Protein AF-J3MDI2-F1 (afdb_monomer)

Sequence (473 aa):
MEVLPLLLACSLLFTIATPIRDIADACTSQINGFAHLNSSGVHLTLHHPQSPCSPAPLPFNLPFSAVVTHDEARVAHLASRLASNDDASSRRPTSSLPLLHGGHRKNKASVAASLASSVPLTPGASVGVGNYVTRLGLGTPATSYVMVVDTGSSLTWLQCSPCSVSCHRQAGPVFDPRASGTYAAVQCGSSECGELQTATLNPSACSRSNVCIYQASYGDSSYSVGYLSKDTVSFGSGYFPDFYYGCGQDNEGLFGRSAGLIGLAKNKLSLFYQLAPSLGYAFSYCLPTSSAAAGYLSIGSYNPGQYSYTPMASSDLDASLYFISLSGMSVAGSPLAVSPSEYGSLPTIIDSGTVITRLPPSAYRRGHGRRAPRADVLDPGHVLPGHRRGAARPGRRHDVRRRRDAEAGAPERARRRGRLHDVPGLRADRRHGDHREHAAADVQRGLRRRAVQDRLRRRRLQLRARPALVDSS

Secondary structure (DSSP, 8-state):
-------------------TTSTTGGG-------TT--S-PPP-----TTSTT--PPPPTTS-HHHHHHHHHHHHHHHHHHHHTTTT-TT----------------S-TTSSSS---EEEEEEGGGGT-SSEEEEEEETTTTEEEEEEEETT----EEEBSS--S-B---SSPPB-GGG-TT-EEPBTTSHHHHTHHHHHSS--EE-TTSBEEEEEE-TTS-EEEEEEEEEEEEETTEEEEEEEEEEEEEEESS-TT-SEEEE-SSSTTSHHHHHHHHH-S-EEEE--SSTTS-EEEEES---GGG----PPBP-TT-TTS-EE-----EETTEEPS--THHHHSSPEE--TT-SS----HHHHHHHHS---PPP--------------------------------------------------------SSHHHHHHHHHHHHHHHHHHHHHHHHHHHHHHHTPPPP----

Radius of gyration: 32.33 Å; Cα contacts (8 Å, |Δi|>4): 686; chains: 1; bounding box: 92×105×100 Å

Organism: Oryza brachyantha (NCBI:txid4533)

Nearest PDB structures (foldseek):
  8tyg-assembly1_A  TM=7.439E-01  e=3.154E-12  Plasmodium vivax Sal-1
  8tyf-assembly1_A  TM=7.351E-01  e=3.752E-12  Plasmodium vivax Sal-1
  1mpp-assembly1_A  TM=7.359E-01  e=1.159E-09  Rhizomucor pusillus
  2rmp-assembly1_A  TM=7.118E-01  e=2.323E-09  Rhizomucor miehei
  2asi-assembly1_A  TM=6.623E-01  e=2.192E-09  Rhizomucor miehei

InterPro domains:
  IPR001461 Aspartic peptidase A1 [PR00792] (138-158)
  IPR001461 Aspartic peptidase A1 [PR00792] (295-308)
  IPR001461 Aspartic peptidase A1 [PR00792] (348-359)
  IPR001461 Aspartic peptidase A1 [PTHR13683] (12-365)
  IPR001969 Aspartic peptidase, active site [PS00141] (147-158)
  IPR021109 Aspartic peptidase domain superfamily [G3DSA:2.40.70.10] (106-301)
  IPR021109 Aspartic peptidase domain superfamily [G3DSA:2.40.70.10] (303-368)
  IPR021109 Aspartic peptidase domain superfamily [SSF50630] (127-365)
  IPR032799 Xylanase inhibitor, C-terminal [PF14541] (322-365)
  IPR032861 Xylanase inhibitor, N-terminal [PF14543] (132-301)
  IPR033121 Peptidase family A1 domain [PS51767] (132-473)

Foldseek 3Di:
DDDDDDDDDDDDPPPPPPPPPPLVCLLVPDPPDDPPPPDLDDDDDDDDCPDSNHLFDDQPQAPVVVLVLQLVLQVVVVVCLLVVCVVVVPDDDPPPPPPPDPDDDPPDPPQQPDFQQKWWWAQCSVLRDRFIWTWKWWAVVTDIFIAGEKAPAAFAAFEEPPLQADDDAADDDHHYLVVHPQKDFAFCPDPVLCQLCLRAVDHWDADPVRGIKHKHAGSQRWIFIATWMFGWMDGRNDIDGGQTHGHGNHTDDRPRRGRYHAYNWPGCNGPQNRCCVPANNDKDWDYDSDRVDTIMIGHHDDDPVVDRDFDFDADPSRRRFTWGADPFDDDPSHTQPDDSCQRRVDTDTDISSNSDDDGRPSSVCSNVVDDDPDDDDDDDDDDDDDDDDDDDDDDDDDDDDDDDDDDDDDDDDDDDDDDDDDDDDDDDDPDDPPVSVVVSVVVVVVVVVVVVVVVVVVVVVVVVPDDDDDDDD

Mean predicted aligned error: 17.53 Å

Structure (mmCIF, N/CA/C/O backbone):
data_AF-J3MDI2-F1
#
_entry.id   AF-J3MDI2-F1
#
loop_
_atom_site.group_PDB
_atom_site.id
_atom_site.type_symbol
_atom_site.label_atom_id
_atom_site.label_alt_id
_atom_site.label_comp_id
_atom_site.label_asym_id
_atom_site.label_entity_id
_atom_site.label_seq_id
_atom_site.pdbx_PDB_ins_code
_atom_site.Cartn_x
_atom_site.Cartn_y
_atom_site.Cartn_z
_atom_site.occupancy
_atom_site.B_iso_or_equiv
_atom_site.auth_seq_id
_atom_site.auth_comp_id
_atom_site.auth_asym_id
_atom_site.auth_atom_id
_atom_site.pdbx_PDB_model_num
ATOM 1 N N . MET A 1 1 ? 22.475 -62.928 -74.180 1.00 35.91 1 MET A N 1
ATOM 2 C CA . MET A 1 1 ? 23.839 -62.373 -74.118 1.00 35.91 1 MET A CA 1
ATOM 3 C C . MET A 1 1 ? 23.742 -61.143 -73.224 1.00 35.91 1 MET A C 1
ATOM 5 O O . MET A 1 1 ? 23.061 -60.211 -73.619 1.00 35.91 1 MET A O 1
ATOM 9 N N . GLU A 1 2 ? 23.978 -61.277 -71.913 1.00 39.09 2 GLU A N 1
ATOM 10 C CA . GLU A 1 2 ? 25.317 -61.142 -71.278 1.00 39.09 2 GLU A CA 1
ATOM 11 C C . GLU A 1 2 ? 25.832 -59.685 -71.402 1.00 39.09 2 GLU A C 1
ATOM 13 O O . GLU A 1 2 ? 25.851 -59.181 -72.514 1.00 39.09 2 GLU A O 1
ATOM 18 N N . VAL A 1 3 ? 26.231 -58.906 -70.380 1.00 37.69 3 VAL A N 1
ATOM 19 C CA . VAL A 1 3 ? 26.602 -59.117 -68.961 1.00 37.69 3 VAL A CA 1
ATOM 20 C C . VAL A 1 3 ? 26.419 -57.783 -68.178 1.00 37.69 3 VAL A C 1
ATOM 22 O O . VAL A 1 3 ? 26.538 -56.703 -68.751 1.00 37.69 3 VAL A O 1
ATOM 25 N N . LEU A 1 4 ? 26.148 -57.891 -66.868 1.00 38.59 4 LEU A N 1
ATOM 26 C CA . LEU A 1 4 ? 26.254 -56.907 -65.753 1.00 38.59 4 LEU A CA 1
ATOM 27 C C . LEU A 1 4 ? 27.739 -56.426 -65.533 1.00 38.59 4 LEU A C 1
ATOM 29 O O . LEU A 1 4 ? 28.579 -56.955 -66.258 1.00 38.59 4 LEU A O 1
ATOM 33 N N . PRO A 1 5 ? 28.162 -55.549 -64.562 1.00 52.47 5 PRO A N 1
ATOM 34 C CA . PRO A 1 5 ? 27.752 -55.526 -63.141 1.00 52.47 5 PRO A CA 1
ATOM 35 C C . PRO A 1 5 ? 27.685 -54.169 -62.373 1.00 52.47 5 PRO A C 1
ATOM 37 O O . PRO A 1 5 ? 28.307 -53.177 -62.726 1.00 52.47 5 PRO A O 1
ATOM 40 N N . LEU A 1 6 ? 26.939 -54.232 -61.255 1.00 35.34 6 LEU A N 1
ATOM 41 C CA . LEU A 1 6 ? 27.084 -53.569 -59.938 1.00 35.34 6 LEU A CA 1
ATOM 42 C C . LEU A 1 6 ? 27.370 -52.056 -59.821 1.00 35.34 6 LEU A C 1
ATOM 44 O O . LEU A 1 6 ? 28.435 -51.589 -60.196 1.00 35.34 6 LEU A O 1
ATOM 48 N N . LEU A 1 7 ? 26.548 -51.373 -59.007 1.00 35.22 7 LEU A N 1
ATOM 49 C CA . LEU A 1 7 ? 27.015 -50.762 -57.748 1.00 35.22 7 LEU A CA 1
ATOM 50 C C . LEU A 1 7 ? 25.845 -50.519 -56.773 1.00 35.22 7 LEU A C 1
ATOM 52 O O . LEU A 1 7 ? 24.805 -49.969 -57.127 1.00 35.22 7 LEU A O 1
ATOM 56 N N . LEU A 1 8 ? 26.047 -50.985 -55.538 1.00 40.84 8 LEU A N 1
ATOM 57 C CA . LEU A 1 8 ? 25.214 -50.800 -54.349 1.00 40.84 8 LEU A CA 1
ATOM 58 C C . LEU A 1 8 ? 24.994 -49.314 -54.020 1.00 40.84 8 LEU A C 1
ATOM 60 O O . LEU A 1 8 ? 25.962 -48.564 -53.933 1.00 40.84 8 LEU A O 1
ATOM 64 N N . ALA A 1 9 ? 23.771 -48.952 -53.628 1.00 37.19 9 ALA A N 1
ATOM 65 C CA . ALA A 1 9 ? 23.548 -47.943 -52.591 1.00 37.19 9 ALA A CA 1
ATOM 66 C C . ALA A 1 9 ? 22.201 -48.191 -51.897 1.00 37.19 9 ALA A C 1
ATOM 68 O O . ALA A 1 9 ? 21.139 -47.760 -52.337 1.00 37.19 9 ALA A O 1
ATOM 69 N N . CYS A 1 10 ? 22.276 -48.935 -50.797 1.00 40.22 10 CYS A N 1
ATOM 70 C CA . CYS A 1 10 ? 21.253 -48.986 -49.768 1.00 40.22 10 CYS A CA 1
ATOM 71 C C . CYS A 1 10 ? 21.378 -47.687 -48.957 1.00 40.22 10 CYS A C 1
ATOM 73 O O . CYS A 1 10 ? 22.384 -47.511 -48.274 1.00 40.22 10 CYS A O 1
ATOM 75 N N . SER A 1 11 ? 20.400 -46.784 -49.036 1.00 37.41 11 SER A N 1
ATOM 76 C CA . SER A 1 11 ? 20.364 -45.588 -48.187 1.00 37.41 11 SER A CA 1
ATOM 77 C C . SER A 1 11 ? 18.947 -45.350 -47.692 1.00 37.41 11 SER A C 1
ATOM 79 O O . SER A 1 11 ? 18.065 -44.905 -48.423 1.00 37.41 11 SER A O 1
ATOM 81 N N . LEU A 1 12 ? 18.764 -45.693 -46.420 1.00 35.66 12 LEU A N 1
ATOM 82 C CA . LEU A 1 12 ? 17.614 -45.404 -45.583 1.00 35.66 12 LEU A CA 1
ATOM 83 C C . LEU A 1 12 ? 17.162 -43.942 -45.716 1.00 35.66 12 LEU A C 1
ATOM 85 O O . LEU A 1 12 ? 17.938 -43.020 -45.467 1.00 35.66 12 LEU A O 1
ATOM 89 N N . LEU A 1 13 ? 15.874 -43.736 -45.993 1.00 35.94 13 LEU A N 1
ATOM 90 C CA . LEU A 1 13 ? 15.180 -42.503 -45.631 1.00 35.94 13 LEU A CA 1
ATOM 91 C C . LEU A 1 13 ? 15.046 -42.474 -44.103 1.00 35.94 13 LEU A C 1
ATOM 93 O O . LEU A 1 13 ? 14.029 -42.878 -43.542 1.00 35.94 13 LEU A O 1
ATOM 97 N N . PHE A 1 14 ? 16.094 -42.018 -43.417 1.00 35.47 14 PHE A N 1
ATOM 98 C CA . PHE A 1 14 ? 15.948 -41.523 -42.057 1.00 35.47 14 PHE A CA 1
ATOM 99 C C . PHE A 1 14 ? 15.099 -40.255 -42.120 1.00 35.47 14 PHE A C 1
ATOM 101 O O . PHE A 1 14 ? 15.544 -39.205 -42.582 1.00 35.47 14 PHE A O 1
ATOM 108 N N . THR A 1 15 ? 13.867 -40.347 -41.629 1.00 37.50 15 THR A N 1
ATOM 109 C CA . THR A 1 15 ? 13.162 -39.190 -41.088 1.00 37.50 15 THR A CA 1
ATOM 110 C C . THR A 1 15 ? 14.064 -38.583 -40.021 1.00 37.50 15 THR A C 1
ATOM 112 O O . THR A 1 15 ? 14.205 -39.146 -38.933 1.00 37.50 15 THR A O 1
ATOM 115 N N . ILE A 1 16 ? 14.707 -37.459 -40.329 1.00 38.25 16 ILE A N 1
ATOM 116 C CA . ILE A 1 16 ? 15.391 -36.648 -39.326 1.00 38.25 16 ILE A CA 1
ATOM 117 C C . ILE A 1 16 ? 14.284 -35.990 -38.498 1.00 38.25 16 ILE A C 1
ATOM 119 O O . ILE A 1 16 ? 13.893 -34.850 -38.726 1.00 38.25 16 ILE A O 1
ATOM 123 N N . ALA A 1 17 ? 13.729 -36.745 -37.552 1.00 37.88 17 ALA A N 1
ATOM 124 C CA . ALA A 1 17 ? 13.140 -36.156 -36.369 1.00 37.88 17 ALA A CA 1
ATOM 125 C C . ALA A 1 17 ? 14.317 -35.553 -35.605 1.00 37.88 17 ALA A C 1
ATOM 127 O O . ALA A 1 17 ? 15.046 -36.257 -34.904 1.00 37.88 17 ALA A O 1
ATOM 128 N N . THR A 1 18 ? 14.568 -34.261 -35.814 1.00 35.25 18 THR A N 1
ATOM 129 C CA . THR A 1 18 ? 15.462 -33.525 -34.929 1.00 35.25 18 THR A CA 1
ATOM 130 C C . THR A 1 18 ? 14.891 -33.667 -33.519 1.00 35.25 18 THR A C 1
ATOM 132 O O . THR A 1 18 ? 13.701 -33.406 -33.305 1.00 35.25 18 THR A O 1
ATOM 135 N N . PRO A 1 19 ? 15.672 -34.158 -32.545 1.00 36.06 19 PRO A N 1
ATOM 136 C CA . PRO A 1 19 ? 15.178 -34.237 -31.189 1.00 36.06 19 PRO A CA 1
ATOM 137 C C . PRO A 1 19 ? 14.878 -32.808 -30.738 1.00 36.06 19 PRO A C 1
ATOM 139 O O . PRO A 1 19 ? 15.728 -31.925 -30.823 1.00 36.06 19 PRO A O 1
ATOM 142 N N . ILE A 1 20 ? 13.658 -32.588 -30.253 1.00 44.09 20 ILE A N 1
ATOM 143 C CA . ILE A 1 20 ? 13.275 -31.412 -29.471 1.00 44.09 20 ILE A CA 1
ATOM 144 C C . ILE A 1 20 ? 14.091 -31.481 -28.170 1.00 44.09 20 ILE A C 1
ATOM 146 O O . ILE A 1 20 ? 13.609 -31.939 -27.139 1.00 44.09 20 ILE A O 1
ATOM 150 N N . ARG A 1 21 ? 15.380 -31.150 -28.239 1.00 36.56 21 ARG A N 1
ATOM 151 C CA . ARG A 1 21 ? 16.290 -31.078 -27.091 1.00 36.56 21 ARG A CA 1
ATOM 152 C C . ARG A 1 21 ? 16.948 -29.706 -26.937 1.00 36.56 21 ARG A C 1
ATOM 154 O O . ARG A 1 21 ? 17.357 -29.397 -25.830 1.00 36.56 21 ARG A O 1
ATOM 161 N N . ASP A 1 22 ? 16.882 -28.832 -27.942 1.00 34.84 22 ASP A N 1
ATOM 162 C CA . ASP A 1 22 ? 17.577 -27.532 -27.892 1.00 34.84 22 ASP A CA 1
ATOM 163 C C . ASP A 1 22 ? 16.739 -26.347 -27.370 1.00 34.84 22 ASP A C 1
ATOM 165 O O . ASP A 1 22 ? 17.227 -25.222 -27.306 1.00 34.84 22 ASP A O 1
ATOM 169 N N . ILE A 1 23 ? 15.476 -26.545 -26.968 1.00 44.00 23 ILE A N 1
ATOM 170 C CA . ILE A 1 23 ? 14.660 -25.435 -26.420 1.00 44.00 23 ILE A CA 1
ATOM 171 C C . ILE A 1 23 ? 14.902 -25.239 -24.912 1.00 44.00 23 ILE A C 1
ATOM 173 O O . ILE A 1 23 ? 14.713 -24.136 -24.402 1.00 44.00 23 ILE A O 1
ATOM 177 N N . ALA A 1 24 ? 15.365 -26.269 -24.196 1.00 36.81 24 ALA A N 1
ATOM 178 C CA . ALA A 1 24 ? 15.634 -26.165 -22.760 1.00 36.81 24 ALA A CA 1
ATOM 179 C C . ALA A 1 24 ? 16.849 -25.263 -22.453 1.00 36.81 24 ALA A C 1
ATOM 181 O O . ALA A 1 24 ? 16.799 -24.487 -21.497 1.00 36.81 24 ALA A O 1
ATOM 182 N N . ASP A 1 25 ? 17.877 -25.285 -23.310 1.00 43.28 25 ASP A N 1
ATOM 183 C CA . ASP A 1 25 ? 19.113 -24.508 -23.128 1.00 43.28 25 ASP A CA 1
ATOM 184 C C . ASP A 1 25 ? 18.957 -23.015 -23.466 1.00 43.28 25 ASP A C 1
ATOM 186 O O . ASP A 1 25 ? 19.694 -22.171 -22.954 1.00 43.28 25 ASP A O 1
ATOM 190 N N . ALA A 1 26 ? 17.951 -22.640 -24.266 1.00 49.00 26 ALA A N 1
ATOM 191 C CA . ALA A 1 26 ? 17.708 -21.240 -24.632 1.00 49.00 26 ALA A CA 1
ATOM 192 C C . ALA A 1 26 ? 17.327 -20.359 -23.427 1.00 49.00 26 ALA A C 1
ATOM 194 O O . ALA A 1 26 ? 17.534 -19.145 -23.447 1.00 49.00 26 ALA A O 1
ATOM 195 N N . CYS A 1 27 ? 16.777 -20.963 -22.371 1.00 51.94 27 CYS A N 1
ATOM 196 C CA . CYS A 1 27 ? 16.381 -20.253 -21.157 1.00 51.94 27 CYS A CA 1
ATOM 197 C C . CYS A 1 27 ? 17.468 -20.274 -20.070 1.00 51.94 27 CYS A C 1
ATOM 199 O O . CYS A 1 27 ? 17.313 -19.616 -19.042 1.00 51.94 27 CYS A O 1
ATOM 201 N N . THR A 1 28 ? 18.565 -21.007 -20.292 1.00 45.12 28 THR A N 1
ATOM 202 C CA . THR A 1 28 ? 19.685 -21.187 -19.355 1.00 45.12 28 THR A CA 1
ATOM 203 C C . THR A 1 28 ? 20.957 -20.487 -19.830 1.00 45.12 28 THR A C 1
ATOM 205 O O . THR A 1 28 ? 22.064 -20.932 -19.535 1.00 45.12 28 THR A O 1
ATOM 208 N N . SER A 1 29 ? 20.846 -19.343 -20.515 1.00 47.72 29 SER A N 1
ATOM 209 C CA . SER A 1 29 ? 22.025 -18.497 -20.698 1.00 47.72 29 SER A CA 1
ATOM 210 C C . SER A 1 29 ? 22.455 -17.972 -19.326 1.00 47.72 29 SER A C 1
ATOM 212 O O . SER A 1 29 ? 21.897 -16.994 -18.818 1.00 47.72 29 SER A O 1
ATOM 214 N N . GLN A 1 30 ? 23.436 -18.631 -18.706 1.00 45.78 30 GLN A N 1
ATOM 215 C CA . GLN A 1 30 ? 24.208 -18.020 -17.639 1.00 45.78 30 GLN A CA 1
ATOM 216 C C . GLN A 1 30 ? 24.667 -16.652 -18.142 1.00 45.78 30 GLN A C 1
ATOM 218 O O . GLN A 1 30 ? 25.261 -16.537 -19.214 1.00 45.78 30 GLN A O 1
ATOM 223 N N . ILE A 1 31 ? 24.353 -15.615 -17.369 1.00 49.66 31 ILE A N 1
ATOM 224 C CA . ILE A 1 31 ? 24.778 -14.227 -17.569 1.00 49.66 31 ILE A CA 1
ATOM 225 C C . ILE A 1 31 ? 26.286 -14.161 -17.257 1.00 49.66 31 ILE A C 1
ATOM 227 O O . ILE A 1 31 ? 26.716 -13.515 -16.314 1.00 49.66 31 ILE A O 1
ATOM 231 N N . ASN A 1 32 ? 27.102 -14.894 -18.011 1.00 41.81 32 ASN A N 1
ATOM 232 C CA . ASN A 1 32 ? 28.552 -14.927 -17.891 1.00 41.81 32 ASN A CA 1
ATOM 233 C C . ASN A 1 32 ? 29.128 -14.369 -19.190 1.00 41.81 32 ASN A C 1
ATOM 235 O O . ASN A 1 32 ? 29.479 -15.110 -20.102 1.00 41.81 32 ASN A O 1
ATOM 239 N N . GLY A 1 33 ? 29.181 -13.040 -19.286 1.00 42.91 33 GLY A N 1
ATOM 240 C CA . GLY A 1 33 ? 29.888 -12.364 -20.373 1.00 42.91 33 GLY A CA 1
ATOM 241 C C . GLY A 1 33 ? 29.260 -11.047 -20.797 1.00 42.91 33 GLY A C 1
ATOM 242 O O . GLY A 1 33 ? 28.631 -10.983 -21.846 1.00 42.91 33 GLY A O 1
ATOM 243 N N . PHE A 1 34 ? 29.473 -9.971 -20.033 1.00 52.69 34 PHE A N 1
ATOM 244 C CA . PHE A 1 34 ? 29.126 -8.625 -20.499 1.00 52.69 34 PHE A CA 1
ATOM 245 C C . PHE A 1 34 ? 30.203 -7.601 -20.120 1.00 52.69 34 PHE A C 1
ATOM 247 O O . PHE A 1 34 ? 30.181 -7.025 -19.037 1.00 52.69 34 PHE A O 1
ATOM 254 N N . ALA A 1 35 ? 31.117 -7.318 -21.051 1.00 44.06 35 ALA A N 1
ATOM 255 C CA . ALA A 1 35 ? 32.158 -6.293 -20.896 1.00 44.06 35 ALA A CA 1
ATOM 256 C C . ALA A 1 35 ? 31.606 -4.848 -20.828 1.00 44.06 35 ALA A C 1
ATOM 258 O O . ALA A 1 35 ? 32.290 -3.945 -20.356 1.00 44.06 35 ALA A O 1
ATOM 259 N N . HIS A 1 36 ? 30.355 -4.622 -21.256 1.00 46.22 36 HIS A N 1
ATOM 260 C CA . HIS A 1 36 ? 29.683 -3.314 -21.208 1.00 46.22 36 HIS A CA 1
ATOM 261 C C . HIS A 1 36 ? 28.816 -3.090 -19.956 1.00 46.22 36 HIS A C 1
ATOM 263 O O . HIS A 1 36 ? 28.257 -2.009 -19.792 1.00 46.22 36 HIS A O 1
ATOM 269 N N . LEU A 1 37 ? 28.716 -4.078 -19.059 1.00 45.53 37 LEU A N 1
ATOM 270 C CA . LEU A 1 37 ? 27.980 -3.977 -17.793 1.00 45.53 37 LEU A CA 1
ATOM 271 C C . LEU A 1 37 ? 28.917 -3.741 -16.604 1.00 45.53 37 LEU A C 1
ATOM 273 O O . LEU A 1 37 ? 28.659 -4.210 -15.503 1.00 45.53 37 LEU A O 1
ATOM 277 N N . ASN A 1 38 ? 29.983 -2.959 -16.788 1.00 43.09 38 ASN A N 1
ATOM 278 C CA . ASN A 1 38 ? 30.846 -2.518 -15.685 1.00 43.09 38 ASN A CA 1
ATOM 279 C C . ASN A 1 38 ? 30.171 -1.440 -14.801 1.00 43.09 38 ASN A C 1
ATOM 281 O O . ASN A 1 38 ? 30.828 -0.548 -14.270 1.00 43.09 38 ASN A O 1
ATOM 285 N N . SER A 1 39 ? 28.839 -1.469 -14.703 1.00 52.38 39 SER A N 1
ATOM 286 C CA . SER A 1 39 ? 28.053 -0.549 -13.888 1.00 52.38 39 SER A CA 1
ATOM 287 C C . SER A 1 39 ? 27.570 -1.280 -12.645 1.00 52.38 39 SER A C 1
ATOM 289 O O . SER A 1 39 ? 27.081 -2.401 -12.736 1.00 52.38 39 SER A O 1
ATOM 291 N N . SER A 1 40 ? 27.661 -0.623 -11.495 1.00 52.19 40 SER A N 1
ATOM 292 C CA . SER A 1 40 ? 27.227 -1.095 -10.175 1.00 52.19 40 SER A CA 1
ATOM 293 C C . SER A 1 40 ? 25.698 -1.224 -10.017 1.00 52.19 40 SER A C 1
ATOM 295 O O . SER A 1 40 ? 25.180 -1.140 -8.907 1.00 52.19 40 SER A O 1
ATOM 297 N N . GLY A 1 41 ? 24.957 -1.364 -11.120 1.00 54.31 41 GLY A N 1
ATOM 298 C CA . GLY A 1 41 ? 23.498 -1.339 -11.148 1.00 54.31 41 GLY A CA 1
ATOM 299 C C . GLY A 1 41 ? 22.845 -2.685 -10.826 1.00 54.31 41 GLY A C 1
ATOM 300 O O . GLY A 1 41 ? 23.431 -3.749 -11.000 1.00 54.31 41 GLY A O 1
ATOM 301 N N . VAL A 1 42 ? 21.583 -2.633 -10.390 1.00 58.94 42 VAL A N 1
ATOM 302 C CA . VAL A 1 42 ? 20.728 -3.819 -10.230 1.00 58.94 42 VAL A CA 1
ATOM 303 C C . VAL A 1 42 ? 20.173 -4.228 -11.591 1.00 58.94 42 VAL A C 1
ATOM 305 O O . VAL A 1 42 ? 19.621 -3.399 -12.315 1.00 58.94 42 VAL A O 1
ATOM 308 N N . HIS A 1 43 ? 20.276 -5.515 -11.919 1.00 64.88 43 HIS A N 1
ATOM 309 C CA . HIS A 1 43 ? 19.723 -6.088 -13.144 1.00 64.88 43 HIS A CA 1
ATOM 310 C C . HIS A 1 43 ? 18.371 -6.755 -12.869 1.00 64.88 43 HIS A C 1
ATOM 312 O O . HIS A 1 43 ? 18.272 -7.627 -12.009 1.00 64.88 43 HIS A O 1
ATOM 318 N N . LEU A 1 44 ? 17.335 -6.366 -13.617 1.00 65.88 44 LEU A N 1
ATOM 319 C CA . LEU A 1 44 ? 16.010 -6.989 -13.576 1.00 65.88 44 LEU A CA 1
ATOM 320 C C . LEU A 1 44 ? 15.725 -7.665 -14.920 1.00 65.88 44 LEU A C 1
ATOM 322 O O . LEU A 1 44 ? 15.623 -6.991 -15.946 1.00 65.88 44 LEU A O 1
ATOM 326 N N . THR A 1 45 ? 15.585 -8.990 -14.922 1.00 67.38 45 THR A N 1
ATOM 327 C CA . THR A 1 45 ? 15.209 -9.746 -16.124 1.00 67.38 45 THR A CA 1
ATOM 328 C C . THR A 1 45 ? 13.696 -9.699 -16.315 1.00 67.38 45 THR A C 1
ATOM 330 O O . THR A 1 45 ? 12.938 -10.107 -15.437 1.00 67.38 45 THR A O 1
ATOM 333 N N . LEU A 1 46 ? 13.248 -9.221 -17.477 1.00 64.25 46 LEU A N 1
ATOM 334 C CA . LEU A 1 46 ? 11.837 -9.214 -17.862 1.00 64.25 46 LEU A CA 1
ATOM 335 C C . LEU A 1 46 ? 11.552 -10.375 -18.817 1.00 64.25 46 LEU A C 1
ATOM 337 O O . LEU A 1 46 ? 12.236 -10.539 -19.827 1.00 64.25 46 LEU A O 1
ATOM 341 N N . HIS A 1 47 ? 10.506 -11.147 -18.527 1.00 66.25 47 HIS A N 1
ATOM 342 C CA . HIS A 1 47 ? 10.035 -12.226 -19.392 1.00 66.25 47 HIS A CA 1
ATOM 343 C C . HIS A 1 47 ? 8.716 -11.821 -20.049 1.00 66.25 47 HIS A C 1
ATOM 345 O O . HIS A 1 47 ? 7.807 -11.315 -19.392 1.00 66.25 47 HIS A O 1
ATOM 351 N N . HIS A 1 48 ? 8.589 -12.060 -21.355 1.00 66.12 48 HIS A N 1
ATOM 352 C CA . HIS A 1 48 ? 7.299 -11.912 -22.025 1.00 66.12 48 HIS A CA 1
ATOM 353 C C . HIS A 1 48 ? 6.346 -13.033 -21.564 1.00 66.12 48 HIS A C 1
ATOM 355 O O . HIS A 1 48 ? 6.788 -14.180 -21.564 1.00 66.12 48 HIS A O 1
ATOM 361 N N . PRO A 1 49 ? 5.057 -12.773 -21.254 1.00 58.44 49 PRO A N 1
ATOM 362 C CA . PRO A 1 49 ? 4.145 -13.788 -20.706 1.00 58.44 49 PRO A CA 1
ATOM 363 C C . PRO A 1 49 ? 3.985 -15.043 -21.572 1.00 58.44 49 PRO A C 1
ATOM 365 O O . PRO A 1 49 ? 3.773 -16.130 -21.050 1.00 58.44 49 PRO A O 1
ATOM 368 N N . GLN A 1 50 ? 4.106 -14.893 -22.893 1.00 57.69 50 GLN A N 1
ATOM 369 C CA . GLN A 1 50 ? 4.031 -15.993 -23.867 1.00 57.69 50 GLN A CA 1
ATOM 370 C C . GLN A 1 50 ? 5.414 -16.476 -24.339 1.00 57.69 50 GLN A C 1
ATOM 372 O O . GLN A 1 50 ? 5.506 -17.218 -25.313 1.00 57.69 50 GLN A O 1
ATOM 377 N N . SER A 1 51 ? 6.503 -15.996 -23.730 1.00 61.91 51 SER A N 1
ATOM 378 C CA . SER A 1 51 ? 7.845 -16.490 -24.051 1.00 61.91 51 SER A CA 1
ATOM 379 C C . SER A 1 51 ? 7.962 -17.964 -23.649 1.00 61.91 51 SER A C 1
ATOM 381 O O . SER A 1 51 ? 7.506 -18.306 -22.557 1.00 61.91 51 SER A O 1
ATOM 383 N N . PRO A 1 52 ? 8.644 -18.814 -24.440 1.00 56.59 52 PRO A N 1
ATOM 384 C CA . PRO A 1 52 ? 9.031 -20.162 -24.013 1.00 56.59 52 PRO A CA 1
ATOM 385 C C . PRO A 1 52 ? 9.823 -20.170 -22.696 1.00 56.59 52 PRO A C 1
ATOM 387 O O . PRO A 1 52 ? 9.803 -21.156 -21.972 1.00 56.59 52 PRO A O 1
ATOM 390 N N . CYS A 1 53 ? 10.479 -19.051 -22.368 1.00 60.50 53 CYS A N 1
ATOM 391 C CA . CYS A 1 53 ? 11.225 -18.852 -21.128 1.00 60.50 53 CYS A CA 1
ATOM 392 C C . CYS A 1 53 ? 10.426 -18.121 -20.038 1.00 60.50 53 CYS A C 1
ATOM 394 O O . CYS A 1 53 ? 11.026 -17.610 -19.096 1.00 60.50 53 CYS A O 1
ATOM 396 N N . SER A 1 54 ? 9.105 -17.976 -20.177 1.00 60.50 54 SER A N 1
ATOM 397 C CA . SER A 1 54 ? 8.255 -17.396 -19.133 1.00 60.50 54 SER A CA 1
ATOM 398 C C . SER A 1 54 ? 7.986 -18.438 -18.044 1.00 60.50 54 SER A C 1
ATOM 400 O O . SER A 1 54 ? 7.362 -19.456 -18.336 1.00 60.50 54 SER A O 1
ATOM 402 N N . PRO A 1 55 ? 8.390 -18.207 -16.783 1.00 57.97 55 PRO A N 1
ATOM 403 C CA . PRO A 1 55 ? 8.099 -19.133 -15.689 1.00 57.97 55 PRO A CA 1
ATOM 404 C C . PRO A 1 55 ? 6.661 -19.005 -15.151 1.00 57.97 55 PRO A C 1
ATOM 406 O O . PRO A 1 55 ? 6.296 -19.722 -14.222 1.00 57.97 55 PRO A O 1
ATOM 409 N N . ALA A 1 56 ? 5.858 -18.068 -15.670 1.00 56.12 56 ALA A N 1
ATOM 410 C CA . ALA A 1 56 ? 4.559 -17.708 -15.108 1.00 56.12 56 ALA A CA 1
ATOM 411 C C . ALA A 1 56 ? 3.398 -18.445 -15.812 1.00 56.12 56 ALA A C 1
ATOM 413 O O . ALA A 1 56 ? 3.157 -18.199 -16.997 1.00 56.12 56 ALA A O 1
ATOM 414 N N . PRO A 1 57 ? 2.626 -19.297 -15.110 1.00 54.72 57 PRO A N 1
ATOM 415 C CA . PRO A 1 57 ? 1.364 -19.806 -15.630 1.00 54.72 57 PRO A CA 1
ATOM 416 C C . PRO A 1 57 ? 0.322 -18.676 -15.670 1.00 54.72 57 PRO A C 1
ATOM 418 O O . PRO A 1 57 ? 0.170 -17.921 -14.709 1.00 54.72 57 PRO A O 1
ATOM 421 N N . LEU A 1 58 ? -0.424 -18.561 -16.773 1.00 55.00 58 LEU A N 1
ATOM 422 C CA . LEU A 1 58 ? -1.556 -17.635 -16.852 1.00 55.00 58 LEU A CA 1
ATOM 423 C C . LEU A 1 58 ? -2.666 -18.110 -15.889 1.00 55.00 58 LEU A C 1
ATOM 425 O O . LEU A 1 58 ? -3.054 -19.279 -15.949 1.00 55.00 58 LEU A O 1
ATOM 429 N N . PRO A 1 59 ? -3.189 -17.254 -14.992 1.00 54.38 59 PRO A N 1
ATOM 430 C CA . PRO A 1 59 ? -4.207 -17.668 -14.032 1.00 54.38 59 PRO A CA 1
ATOM 431 C C . PRO A 1 59 ? -5.521 -18.035 -14.741 1.00 54.38 59 PRO A C 1
ATOM 433 O O . PRO A 1 59 ? -6.182 -17.183 -15.324 1.00 54.38 59 PRO A O 1
ATOM 436 N N . PHE A 1 60 ? -5.940 -19.301 -14.645 1.00 53.72 60 PHE A N 1
ATOM 437 C CA . PHE A 1 60 ? -7.145 -19.830 -15.311 1.00 53.72 60 PHE A CA 1
ATOM 438 C C . PHE A 1 60 ? -8.471 -19.175 -14.867 1.00 53.72 60 PHE A C 1
ATOM 440 O O . PHE A 1 60 ? -9.451 -19.234 -15.604 1.00 53.72 60 PHE A O 1
ATOM 447 N N . ASN A 1 61 ? -8.512 -18.536 -13.690 1.00 63.69 61 ASN A N 1
ATOM 448 C CA . ASN A 1 61 ? -9.740 -17.981 -13.095 1.00 63.69 61 ASN A CA 1
ATOM 449 C C . ASN A 1 61 ? -9.885 -16.454 -13.233 1.00 63.69 61 ASN A C 1
ATOM 451 O O . ASN A 1 61 ? -10.915 -15.908 -12.842 1.00 63.69 61 ASN A O 1
ATOM 455 N N . LEU A 1 62 ? -8.873 -15.758 -13.759 1.00 72.75 62 LEU A N 1
ATOM 456 C CA . LEU A 1 62 ? -8.899 -14.312 -13.980 1.00 72.75 62 LEU A CA 1
ATOM 457 C C . LEU A 1 62 ? -8.449 -14.046 -15.420 1.00 72.75 62 LEU A C 1
ATOM 459 O O . LEU A 1 62 ? -7.284 -14.299 -15.733 1.00 72.75 62 LEU A O 1
ATOM 463 N N . PRO A 1 63 ? -9.330 -13.563 -16.316 1.00 80.00 63 PRO A N 1
ATOM 464 C CA . PRO A 1 63 ? -8.951 -13.366 -17.705 1.00 80.00 63 PRO A CA 1
ATOM 465 C C . PRO A 1 63 ? -7.802 -12.360 -17.788 1.00 80.00 63 PRO A C 1
ATOM 467 O O . PRO A 1 63 ? -7.859 -11.286 -17.191 1.00 80.00 63 PRO A O 1
ATOM 470 N N . PHE A 1 64 ? -6.765 -12.696 -18.557 1.00 80.56 64 PHE A N 1
ATOM 471 C CA . PHE A 1 64 ? -5.585 -11.842 -18.725 1.00 80.56 64 PHE A CA 1
ATOM 472 C C . PHE A 1 64 ? -5.951 -10.420 -19.181 1.00 80.56 64 PHE A C 1
ATOM 474 O O . PHE A 1 64 ? -5.337 -9.453 -18.743 1.00 80.56 64 PHE A O 1
ATOM 481 N N . SER A 1 65 ? -7.004 -10.272 -19.991 1.00 81.88 65 SER A N 1
ATOM 482 C CA . SER A 1 65 ? -7.537 -8.965 -20.391 1.00 81.88 65 SER A CA 1
ATOM 483 C C . SER A 1 65 ? -7.971 -8.101 -19.204 1.00 81.88 65 SER A C 1
ATOM 485 O O . SER A 1 65 ? -7.706 -6.905 -19.214 1.00 81.88 65 SER A O 1
ATOM 487 N N . ALA A 1 66 ? -8.572 -8.682 -18.161 1.00 82.25 66 ALA A N 1
ATOM 488 C CA . ALA A 1 66 ? -8.952 -7.936 -16.963 1.00 82.25 66 ALA A CA 1
ATOM 489 C C . ALA A 1 66 ? -7.723 -7.433 -16.196 1.00 82.25 66 ALA A C 1
ATOM 491 O O . ALA A 1 66 ? -7.722 -6.292 -15.740 1.00 82.25 66 ALA A O 1
ATOM 492 N N . VAL A 1 67 ? -6.661 -8.245 -16.113 1.00 84.94 67 VAL A N 1
ATOM 493 C CA . VAL A 1 67 ? -5.375 -7.824 -15.529 1.00 84.94 67 VAL A CA 1
ATOM 494 C C . VAL A 1 67 ? -4.792 -6.653 -16.320 1.00 84.94 67 VAL A C 1
ATOM 496 O O . VAL A 1 67 ? -4.415 -5.639 -15.741 1.00 84.94 67 VAL A O 1
ATOM 499 N N . VAL A 1 68 ? -4.781 -6.755 -17.653 1.00 86.88 68 VAL A N 1
ATOM 500 C CA . VAL A 1 68 ? -4.267 -5.693 -18.528 1.00 86.88 68 VAL A CA 1
ATOM 501 C C . VAL A 1 68 ? -5.050 -4.394 -18.352 1.00 86.88 68 VAL A C 1
ATOM 503 O O . VAL A 1 68 ? -4.422 -3.346 -18.210 1.00 86.88 68 VAL A O 1
ATOM 506 N N . THR A 1 69 ? -6.384 -4.448 -18.333 1.00 86.06 69 THR A N 1
ATOM 507 C CA . THR A 1 69 ? -7.236 -3.265 -18.142 1.00 86.06 69 THR A CA 1
ATOM 508 C C . THR A 1 69 ? -7.038 -2.636 -16.763 1.00 86.06 69 THR A C 1
ATOM 510 O O . THR A 1 69 ? -6.949 -1.413 -16.663 1.00 86.06 69 THR A O 1
ATOM 513 N N . HIS A 1 70 ? -6.929 -3.449 -15.708 1.00 86.50 70 HIS A N 1
ATOM 514 C CA . HIS A 1 70 ? -6.663 -2.960 -14.354 1.00 86.50 70 HIS A CA 1
ATOM 515 C C . HIS A 1 70 ? -5.335 -2.194 -14.301 1.00 86.50 70 HIS A C 1
ATOM 517 O O . HIS A 1 70 ? -5.281 -1.047 -13.858 1.00 86.50 70 HIS A O 1
ATOM 523 N N . ASP A 1 71 ? -4.269 -2.800 -14.816 1.00 91.19 71 ASP A N 1
ATOM 524 C CA . ASP A 1 71 ? -2.942 -2.192 -14.843 1.00 91.19 71 ASP A CA 1
ATOM 525 C C . ASP A 1 71 ? -2.885 -0.931 -15.717 1.00 91.19 71 ASP A C 1
ATOM 527 O O . ASP A 1 71 ? -2.202 0.027 -15.367 1.00 91.19 71 ASP A O 1
ATOM 531 N N . GLU A 1 72 ? -3.592 -0.892 -16.851 1.00 91.00 72 GLU A N 1
ATOM 532 C CA . GLU A 1 72 ? -3.680 0.318 -17.682 1.00 91.00 72 GLU A CA 1
ATOM 533 C C . GLU A 1 72 ? -4.284 1.484 -16.902 1.00 91.00 72 GLU A C 1
ATOM 535 O O . GLU A 1 72 ? -3.755 2.598 -16.929 1.00 91.00 72 GLU A O 1
ATOM 540 N N . ALA A 1 73 ? -5.352 1.218 -16.154 1.00 91.00 73 ALA A N 1
ATOM 541 C CA . ALA A 1 73 ? -5.993 2.215 -15.316 1.00 91.00 73 ALA A CA 1
ATOM 542 C C . ALA A 1 73 ? -5.084 2.646 -14.146 1.00 91.00 73 ALA A C 1
ATOM 544 O O . ALA A 1 73 ? -4.959 3.840 -13.852 1.00 91.00 73 ALA A O 1
ATOM 545 N N . ARG A 1 74 ? -4.372 1.694 -13.527 1.00 92.25 74 ARG A N 1
ATOM 546 C CA . ARG A 1 74 ? -3.363 1.949 -12.487 1.00 92.25 74 ARG A CA 1
ATOM 547 C C . ARG A 1 74 ? -2.232 2.846 -12.994 1.00 92.25 74 ARG A C 1
ATOM 549 O O . ARG A 1 74 ? -1.911 3.844 -12.347 1.00 92.25 74 ARG A O 1
ATOM 556 N N . VAL A 1 75 ? -1.673 2.547 -14.164 1.00 92.06 75 VAL A N 1
ATOM 557 C CA . VAL A 1 75 ? -0.581 3.321 -14.774 1.00 92.06 75 VAL A CA 1
ATOM 558 C C . VAL A 1 75 ? -1.046 4.710 -15.196 1.00 92.06 75 VAL A C 1
ATOM 560 O O . VAL A 1 75 ? -0.342 5.683 -14.933 1.00 92.06 75 VAL A O 1
ATOM 563 N N . ALA A 1 76 ? -2.244 4.841 -15.773 1.00 91.00 76 ALA A N 1
ATOM 564 C CA . ALA A 1 76 ? -2.821 6.146 -16.092 1.00 91.00 76 ALA A CA 1
ATOM 565 C C . ALA A 1 76 ? -2.991 7.016 -14.834 1.00 91.00 76 ALA A C 1
ATOM 567 O O . ALA A 1 76 ? -2.697 8.213 -14.852 1.00 91.00 76 ALA A O 1
ATOM 568 N N . HIS A 1 77 ? -3.408 6.415 -13.718 1.00 90.56 77 HIS A N 1
ATOM 569 C CA . HIS A 1 77 ? -3.526 7.115 -12.444 1.00 90.56 77 HIS A CA 1
ATOM 570 C C . HIS A 1 77 ? -2.173 7.549 -11.878 1.00 90.56 77 HIS A C 1
ATOM 572 O O . HIS A 1 77 ? -2.029 8.714 -11.507 1.00 90.56 77 HIS A O 1
ATOM 578 N N . LEU A 1 78 ? -1.171 6.665 -11.857 1.00 91.06 78 LEU A N 1
ATOM 579 C CA . LEU A 1 78 ? 0.189 7.025 -11.444 1.00 91.06 78 LEU A CA 1
ATOM 580 C C . LEU A 1 78 ? 0.747 8.155 -12.319 1.00 91.06 78 LEU A C 1
ATOM 582 O O . LEU A 1 78 ? 1.219 9.154 -11.787 1.00 91.06 78 LEU A O 1
ATOM 586 N N . ALA A 1 79 ? 0.594 8.073 -13.642 1.00 89.62 79 ALA A N 1
ATOM 587 C CA . ALA A 1 79 ? 0.994 9.148 -14.550 1.00 89.62 79 ALA A CA 1
ATOM 588 C C . ALA A 1 79 ? 0.273 10.473 -14.236 1.00 89.62 79 ALA A C 1
ATOM 590 O O . ALA A 1 79 ? 0.899 11.530 -14.228 1.00 89.62 79 ALA A O 1
ATOM 591 N N . SER A 1 80 ? -1.024 10.429 -13.908 1.00 88.00 80 SER A N 1
ATOM 592 C CA . SER A 1 80 ? -1.783 11.629 -13.531 1.00 88.00 80 SER A CA 1
ATOM 593 C C . SER A 1 80 ? -1.307 12.259 -12.217 1.00 88.00 80 SER A C 1
ATOM 595 O O . SER A 1 80 ? -1.289 13.487 -12.118 1.00 88.00 80 SER A O 1
ATOM 597 N N . ARG A 1 81 ? -0.879 11.449 -11.231 1.00 86.44 81 ARG A N 1
ATOM 598 C CA . ARG A 1 81 ? -0.284 11.936 -9.971 1.00 86.44 81 ARG A CA 1
ATOM 599 C C . ARG A 1 81 ? 0.987 12.726 -10.246 1.00 86.44 81 ARG A C 1
ATOM 601 O O . ARG A 1 81 ? 1.173 13.795 -9.680 1.00 86.44 81 ARG A O 1
ATOM 608 N N . LEU A 1 82 ? 1.812 12.221 -11.159 1.00 87.25 82 LEU A N 1
ATOM 609 C CA . LEU A 1 82 ? 3.084 12.838 -11.520 1.00 87.25 82 LEU A CA 1
ATOM 610 C C . LEU A 1 82 ? 2.901 14.093 -12.386 1.00 87.25 82 LEU A C 1
ATOM 612 O O . LEU A 1 82 ? 3.633 15.054 -12.207 1.00 87.25 82 LEU A O 1
ATOM 616 N N . ALA A 1 83 ? 1.899 14.127 -13.271 1.00 81.38 83 ALA A N 1
ATOM 617 C CA . ALA A 1 83 ? 1.623 15.287 -14.126 1.00 81.38 83 ALA A CA 1
ATOM 618 C C . ALA A 1 83 ? 0.896 16.439 -13.403 1.00 81.38 83 ALA A C 1
ATOM 620 O O . ALA A 1 83 ? 1.033 17.600 -13.777 1.00 81.38 83 ALA A O 1
ATOM 621 N N . SER A 1 84 ? 0.094 16.145 -12.372 1.00 58.97 84 SER A N 1
ATOM 622 C CA . SER A 1 84 ? -0.756 17.153 -11.710 1.00 58.97 84 SER A CA 1
ATOM 623 C C . SER A 1 84 ? 0.011 18.151 -10.831 1.00 58.97 84 SER A C 1
ATOM 625 O O . SER A 1 84 ? -0.601 19.091 -10.327 1.00 58.97 84 SER A O 1
ATOM 627 N N . ASN A 1 85 ? 1.326 17.978 -10.662 1.00 52.19 85 ASN A N 1
ATOM 628 C CA . ASN A 1 85 ? 2.165 18.856 -9.843 1.00 52.19 85 ASN A CA 1
ATOM 629 C C . ASN A 1 85 ? 2.956 19.909 -10.640 1.00 52.19 85 ASN A C 1
ATOM 631 O O . ASN A 1 85 ? 3.530 20.801 -10.019 1.00 52.19 85 ASN A O 1
ATOM 635 N N . ASP A 1 86 ? 2.895 19.904 -11.978 1.00 42.44 86 ASP A N 1
ATOM 636 C CA . ASP A 1 86 ? 3.504 20.963 -12.805 1.00 42.44 86 ASP A CA 1
ATOM 637 C C . ASP A 1 86 ? 2.751 22.311 -12.717 1.00 42.44 86 ASP A C 1
ATOM 639 O O . ASP A 1 86 ? 3.326 23.363 -12.989 1.00 42.44 86 ASP A O 1
ATOM 643 N N . ASP A 1 87 ? 1.490 22.318 -12.260 1.00 37.22 87 ASP A N 1
ATOM 644 C CA . ASP A 1 87 ? 0.669 23.538 -12.089 1.00 37.22 87 ASP A CA 1
ATOM 645 C C . ASP A 1 87 ? 0.650 24.048 -10.624 1.00 37.22 87 ASP A C 1
ATOM 647 O O . ASP A 1 87 ? -0.017 25.028 -10.289 1.00 37.22 87 ASP A O 1
ATOM 651 N N . ALA A 1 88 ? 1.388 23.387 -9.717 1.00 42.25 88 ALA A N 1
ATOM 652 C CA . ALA A 1 88 ? 1.452 23.702 -8.283 1.00 42.25 88 ALA A CA 1
ATOM 653 C C . ALA A 1 88 ? 2.734 24.453 -7.867 1.00 42.25 88 ALA A C 1
ATOM 655 O O . ALA A 1 88 ? 3.072 24.504 -6.678 1.00 42.25 88 ALA A O 1
ATOM 656 N N . SER A 1 89 ? 3.416 25.108 -8.814 1.00 37.69 89 SER A N 1
ATOM 657 C CA . SER A 1 89 ? 4.493 26.072 -8.543 1.00 37.69 89 SER A CA 1
ATOM 658 C C . SER A 1 89 ? 3.938 27.359 -7.903 1.00 37.69 89 SER A C 1
ATOM 660 O O . SER A 1 89 ? 3.891 28.421 -8.513 1.00 37.69 89 SER A O 1
ATOM 662 N N . SER A 1 90 ? 3.427 27.263 -6.669 1.00 37.75 90 SER A N 1
ATOM 663 C CA . SER A 1 90 ? 3.174 28.420 -5.787 1.00 37.75 90 SER A CA 1
ATOM 664 C C . SER A 1 90 ? 2.859 28.060 -4.325 1.00 37.75 90 SER A C 1
ATOM 666 O O . SER A 1 90 ? 2.800 28.947 -3.476 1.00 37.75 90 SER A O 1
ATOM 668 N N . ARG A 1 91 ? 2.673 26.788 -3.947 1.00 36.72 91 ARG A N 1
ATOM 669 C CA . ARG A 1 91 ? 2.437 26.445 -2.531 1.00 36.72 91 ARG A CA 1
ATOM 670 C C . ARG A 1 91 ? 3.398 25.379 -2.072 1.00 36.72 91 ARG A C 1
ATOM 672 O O . ARG A 1 91 ? 3.143 24.202 -2.248 1.00 36.72 91 ARG A O 1
ATOM 679 N N . ARG A 1 92 ? 4.484 25.843 -1.459 1.00 35.91 92 ARG A N 1
ATOM 680 C CA . ARG A 1 92 ? 5.474 25.069 -0.714 1.00 35.91 92 ARG A CA 1
ATOM 681 C C . ARG A 1 92 ? 4.821 24.542 0.576 1.00 35.91 92 ARG A C 1
ATOM 683 O O . ARG A 1 92 ? 4.630 25.344 1.490 1.00 35.91 92 ARG A O 1
ATOM 690 N N . PRO A 1 93 ? 4.490 23.246 0.722 1.00 33.62 93 PRO A N 1
ATOM 691 C CA . PRO A 1 93 ? 4.349 22.661 2.040 1.00 33.62 93 PRO A CA 1
ATOM 692 C C . PRO A 1 93 ? 5.769 22.308 2.480 1.00 33.62 93 PRO A C 1
ATOM 694 O O . PRO A 1 93 ? 6.419 21.427 1.922 1.00 33.62 93 PRO A O 1
ATOM 697 N N . THR A 1 94 ? 6.299 23.024 3.463 1.00 33.53 94 THR A N 1
ATOM 698 C CA . THR A 1 94 ? 7.517 22.607 4.156 1.00 33.53 94 THR A CA 1
ATOM 699 C C . THR A 1 94 ? 7.205 21.367 4.993 1.00 33.53 94 THR A C 1
ATOM 701 O O . THR A 1 94 ? 7.018 21.460 6.201 1.00 33.53 94 THR A O 1
ATOM 704 N N . SER A 1 95 ? 7.127 20.196 4.364 1.00 35.94 95 SER A N 1
ATOM 705 C CA . SER A 1 95 ? 7.366 18.926 5.045 1.00 35.94 95 SER A CA 1
ATOM 706 C C . SER A 1 95 ? 8.709 18.397 4.566 1.00 35.94 95 SER A C 1
ATOM 708 O O . SER A 1 95 ? 8.799 17.467 3.768 1.00 35.94 95 SER A O 1
ATOM 710 N N . SER A 1 96 ? 9.777 19.039 5.032 1.00 31.83 96 SER A N 1
ATOM 711 C CA . SER A 1 96 ? 11.091 18.417 5.039 1.00 31.83 96 SER A CA 1
ATOM 712 C C . SER A 1 96 ? 10.974 17.117 5.835 1.00 31.83 96 SER A C 1
ATOM 714 O O . SER A 1 96 ? 10.841 17.150 7.059 1.00 31.83 96 SER A O 1
ATOM 716 N N . LEU A 1 97 ? 10.981 15.978 5.140 1.00 40.78 97 LEU A N 1
ATOM 717 C CA . LEU A 1 97 ? 11.323 14.697 5.749 1.00 40.78 97 LEU A CA 1
ATOM 718 C C . LEU A 1 97 ? 12.696 14.900 6.401 1.00 40.78 97 LEU A C 1
ATOM 720 O O . LEU A 1 97 ? 13.635 15.269 5.688 1.00 40.78 97 LEU A O 1
ATOM 724 N N . PRO A 1 98 ? 12.858 14.727 7.722 1.00 31.19 98 PRO A N 1
ATOM 725 C CA . PRO A 1 98 ? 14.196 14.693 8.267 1.00 31.19 98 PRO A CA 1
ATOM 726 C C . PRO A 1 98 ? 14.910 13.503 7.625 1.00 31.19 98 PRO A C 1
ATOM 728 O O . PRO A 1 98 ? 14.437 12.368 7.710 1.00 31.19 98 PRO A O 1
ATOM 731 N N . LEU A 1 99 ? 16.045 13.771 6.971 1.00 33.56 99 LEU A N 1
ATOM 732 C CA . LEU A 1 99 ? 17.052 12.752 6.705 1.00 33.56 99 LEU A CA 1
ATOM 733 C C . LEU A 1 99 ? 17.317 12.068 8.052 1.00 33.56 99 LEU A C 1
ATOM 735 O O . LEU A 1 99 ? 17.865 12.701 8.959 1.00 33.56 99 LEU A O 1
ATOM 739 N N . LEU A 1 100 ? 16.883 10.817 8.205 1.00 38.84 100 LEU A N 1
ATOM 740 C CA . LEU A 1 100 ? 17.154 9.991 9.380 1.00 38.84 100 LEU A CA 1
ATOM 741 C C . LEU A 1 100 ? 18.663 9.717 9.431 1.00 38.84 100 LEU A C 1
ATOM 743 O O . LEU A 1 100 ? 19.148 8.684 8.980 1.00 38.84 100 LEU A O 1
ATOM 747 N N . HIS A 1 101 ? 19.417 10.681 9.958 1.00 33.47 101 HIS A N 1
ATOM 748 C CA . HIS A 1 101 ? 20.790 10.475 10.379 1.00 33.47 101 HIS A CA 1
ATOM 749 C C . HIS A 1 101 ? 20.762 9.501 11.553 1.00 33.47 101 HIS A C 1
ATOM 751 O O . HIS A 1 101 ? 20.140 9.766 12.585 1.00 33.47 101 HIS A O 1
ATOM 757 N N . GLY A 1 102 ? 21.428 8.361 11.373 1.00 39.25 102 GLY A N 1
ATOM 758 C CA . GLY A 1 102 ? 21.656 7.362 12.407 1.00 39.25 102 GLY A CA 1
ATOM 759 C C . GLY A 1 102 ? 22.480 7.946 13.552 1.00 39.25 102 GLY A C 1
ATOM 760 O O . GLY A 1 102 ? 23.698 7.824 13.582 1.00 39.25 102 GLY A O 1
ATOM 761 N N . GLY A 1 103 ? 21.805 8.591 14.499 1.00 31.36 103 GLY A N 1
ATOM 762 C CA . GLY A 1 103 ? 22.367 8.973 15.785 1.00 31.36 103 GLY A CA 1
ATOM 763 C C . GLY A 1 103 ? 22.279 7.798 16.751 1.00 31.36 103 GLY A C 1
ATOM 764 O O . GLY A 1 103 ? 21.188 7.325 17.070 1.00 31.36 103 GLY A O 1
ATOM 765 N N . HIS A 1 104 ? 23.433 7.331 17.225 1.00 46.22 104 HIS A N 1
ATOM 766 C CA . HIS A 1 104 ? 23.568 6.336 18.283 1.00 46.22 104 HIS A CA 1
ATOM 767 C C . HIS A 1 104 ? 22.640 6.618 19.480 1.00 46.22 104 HIS A C 1
ATOM 769 O O . HIS A 1 104 ? 22.931 7.459 20.327 1.00 46.22 104 HIS A O 1
ATOM 775 N N . ARG A 1 105 ? 21.571 5.827 19.619 1.00 37.28 105 ARG A N 1
ATOM 776 C CA . ARG A 1 105 ? 20.943 5.546 20.914 1.00 37.28 105 ARG A CA 1
ATOM 777 C C . ARG A 1 105 ? 21.206 4.092 21.271 1.00 37.28 105 ARG A C 1
ATOM 779 O O . ARG A 1 105 ? 20.562 3.177 20.766 1.00 37.28 105 ARG A O 1
ATOM 786 N N . LYS A 1 106 ? 22.197 3.895 22.141 1.00 43.72 106 LYS A N 1
ATOM 787 C CA . LYS A 1 106 ? 22.406 2.635 22.854 1.00 43.72 106 LYS A CA 1
ATOM 788 C C . LYS A 1 106 ? 21.170 2.365 23.734 1.00 43.72 106 LYS A C 1
ATOM 790 O O . LYS A 1 106 ? 20.647 3.291 24.347 1.00 43.72 106 LYS A O 1
ATOM 795 N N . ASN A 1 107 ? 20.753 1.096 23.786 1.00 40.22 107 ASN A N 1
ATOM 796 C CA . ASN A 1 107 ? 19.805 0.487 24.741 1.00 40.22 107 ASN A CA 1
ATOM 797 C C . ASN A 1 107 ? 18.300 0.439 24.389 1.00 40.22 107 ASN A C 1
ATOM 799 O O . ASN A 1 107 ? 17.468 0.797 25.216 1.00 40.22 107 ASN A O 1
ATOM 803 N N . LYS A 1 108 ? 17.936 -0.122 23.221 1.00 38.56 108 LYS A N 1
ATOM 804 C CA . LYS A 1 108 ? 16.664 -0.876 23.020 1.00 38.56 108 LYS A CA 1
ATOM 805 C C . LYS A 1 108 ? 16.797 -2.097 22.081 1.00 38.56 108 LYS A C 1
ATOM 807 O O . LYS A 1 108 ? 15.811 -2.595 21.552 1.00 38.56 108 LYS A O 1
ATOM 812 N N . ALA A 1 109 ? 18.011 -2.611 21.880 1.00 40.97 109 ALA A N 1
ATOM 813 C CA . ALA A 1 109 ? 18.281 -3.718 20.953 1.00 40.97 109 ALA A CA 1
ATOM 814 C C . ALA A 1 109 ? 17.914 -5.122 21.491 1.00 40.97 109 ALA A C 1
ATOM 816 O O . ALA A 1 109 ? 18.151 -6.108 20.805 1.00 40.97 109 ALA A O 1
ATOM 817 N N . SER A 1 110 ? 17.335 -5.244 22.692 1.00 38.22 110 SER A N 1
ATOM 818 C CA . SER A 1 110 ? 17.064 -6.548 23.322 1.00 38.22 110 SER A CA 1
ATOM 819 C C . SER A 1 110 ? 15.658 -7.117 23.086 1.00 38.22 110 SER A C 1
ATOM 821 O O . SER A 1 110 ? 15.378 -8.206 23.572 1.00 38.22 110 SER A O 1
ATOM 823 N N . VAL A 1 111 ? 14.777 -6.431 22.344 1.00 42.09 111 VAL A N 1
ATOM 824 C CA . VAL A 1 111 ? 13.397 -6.913 22.082 1.00 42.09 111 VAL A CA 1
ATOM 825 C C . VAL A 1 111 ? 13.157 -7.269 20.603 1.00 42.09 111 VAL A C 1
ATOM 827 O O . VAL A 1 111 ? 12.215 -7.984 20.284 1.00 42.09 111 VAL A O 1
ATOM 830 N N . ALA A 1 112 ? 14.038 -6.854 19.687 1.00 44.84 112 ALA A N 1
ATOM 831 C CA . ALA A 1 112 ? 13.916 -7.143 18.251 1.00 44.84 112 ALA A CA 1
ATOM 832 C C . ALA A 1 112 ? 14.455 -8.532 17.836 1.00 44.84 112 ALA A C 1
ATOM 834 O O . ALA A 1 112 ? 14.348 -8.913 16.675 1.00 44.84 112 ALA A O 1
ATOM 835 N N . ALA A 1 113 ? 15.047 -9.294 18.762 1.00 39.84 113 ALA A N 1
ATOM 836 C CA . ALA A 1 113 ? 15.827 -10.495 18.449 1.00 39.84 113 ALA A CA 1
ATOM 837 C C . ALA A 1 113 ? 15.022 -11.812 18.354 1.00 39.84 113 ALA A C 1
ATOM 839 O O . ALA A 1 113 ? 15.630 -12.876 18.279 1.00 39.84 113 ALA A O 1
ATOM 840 N N . SER A 1 114 ? 13.684 -11.791 18.350 1.00 48.47 114 SER A N 1
ATOM 841 C CA . SER A 1 114 ? 12.894 -13.041 18.327 1.00 48.47 114 SER A CA 1
ATOM 842 C C . SER A 1 114 ? 11.555 -12.995 17.583 1.00 48.47 114 SER A C 1
ATOM 844 O O . SER A 1 114 ? 10.860 -14.010 17.543 1.00 48.47 114 SER A O 1
ATOM 846 N N . LEU A 1 115 ? 11.176 -11.872 16.964 1.00 57.91 115 LEU A N 1
ATOM 847 C CA . LEU A 1 115 ? 9.950 -11.817 16.165 1.00 57.91 115 LEU A CA 1
ATOM 848 C C . LEU A 1 115 ? 10.256 -12.194 14.715 1.00 57.91 115 LEU A C 1
ATOM 850 O O . LEU A 1 115 ? 10.979 -11.481 14.022 1.00 57.91 115 LEU A O 1
ATOM 854 N N . ALA A 1 116 ? 9.671 -13.294 14.241 1.00 65.75 116 ALA A N 1
ATOM 855 C CA . ALA A 1 116 ? 9.581 -13.561 12.816 1.00 65.75 116 ALA A CA 1
ATOM 856 C C . ALA A 1 116 ? 8.661 -12.496 12.208 1.00 65.75 116 ALA A C 1
ATOM 858 O O . ALA A 1 116 ? 7.440 -12.583 12.295 1.00 65.75 116 ALA A O 1
ATOM 859 N N . SER A 1 117 ? 9.247 -11.468 11.607 1.00 85.44 117 SER A N 1
ATOM 860 C CA . SER A 1 117 ? 8.546 -10.361 10.953 1.00 85.44 117 SER A CA 1
ATOM 861 C C . SER A 1 117 ? 8.278 -10.641 9.474 1.00 85.44 117 SER A C 1
ATOM 863 O O . SER A 1 117 ? 8.309 -9.738 8.642 1.00 85.44 117 SER A O 1
ATOM 865 N N . SER A 1 118 ? 8.040 -11.912 9.151 1.00 92.19 118 SER A N 1
ATOM 866 C CA . SER A 1 118 ? 7.815 -12.405 7.799 1.00 92.19 118 SER A CA 1
ATOM 867 C C . SER A 1 118 ? 6.465 -13.103 7.716 1.00 92.19 118 SER A C 1
ATOM 869 O O . SER A 1 118 ? 6.087 -13.863 8.611 1.00 92.19 118 SER A O 1
ATOM 871 N N . VAL A 1 119 ? 5.740 -12.842 6.635 1.00 94.69 119 VAL A N 1
ATOM 872 C CA . VAL A 1 119 ? 4.465 -13.480 6.309 1.00 94.69 119 VAL A CA 1
ATOM 873 C C . VAL A 1 119 ? 4.544 -14.145 4.934 1.00 94.69 119 VAL A C 1
ATOM 875 O O . VAL A 1 119 ? 5.211 -13.615 4.039 1.00 94.69 119 VAL A O 1
ATOM 878 N N . PRO A 1 120 ? 3.854 -15.280 4.718 1.00 94.44 120 PRO A N 1
ATOM 879 C CA . PRO A 1 120 ? 3.780 -15.902 3.403 1.00 94.44 120 PRO A CA 1
ATOM 880 C C . PRO A 1 120 ? 3.158 -14.959 2.378 1.00 94.44 120 PRO A C 1
ATOM 882 O O . PRO A 1 120 ? 2.168 -14.279 2.661 1.00 94.44 120 PRO A O 1
ATOM 885 N N . LEU A 1 121 ? 3.707 -14.958 1.172 1.00 94.38 121 LEU A N 1
ATOM 886 C CA . LEU A 1 121 ? 3.180 -14.193 0.050 1.00 94.38 121 LEU A CA 1
ATOM 887 C C . LEU A 1 121 ? 2.807 -15.151 -1.077 1.00 94.38 121 LEU A C 1
ATOM 889 O O . LEU A 1 121 ? 3.577 -16.047 -1.413 1.00 94.38 121 LEU A O 1
ATOM 893 N N . THR A 1 122 ? 1.612 -14.987 -1.638 1.00 92.94 122 THR A N 1
ATOM 894 C CA . THR A 1 122 ? 1.044 -15.933 -2.612 1.00 92.94 122 THR A CA 1
ATOM 895 C C . THR A 1 122 ? 0.343 -15.203 -3.756 1.00 92.94 122 THR A C 1
ATOM 897 O O . THR A 1 122 ? -0.132 -14.085 -3.546 1.00 92.94 122 THR A O 1
ATOM 900 N N . PRO A 1 123 ? 0.242 -15.793 -4.961 1.00 91.94 123 PRO A N 1
ATOM 901 C CA . PRO A 1 123 ? -0.545 -15.206 -6.042 1.00 91.94 123 PRO A CA 1
ATOM 902 C C . PRO A 1 123 ? -2.027 -15.064 -5.656 1.00 91.94 123 PRO A C 1
ATOM 904 O O . PRO A 1 123 ? -2.632 -15.990 -5.112 1.00 91.94 123 PRO A O 1
ATOM 907 N N . GLY A 1 124 ? -2.641 -13.925 -5.975 1.00 91.31 124 GLY A N 1
ATOM 908 C CA . GLY A 1 124 ? -4.014 -13.581 -5.589 1.00 91.31 124 GLY A CA 1
ATOM 909 C C . GLY A 1 124 ? -5.123 -14.187 -6.450 1.00 91.31 124 GLY A C 1
ATOM 910 O O . GLY A 1 124 ? -6.302 -13.927 -6.198 1.00 91.31 124 GLY A O 1
ATOM 911 N N . ALA A 1 125 ? -4.794 -15.030 -7.433 1.00 87.69 125 ALA A N 1
ATOM 912 C CA . ALA A 1 125 ? -5.778 -15.617 -8.347 1.00 87.69 125 ALA A CA 1
ATOM 913 C C . ALA A 1 125 ? -6.891 -16.393 -7.614 1.00 87.69 125 ALA A C 1
ATOM 915 O O . ALA A 1 125 ? -8.039 -16.406 -8.057 1.00 87.69 125 ALA A O 1
ATOM 916 N N . SER A 1 126 ? -6.584 -16.989 -6.456 1.00 86.31 126 SER A N 1
ATOM 917 C CA . SER A 1 126 ? -7.558 -17.686 -5.601 1.00 86.31 126 SER A CA 1
ATOM 918 C C . SER A 1 126 ? -8.632 -16.758 -5.023 1.00 86.31 126 SER A C 1
ATOM 920 O O . SER A 1 126 ? -9.744 -17.203 -4.735 1.00 86.31 126 SER A O 1
ATOM 922 N N . VAL A 1 127 ? -8.344 -15.463 -4.886 1.00 91.06 127 VAL A N 1
ATOM 923 C CA . VAL A 1 127 ? -9.300 -14.426 -4.481 1.00 91.06 127 VAL A CA 1
ATOM 924 C C . VAL A 1 127 ? -9.677 -13.502 -5.639 1.00 91.06 127 VAL A C 1
ATOM 926 O O . VAL A 1 127 ? -10.290 -12.471 -5.408 1.00 91.06 127 VAL A O 1
ATOM 929 N N . GLY A 1 128 ? -9.397 -13.884 -6.888 1.00 89.31 128 GLY A N 1
ATOM 930 C CA . GLY A 1 128 ? -9.858 -13.152 -8.070 1.00 89.31 128 GLY A CA 1
ATOM 931 C C . GLY A 1 128 ? -9.139 -11.825 -8.321 1.00 89.31 128 GLY A C 1
ATOM 932 O O . GLY A 1 128 ? -9.730 -10.936 -8.925 1.00 89.31 128 GLY A O 1
ATOM 933 N N . VAL A 1 129 ? -7.890 -11.686 -7.867 1.00 89.81 129 VAL A N 1
ATOM 934 C CA . VAL A 1 129 ? -7.031 -10.525 -8.164 1.00 89.81 129 VAL A CA 1
ATOM 935 C C . VAL A 1 129 ? -5.739 -10.976 -8.842 1.00 89.81 129 VAL A C 1
ATOM 937 O O . VAL A 1 129 ? -5.287 -12.104 -8.638 1.00 89.81 129 VAL A O 1
ATOM 940 N N . GLY A 1 130 ? -5.147 -10.108 -9.667 1.00 89.12 130 GLY A N 1
ATOM 941 C CA . GLY A 1 130 ? -3.865 -10.385 -10.328 1.00 89.12 130 GLY A CA 1
ATOM 942 C C . GLY A 1 130 ? -2.651 -10.145 -9.423 1.00 89.12 130 GLY A C 1
ATOM 943 O O . GLY A 1 130 ? -1.574 -10.673 -9.682 1.00 89.12 130 GLY A O 1
ATOM 944 N N . ASN A 1 131 ? -2.830 -9.364 -8.356 1.00 92.38 131 ASN A N 1
ATOM 945 C CA . ASN A 1 131 ? -1.786 -9.004 -7.402 1.00 92.38 131 ASN A CA 1
ATOM 946 C C . ASN A 1 131 ? -1.401 -10.171 -6.486 1.00 92.38 131 ASN A C 1
ATOM 948 O O . ASN A 1 131 ? -2.091 -11.188 -6.399 1.00 92.38 131 ASN A O 1
ATOM 952 N N . TYR A 1 132 ? -0.318 -9.989 -5.736 1.00 94.62 132 TYR A N 1
ATOM 953 C CA . TYR A 1 132 ? 0.042 -10.891 -4.648 1.00 94.62 132 TYR A CA 1
ATOM 954 C C . TYR A 1 132 ? -0.727 -10.544 -3.377 1.00 94.62 132 TYR A C 1
ATOM 956 O O . TYR A 1 132 ? -1.003 -9.377 -3.085 1.00 94.62 132 TYR A O 1
ATOM 964 N N . VAL A 1 133 ? -1.058 -11.581 -2.615 1.00 96.19 133 VAL A N 1
ATOM 965 C CA . VAL A 1 133 ? -1.803 -11.476 -1.367 1.00 96.19 133 VAL A CA 1
ATOM 966 C C . VAL A 1 133 ? -1.055 -12.132 -0.219 1.00 96.19 133 VAL A C 1
ATOM 968 O O . VAL A 1 133 ? -0.353 -13.136 -0.387 1.00 96.19 133 VAL A O 1
ATOM 971 N N . THR A 1 134 ? -1.246 -11.571 0.967 1.00 96.38 134 THR A N 1
ATOM 972 C CA . THR A 1 134 ? -0.787 -12.137 2.236 1.00 96.38 134 THR A CA 1
ATOM 973 C C . THR A 1 134 ? -1.911 -12.114 3.270 1.00 96.38 134 THR A C 1
ATOM 975 O O . THR A 1 134 ? -3.044 -11.731 2.968 1.00 96.38 134 THR A O 1
ATOM 978 N N . ARG A 1 135 ? -1.617 -12.561 4.491 1.00 96.19 135 ARG A N 1
ATOM 979 C CA . ARG A 1 135 ? -2.538 -12.536 5.622 1.00 96.19 135 ARG A CA 1
ATOM 980 C C . ARG A 1 135 ? -2.111 -11.496 6.647 1.00 96.19 135 ARG A C 1
ATOM 982 O O . ARG A 1 135 ? -0.966 -11.502 7.084 1.00 96.19 135 ARG A O 1
ATOM 989 N N . LEU A 1 136 ? -3.059 -10.661 7.061 1.00 97.38 136 LEU A N 1
ATOM 990 C CA . LEU A 1 136 ? -2.902 -9.699 8.151 1.00 97.38 136 LEU A CA 1
ATOM 991 C C . LEU A 1 136 ? -3.854 -10.073 9.286 1.00 97.38 136 LEU A C 1
ATOM 993 O O . LEU A 1 136 ? -5.038 -10.302 9.033 1.00 97.38 136 LEU A O 1
ATOM 997 N N . GLY A 1 137 ? -3.355 -10.170 10.515 1.00 98.12 137 GLY A N 1
ATOM 998 C CA . GLY A 1 137 ? -4.210 -10.310 11.690 1.00 98.12 137 GLY A CA 1
ATOM 999 C C . GLY A 1 137 ? -4.679 -8.946 12.183 1.00 98.12 137 GLY A C 1
ATOM 1000 O O . GLY A 1 137 ? -3.906 -7.993 12.156 1.00 98.12 137 GLY A O 1
ATOM 1001 N N . LEU A 1 138 ? -5.920 -8.835 12.649 1.00 98.62 138 LEU A N 1
ATOM 1002 C CA . LEU A 1 138 ? -6.447 -7.595 13.222 1.00 98.62 138 LEU A CA 1
ATOM 1003 C C . LEU A 1 138 ? -7.433 -7.872 14.358 1.00 98.62 138 LEU A C 1
ATOM 1005 O O . LEU A 1 138 ? -8.263 -8.781 14.254 1.00 98.62 138 LEU A O 1
ATOM 1009 N N . GLY A 1 139 ? -7.358 -7.044 15.397 1.00 98.38 139 GLY A N 1
ATOM 1010 C CA . GLY A 1 139 ? -8.244 -7.052 16.553 1.00 98.38 139 GLY A CA 1
ATOM 1011 C C . GLY A 1 139 ? -7.733 -7.895 17.719 1.00 98.38 139 GLY A C 1
ATOM 1012 O O . GLY A 1 139 ? -6.723 -8.593 17.618 1.00 98.38 139 GLY A O 1
ATOM 1013 N N . THR A 1 140 ? -8.466 -7.839 18.831 1.00 98.31 140 THR A N 1
ATOM 1014 C CA . THR A 1 140 ? -8.238 -8.669 20.022 1.00 98.31 140 THR A CA 1
ATOM 1015 C C . THR A 1 140 ? -9.544 -9.369 20.424 1.00 98.31 140 THR A C 1
ATOM 1017 O O . THR A 1 140 ? -10.417 -8.700 20.984 1.00 98.31 140 THR A O 1
ATOM 1020 N N . PRO A 1 141 ? -9.703 -10.687 20.173 1.00 97.38 141 PRO A N 1
ATOM 1021 C CA . PRO A 1 141 ? -8.721 -11.605 19.587 1.00 97.38 141 PRO A CA 1
ATOM 1022 C C . PRO A 1 141 ? -8.457 -11.342 18.096 1.00 97.38 141 PRO A C 1
ATOM 1024 O O . PRO A 1 141 ? -9.326 -10.866 17.365 1.00 97.38 141 PRO A O 1
ATOM 1027 N N . ALA A 1 142 ? -7.250 -11.687 17.643 1.00 97.19 142 ALA A N 1
ATOM 1028 C CA . ALA A 1 142 ? -6.825 -11.444 16.270 1.00 97.19 142 ALA A CA 1
ATOM 1029 C C . ALA A 1 142 ? -7.581 -12.333 15.273 1.00 97.19 142 ALA A C 1
ATOM 1031 O O . ALA A 1 142 ? -7.588 -13.558 15.387 1.00 97.19 142 ALA A O 1
ATOM 1032 N N . THR A 1 143 ? -8.165 -11.709 14.250 1.00 97.75 143 THR A N 1
ATOM 1033 C CA . THR A 1 143 ? -8.771 -12.392 13.098 1.00 97.75 143 THR A CA 1
ATOM 1034 C C . THR A 1 143 ? -7.910 -12.182 11.856 1.00 97.75 143 THR A C 1
ATOM 1036 O O . THR A 1 143 ? -7.414 -11.082 11.634 1.00 97.75 143 THR A O 1
ATOM 1039 N N . SER A 1 144 ? -7.715 -13.225 11.044 1.00 97.50 144 SER A N 1
ATOM 1040 C CA . SER A 1 144 ? -6.846 -13.182 9.859 1.00 97.50 144 SER A CA 1
ATOM 1041 C C . SER A 1 144 ? -7.608 -12.829 8.578 1.00 97.50 144 SER A C 1
ATOM 1043 O O . SER A 1 144 ? -8.581 -13.497 8.225 1.00 97.50 144 SER A O 1
ATOM 1045 N N . TYR A 1 145 ? -7.098 -11.847 7.834 1.00 98.31 145 TYR A N 1
ATOM 1046 C CA . TYR A 1 145 ? -7.683 -11.319 6.601 1.00 98.31 145 TYR A CA 1
ATOM 1047 C C . TYR A 1 145 ? -6.739 -11.494 5.414 1.00 98.31 145 TYR A C 1
ATOM 1049 O O . TYR A 1 145 ? -5.537 -11.280 5.547 1.00 98.31 145 TYR A O 1
ATOM 1057 N N . VAL A 1 146 ? -7.274 -11.873 4.248 1.00 97.94 146 VAL A N 1
ATOM 1058 C CA . VAL A 1 146 ? -6.498 -11.954 2.999 1.00 97.94 146 VAL A CA 1
ATOM 1059 C C . VAL A 1 146 ? -6.430 -10.569 2.366 1.00 97.94 146 VAL A C 1
ATOM 1061 O O . VAL A 1 146 ? -7.461 -10.012 1.993 1.00 97.94 146 VAL A O 1
ATOM 1064 N N . MET A 1 147 ? -5.223 -10.031 2.230 1.00 98.06 147 MET A N 1
ATOM 1065 C CA . MET A 1 147 ? -4.974 -8.644 1.843 1.00 98.06 147 MET A CA 1
ATOM 1066 C C . MET A 1 147 ? -4.088 -8.578 0.604 1.00 98.06 147 MET A C 1
ATOM 1068 O O . MET A 1 147 ? -3.092 -9.297 0.525 1.00 98.06 147 MET A O 1
ATOM 1072 N N . VAL A 1 148 ? -4.420 -7.691 -0.334 1.00 97.69 148 VAL A N 1
ATOM 1073 C CA . VAL A 1 148 ? -3.535 -7.341 -1.458 1.00 97.69 148 VAL A CA 1
ATOM 1074 C C . VAL A 1 148 ? -2.322 -6.569 -0.941 1.00 97.69 148 VAL A C 1
ATOM 1076 O O . VAL A 1 148 ? -2.468 -5.738 -0.052 1.00 97.69 148 VAL A O 1
ATOM 1079 N N . VAL A 1 149 ? -1.132 -6.829 -1.481 1.00 97.62 149 VAL A N 1
ATOM 1080 C CA . VAL A 1 149 ? 0.100 -6.108 -1.122 1.00 97.62 149 VAL A CA 1
ATOM 1081 C C . VAL A 1 149 ? 0.417 -5.047 -2.176 1.00 97.62 149 VAL A C 1
ATOM 1083 O O . VAL A 1 149 ? 0.642 -5.384 -3.339 1.00 97.62 149 VAL A O 1
ATOM 1086 N N . ASP A 1 150 ? 0.469 -3.775 -1.775 1.00 97.12 150 ASP A N 1
ATOM 1087 C CA . ASP A 1 150 ? 0.584 -2.638 -2.699 1.00 97.12 150 ASP A CA 1
ATOM 1088 C C . ASP A 1 150 ? 1.652 -1.618 -2.252 1.00 97.12 150 ASP A C 1
ATOM 1090 O O . ASP A 1 150 ? 1.463 -0.865 -1.293 1.00 97.12 150 ASP A O 1
ATOM 1094 N N . THR A 1 151 ? 2.784 -1.566 -2.965 1.00 96.94 151 THR A N 1
ATOM 1095 C CA . THR A 1 151 ? 3.868 -0.591 -2.728 1.00 96.94 151 THR A CA 1
ATOM 1096 C C . THR A 1 151 ? 3.592 0.804 -3.281 1.00 96.94 151 THR A C 1
ATOM 1098 O O . THR A 1 151 ? 4.299 1.742 -2.914 1.00 96.94 151 THR A O 1
ATOM 1101 N N . GLY A 1 152 ? 2.569 0.980 -4.119 1.00 94.31 152 GLY A N 1
ATOM 1102 C CA . GLY A 1 152 ? 2.171 2.281 -4.648 1.00 94.31 152 GLY A CA 1
ATOM 1103 C C . GLY A 1 152 ? 0.973 2.917 -3.928 1.00 94.31 152 GLY A C 1
ATOM 1104 O O . GLY A 1 152 ? 0.472 3.954 -4.380 1.00 94.31 152 GLY A O 1
ATOM 1105 N N . SER A 1 153 ? 0.492 2.315 -2.836 1.00 95.38 153 SER A N 1
ATOM 1106 C CA . SER A 1 153 ? -0.562 2.868 -1.974 1.00 95.38 153 SER A CA 1
ATOM 1107 C C . SER A 1 153 ? -0.089 3.029 -0.532 1.00 95.38 153 SER A C 1
ATOM 1109 O O . SER A 1 153 ? 0.649 2.200 -0.001 1.00 95.38 153 SER A O 1
ATOM 1111 N N . SER A 1 154 ? -0.526 4.114 0.112 1.00 96.94 154 SER A N 1
ATOM 1112 C CA . SER A 1 154 ? -0.131 4.427 1.489 1.00 96.94 154 SER A CA 1
ATOM 1113 C C . SER A 1 154 ? -1.057 3.796 2.517 1.00 96.94 154 SER A C 1
ATOM 1115 O O . SER A 1 154 ? -0.599 3.002 3.321 1.00 96.94 154 SER A O 1
ATOM 1117 N N . LEU A 1 155 ? -2.347 4.139 2.517 1.00 98.44 155 LEU A N 1
ATOM 1118 C CA . LEU A 1 155 ? -3.271 3.706 3.567 1.00 98.44 155 LEU A CA 1
ATOM 1119 C C . LEU A 1 155 ? -3.532 2.195 3.486 1.00 98.44 155 LEU A C 1
ATOM 1121 O O . LEU A 1 155 ? -4.038 1.710 2.475 1.00 98.44 155 LEU A O 1
ATOM 1125 N N . THR A 1 156 ? -3.259 1.478 4.577 1.00 98.69 156 THR A N 1
ATOM 1126 C CA . THR A 1 156 ? -3.792 0.121 4.780 1.00 98.69 156 THR A CA 1
ATOM 1127 C C . THR A 1 156 ? -5.256 0.217 5.188 1.00 98.69 156 THR A C 1
ATOM 1129 O O . THR A 1 156 ? -5.595 0.955 6.113 1.00 98.69 156 THR A O 1
ATOM 1132 N N . TRP A 1 157 ? -6.133 -0.522 4.517 1.00 98.69 157 TRP A N 1
ATOM 1133 C CA . TRP A 1 157 ? -7.558 -0.548 4.836 1.00 98.69 157 TRP A CA 1
ATOM 1134 C C . TRP A 1 157 ? -8.153 -1.921 4.553 1.00 98.69 157 TRP A C 1
ATOM 1136 O O . TRP A 1 157 ? -7.664 -2.654 3.694 1.00 98.69 157 TRP A O 1
ATOM 1146 N N . LEU A 1 158 ? -9.233 -2.242 5.259 1.00 98.75 158 LEU A N 1
ATOM 1147 C CA . LEU A 1 158 ? -10.046 -3.428 5.022 1.00 98.75 158 LEU A CA 1
ATOM 1148 C C . LEU A 1 158 ? -11.528 -3.117 5.198 1.00 98.75 158 LEU A C 1
ATOM 1150 O O . LEU A 1 158 ? -11.916 -2.120 5.806 1.00 98.75 158 LEU A O 1
ATOM 1154 N N . GLN A 1 159 ? -12.356 -4.005 4.677 1.00 98.44 159 GLN A N 1
ATOM 1155 C CA . GLN A 1 159 ? -13.794 -3.944 4.809 1.00 98.44 159 GLN A CA 1
ATOM 1156 C C . GLN A 1 159 ? -14.245 -4.285 6.233 1.00 98.44 159 GLN A C 1
ATOM 1158 O O . GLN A 1 159 ? -13.836 -5.286 6.829 1.00 98.44 159 GLN A O 1
ATOM 1163 N N . CYS A 1 160 ? -15.140 -3.446 6.743 1.00 98.50 160 CYS A N 1
ATOM 1164 C CA . CYS A 1 160 ? -15.670 -3.497 8.090 1.00 98.50 160 CYS A CA 1
ATOM 1165 C C . CYS A 1 160 ? -17.192 -3.629 8.117 1.00 98.50 160 CYS A C 1
ATOM 1167 O O . CYS A 1 160 ? -17.907 -3.172 7.226 1.00 98.50 160 CYS A O 1
ATOM 1169 N N . SER A 1 161 ? -17.689 -4.200 9.209 1.00 97.00 161 SER A N 1
ATOM 1170 C CA . SER A 1 161 ? -19.096 -4.219 9.576 1.00 97.00 161 SER A CA 1
ATOM 1171 C C . SER A 1 161 ? -19.454 -2.967 10.401 1.00 97.00 161 SER A C 1
ATOM 1173 O O . SER A 1 161 ? -18.654 -2.530 11.232 1.00 97.00 161 SER A O 1
ATOM 1175 N N . PRO A 1 162 ? -20.652 -2.384 10.225 1.00 96.44 162 PRO A N 1
ATOM 1176 C CA . PRO A 1 162 ? -21.591 -2.678 9.148 1.00 96.44 162 PRO A CA 1
ATOM 1177 C C . PRO A 1 162 ? -21.067 -2.178 7.798 1.00 96.44 162 PRO A C 1
ATOM 1179 O O . PRO A 1 162 ? -20.430 -1.130 7.721 1.00 96.44 162 PRO A O 1
ATOM 1182 N N . CYS A 1 163 ? -21.426 -2.883 6.726 1.00 94.19 163 CYS A N 1
ATOM 1183 C CA . CYS A 1 163 ? -21.375 -2.288 5.399 1.00 94.19 163 CYS A CA 1
ATOM 1184 C C . CYS A 1 163 ? -22.537 -1.298 5.261 1.00 94.19 163 CYS A C 1
ATOM 1186 O O . CYS A 1 163 ? -23.699 -1.708 5.266 1.00 94.19 163 CYS A O 1
ATOM 1188 N N . SER A 1 164 ? -22.230 -0.005 5.196 1.00 91.75 164 SER A N 1
ATOM 1189 C CA . SER A 1 164 ? -23.233 1.062 5.285 1.00 91.75 164 SER A CA 1
ATOM 1190 C C . SER A 1 164 ? -23.825 1.447 3.929 1.00 91.75 164 SER A C 1
ATOM 1192 O O . SER A 1 164 ? -24.963 1.913 3.885 1.00 91.75 164 SER A O 1
ATOM 1194 N N . VAL A 1 165 ? -23.073 1.271 2.837 1.00 92.94 165 VAL A N 1
ATOM 1195 C CA . VAL A 1 165 ? -23.521 1.617 1.477 1.00 92.94 165 VAL A CA 1
ATOM 1196 C C . VAL A 1 165 ? -23.461 0.398 0.567 1.00 92.94 165 VAL A C 1
ATOM 1198 O O . VAL A 1 165 ? -24.502 -0.109 0.153 1.00 92.94 165 VAL A O 1
ATOM 1201 N N . SER A 1 166 ? -22.257 -0.078 0.264 1.00 93.88 166 SER A N 1
ATOM 1202 C CA . SER A 1 166 ? -22.027 -1.140 -0.710 1.00 93.88 166 SER A CA 1
ATOM 1203 C C . SER A 1 166 ? -20.657 -1.757 -0.483 1.00 93.88 166 SER A C 1
ATOM 1205 O O . SER A 1 166 ? -19.703 -1.065 -0.153 1.00 93.88 166 SER A O 1
ATOM 1207 N N . CYS A 1 167 ? -20.565 -3.074 -0.589 1.00 95.69 167 CYS A N 1
ATOM 1208 C CA . CYS A 1 167 ? -19.371 -3.822 -0.226 1.00 95.69 167 CYS A CA 1
ATOM 1209 C C . CYS A 1 167 ? -19.221 -5.009 -1.155 1.00 95.69 167 CYS A C 1
ATOM 1211 O O . CYS A 1 167 ? -20.176 -5.766 -1.367 1.00 95.69 167 CYS A O 1
ATOM 1213 N N . HIS A 1 168 ? -18.016 -5.214 -1.678 1.00 93.12 168 HIS A N 1
ATOM 1214 C CA . HIS A 1 168 ? -17.718 -6.413 -2.442 1.00 93.12 168 HIS A CA 1
ATOM 1215 C C . HIS A 1 168 ? -17.730 -7.653 -1.538 1.00 93.12 168 HIS A C 1
ATOM 1217 O O . HIS A 1 168 ? -17.532 -7.605 -0.319 1.00 93.12 168 HIS A O 1
ATOM 1223 N N . ARG A 1 169 ? -17.968 -8.814 -2.152 1.00 93.06 169 ARG A N 1
ATOM 1224 C CA . ARG A 1 169 ? -17.870 -10.094 -1.445 1.00 93.06 169 ARG A CA 1
ATOM 1225 C C . ARG A 1 169 ? -16.404 -10.385 -1.152 1.00 93.06 169 ARG A C 1
ATOM 1227 O O . ARG A 1 169 ? -15.619 -10.467 -2.087 1.00 93.06 169 ARG A O 1
ATOM 1234 N N . GLN A 1 170 ? -16.060 -10.639 0.105 1.00 94.75 170 GLN A N 1
ATOM 1235 C CA . GLN A 1 170 ? -14.708 -11.043 0.497 1.00 94.75 170 GLN A CA 1
ATOM 1236 C C . GLN A 1 170 ? -14.619 -12.523 0.884 1.00 94.75 170 GLN A C 1
ATOM 1238 O O . GLN A 1 170 ? -15.624 -13.178 1.158 1.00 94.75 170 GLN A O 1
ATOM 1243 N N . ALA A 1 171 ? -13.400 -13.053 0.910 1.00 93.62 171 ALA A N 1
ATOM 1244 C CA . ALA A 1 171 ? -13.084 -14.358 1.461 1.00 93.62 171 ALA A CA 1
ATOM 1245 C C . ALA A 1 171 ? -12.887 -14.248 2.980 1.00 93.62 171 ALA A C 1
ATOM 1247 O O . ALA A 1 171 ? -12.110 -13.419 3.455 1.00 93.62 171 ALA A O 1
ATOM 1248 N N . GLY A 1 172 ? -13.550 -15.124 3.735 1.00 94.25 172 GLY A N 1
ATOM 1249 C CA . GLY A 1 172 ? -13.519 -15.088 5.198 1.00 94.25 172 GLY A CA 1
ATOM 1250 C C . GLY A 1 172 ? -14.467 -14.039 5.801 1.00 94.25 172 GLY A C 1
ATOM 1251 O O . GLY A 1 172 ? -15.298 -13.473 5.086 1.00 94.25 172 GLY A O 1
ATOM 1252 N N . PRO A 1 173 ? -14.391 -13.815 7.124 1.00 94.94 173 PRO A N 1
ATOM 1253 C CA . PRO A 1 173 ? -15.274 -12.884 7.823 1.00 94.94 173 PRO A CA 1
ATOM 1254 C C . PRO A 1 173 ? -14.956 -11.436 7.452 1.00 94.94 173 PRO A C 1
ATOM 1256 O O . PRO A 1 173 ? -13.822 -11.132 7.096 1.00 94.94 173 PRO A O 1
ATOM 1259 N N . VAL A 1 174 ? -15.946 -10.551 7.577 1.00 97.56 174 VAL A N 1
ATOM 1260 C CA . VAL A 1 174 ? -15.771 -9.088 7.582 1.00 97.56 174 VAL A CA 1
ATOM 1261 C C . VAL A 1 174 ? -15.387 -8.658 8.999 1.00 97.56 174 VAL A C 1
ATOM 1263 O O . VAL A 1 174 ? -15.953 -9.187 9.956 1.00 97.56 174 VAL A O 1
ATOM 1266 N N . PHE A 1 175 ? -14.461 -7.708 9.152 1.00 98.38 175 PHE A N 1
ATOM 1267 C CA . PHE A 1 175 ? -14.052 -7.250 10.481 1.00 98.38 175 PHE A CA 1
ATOM 1268 C C . PHE A 1 175 ? -15.195 -6.507 11.178 1.00 98.38 175 PHE A C 1
ATOM 1270 O O . PHE A 1 175 ? -15.733 -5.549 10.628 1.00 98.38 175 PHE A O 1
ATOM 1277 N N . ASP A 1 176 ? -15.571 -6.931 12.385 1.00 98.06 176 ASP A N 1
ATOM 1278 C CA . ASP A 1 176 ? -16.495 -6.187 13.244 1.00 98.06 176 ASP A CA 1
ATOM 1279 C C . ASP A 1 176 ? -15.698 -5.448 14.328 1.00 98.06 176 ASP A C 1
ATOM 1281 O O . ASP A 1 176 ? -15.219 -6.090 15.267 1.00 98.06 176 ASP A O 1
ATOM 1285 N N . PRO A 1 177 ? -15.589 -4.109 14.251 1.00 98.00 177 PRO A N 1
ATOM 1286 C CA . PRO A 1 177 ? -14.953 -3.296 15.284 1.00 98.00 177 PRO A CA 1
ATOM 1287 C C . PRO A 1 177 ? -15.439 -3.576 16.707 1.00 98.00 177 PRO A C 1
ATOM 1289 O O . PRO A 1 177 ? -14.677 -3.449 17.658 1.00 98.00 177 PRO A O 1
ATOM 1292 N N . ARG A 1 178 ? -16.708 -3.967 16.873 1.00 98.00 178 ARG A N 1
ATOM 1293 C CA . ARG A 1 178 ? -17.316 -4.218 18.189 1.00 98.00 178 ARG A CA 1
ATOM 1294 C C . ARG A 1 178 ? -16.855 -5.527 18.816 1.00 98.00 178 ARG A C 1
ATOM 1296 O O . ARG A 1 178 ? -17.014 -5.703 20.019 1.00 98.00 178 ARG A O 1
ATOM 1303 N N . ALA A 1 179 ? -16.324 -6.441 18.008 1.00 97.62 179 ALA A N 1
ATOM 1304 C CA . ALA A 1 179 ? -15.817 -7.727 18.464 1.00 97.62 179 ALA A CA 1
ATOM 1305 C C . ALA A 1 179 ? -14.357 -7.654 18.946 1.00 97.62 179 ALA A C 1
ATOM 1307 O O . ALA A 1 179 ? -13.850 -8.635 19.484 1.00 97.62 179 ALA A O 1
ATOM 1308 N N . SER A 1 180 ? -13.683 -6.513 18.763 1.00 98.44 180 SER A N 1
ATOM 1309 C CA . SER A 1 180 ? -12.297 -6.310 19.180 1.00 98.44 180 SER A CA 1
ATOM 1310 C C . SER A 1 180 ? -12.218 -5.507 20.477 1.00 98.44 180 SER A C 1
ATOM 1312 O O . SER A 1 180 ? -12.688 -4.373 20.551 1.00 98.44 180 SER A O 1
ATOM 1314 N N . GLY A 1 181 ? -11.554 -6.065 21.492 1.00 98.56 181 GLY A N 1
ATOM 1315 C CA . GLY A 1 181 ? -11.308 -5.382 22.767 1.00 98.56 181 GLY A CA 1
ATOM 1316 C C . GLY A 1 181 ? -10.300 -4.229 22.690 1.00 98.56 181 GLY A C 1
ATOM 1317 O O . GLY A 1 181 ? -10.197 -3.456 23.638 1.00 98.56 181 GLY A O 1
ATOM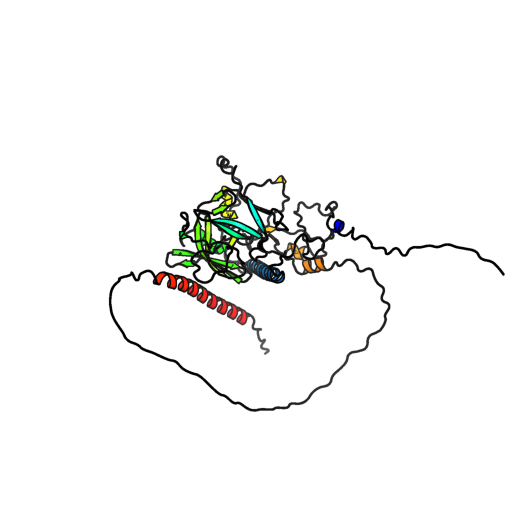 1318 N N . THR A 1 182 ? -9.558 -4.099 21.584 1.00 98.62 182 THR A N 1
ATOM 1319 C CA . THR A 1 182 ? -8.536 -3.052 21.390 1.00 98.62 182 THR A CA 1
ATOM 1320 C C . THR A 1 182 ? -8.907 -2.030 20.316 1.00 98.62 182 THR A C 1
ATOM 1322 O O . THR A 1 182 ? -8.102 -1.155 19.999 1.00 98.62 182 THR A O 1
ATOM 1325 N N . TYR A 1 183 ? -10.125 -2.106 19.773 1.00 98.69 183 TYR A N 1
ATOM 1326 C CA . TYR A 1 183 ? -10.614 -1.153 18.783 1.00 98.69 183 TYR A CA 1
ATOM 1327 C C . TYR A 1 183 ? -10.811 0.249 19.374 1.00 98.69 183 TYR A C 1
ATOM 1329 O O . TYR A 1 183 ? -11.430 0.429 20.424 1.00 98.69 183 TYR A O 1
ATOM 1337 N N . ALA A 1 184 ? -10.377 1.264 18.630 1.00 98.56 184 ALA A N 1
ATOM 1338 C CA . ALA A 1 184 ? -10.675 2.662 18.890 1.00 98.56 184 ALA A CA 1
ATOM 1339 C C . ALA A 1 184 ? -10.967 3.423 17.587 1.00 98.56 184 ALA A C 1
ATOM 1341 O O . ALA A 1 184 ? -10.284 3.276 16.572 1.00 98.56 184 ALA A O 1
ATOM 1342 N N . ALA A 1 185 ? -11.973 4.296 17.627 1.00 98.06 185 ALA A N 1
ATOM 1343 C CA . ALA A 1 185 ? -12.246 5.235 16.544 1.00 98.06 185 ALA A CA 1
ATOM 1344 C C . ALA A 1 185 ? -11.257 6.412 16.591 1.00 98.06 185 ALA A C 1
ATOM 1346 O O . ALA A 1 185 ? -10.951 6.922 17.671 1.00 98.06 185 ALA A O 1
ATOM 1347 N N . VAL A 1 186 ? -10.791 6.882 15.431 1.00 98.62 186 VAL A N 1
ATOM 1348 C CA . VAL A 1 186 ? -9.886 8.037 15.358 1.00 98.62 186 VAL A CA 1
ATOM 1349 C C . VAL A 1 186 ? -10.692 9.323 15.244 1.00 98.62 186 VAL A C 1
ATOM 1351 O O . VAL A 1 186 ? -11.559 9.465 14.380 1.00 98.62 186 VAL A O 1
ATOM 1354 N N . GLN A 1 187 ? -10.412 10.276 16.128 1.00 98.19 187 GLN A N 1
ATOM 1355 C CA . GLN A 1 187 ? -11.085 11.571 16.126 1.00 98.19 187 GLN A CA 1
ATOM 1356 C C . GLN A 1 187 ? -10.561 12.474 15.009 1.00 98.19 187 GLN A C 1
ATOM 1358 O O . GLN A 1 187 ? -9.387 12.425 14.651 1.00 98.19 187 GLN A O 1
ATOM 1363 N N . CYS A 1 188 ? -11.406 13.367 14.502 1.00 97.56 188 CYS A N 1
ATOM 1364 C CA . CYS A 1 188 ? -11.019 14.286 13.431 1.00 97.56 188 CYS A CA 1
ATOM 1365 C C . CYS A 1 188 ? -9.871 15.238 13.765 1.00 97.56 188 CYS A C 1
ATOM 1367 O O . CYS A 1 188 ? -9.134 15.641 12.873 1.00 97.56 188 CYS A O 1
ATOM 1369 N N . GLY A 1 189 ? -9.732 15.616 15.036 1.00 96.94 189 GLY A N 1
ATOM 1370 C CA . GLY A 1 189 ? -8.650 16.491 15.487 1.00 96.94 189 GLY A CA 1
ATOM 1371 C C . GLY A 1 189 ? -7.292 15.793 15.599 1.00 96.94 189 GLY A C 1
ATOM 1372 O O . GLY A 1 189 ? -6.319 16.448 15.960 1.00 96.94 189 GLY A O 1
ATOM 1373 N N . SER A 1 190 ? -7.213 14.482 15.346 1.00 97.81 190 SER A N 1
ATOM 1374 C CA . SER A 1 190 ? -5.952 13.749 15.448 1.00 97.81 190 SER A CA 1
ATOM 1375 C C . SER A 1 190 ? -5.014 14.092 14.289 1.00 97.81 190 SER A C 1
ATOM 1377 O O . SER A 1 190 ? -5.444 14.381 13.168 1.00 97.81 190 SER A O 1
ATOM 1379 N N . SER A 1 191 ? -3.709 14.016 14.553 1.00 97.12 191 SER A N 1
ATOM 1380 C CA . SER A 1 191 ? -2.690 14.262 13.529 1.00 97.12 191 SER A CA 1
ATOM 1381 C C . SER A 1 191 ? -2.795 13.277 12.359 1.00 97.12 191 SER A C 1
ATOM 1383 O O . SER A 1 191 ? -2.662 13.662 11.203 1.00 97.12 191 SER A O 1
ATOM 1385 N N . GLU A 1 192 ? -3.145 12.028 12.652 1.00 97.81 192 GLU A N 1
ATOM 1386 C CA . GLU A 1 192 ? -3.311 10.925 11.710 1.00 97.81 192 GLU A CA 1
ATOM 1387 C C . GLU A 1 192 ? -4.492 11.152 10.765 1.00 97.81 192 GLU A C 1
ATOM 1389 O O . GLU A 1 192 ? -4.413 10.804 9.589 1.00 97.81 192 GLU A O 1
ATOM 1394 N N . CYS A 1 193 ? -5.559 11.810 11.232 1.00 98.25 193 CYS A N 1
ATOM 1395 C CA . CYS A 1 193 ? -6.644 12.239 10.353 1.00 98.25 193 CYS A CA 1
ATOM 1396 C C . CYS A 1 193 ? -6.174 13.287 9.326 1.00 98.25 193 CYS A C 1
ATOM 1398 O O . CYS A 1 193 ? -6.637 13.297 8.183 1.00 98.25 193 CYS A O 1
ATOM 1400 N N . GLY A 1 194 ? -5.227 14.151 9.710 1.00 96.75 194 GLY A N 1
ATOM 1401 C CA . GLY A 1 194 ? -4.589 15.120 8.814 1.00 96.75 194 GLY A CA 1
ATOM 1402 C C . GLY A 1 194 ? -3.682 14.480 7.756 1.00 96.75 194 GLY A C 1
ATOM 1403 O O . GLY A 1 194 ? -3.537 15.023 6.662 1.00 96.75 194 GLY A O 1
ATOM 1404 N N . GLU A 1 195 ? -3.130 13.296 8.033 1.00 96.56 195 GLU A N 1
ATOM 1405 C CA . GLU A 1 195 ? -2.263 12.557 7.103 1.00 96.56 195 GLU A CA 1
ATOM 1406 C C . GLU A 1 195 ? -3.034 11.907 5.940 1.00 96.56 195 GLU A C 1
ATOM 1408 O O . GLU A 1 195 ? -2.441 11.524 4.933 1.00 96.56 195 GLU A O 1
ATOM 1413 N N . LEU A 1 196 ? -4.367 11.814 6.008 1.00 97.75 196 LEU A N 1
ATOM 1414 C CA . LEU A 1 196 ? -5.166 11.177 4.954 1.00 97.75 196 LEU A CA 1
ATOM 1415 C C . LEU A 1 196 ? -5.016 11.847 3.585 1.00 97.75 196 LEU A C 1
ATOM 1417 O O . LEU A 1 196 ? -5.015 11.145 2.573 1.00 97.75 196 LEU A O 1
ATOM 1421 N N . GLN A 1 197 ? -4.822 13.168 3.537 1.00 95.06 197 GLN A N 1
ATOM 1422 C CA . GLN A 1 197 ? -4.614 13.885 2.275 1.00 95.06 197 GLN A CA 1
ATOM 1423 C C . GLN A 1 197 ? -3.341 13.429 1.557 1.00 95.06 197 GLN A C 1
ATOM 1425 O O . GLN A 1 197 ? -3.354 13.274 0.336 1.00 95.06 197 GLN A O 1
ATOM 1430 N N . THR A 1 198 ? -2.256 13.196 2.296 1.00 93.56 198 THR A N 1
ATOM 1431 C CA . THR A 1 198 ? -0.991 12.720 1.722 1.00 93.56 198 THR A CA 1
ATOM 1432 C C . THR A 1 198 ? -1.033 11.212 1.474 1.00 93.56 198 THR A C 1
ATOM 1434 O O . THR A 1 198 ? -0.451 10.733 0.505 1.00 93.56 198 THR A O 1
ATOM 1437 N N . ALA A 1 199 ? -1.763 10.457 2.300 1.00 95.38 199 ALA A N 1
ATOM 1438 C CA . ALA A 1 199 ? -1.869 9.007 2.178 1.00 95.38 199 ALA A CA 1
ATOM 1439 C C . ALA A 1 199 ? -2.781 8.554 1.024 1.00 95.38 199 ALA A C 1
ATOM 1441 O O . ALA A 1 199 ? -2.502 7.558 0.358 1.00 95.38 199 ALA A O 1
ATOM 1442 N N . THR A 1 200 ? -3.888 9.259 0.791 1.00 95.12 200 THR A N 1
ATOM 1443 C CA . THR A 1 200 ? -4.963 8.810 -0.113 1.00 95.12 200 THR A CA 1
ATOM 1444 C C . THR A 1 200 ? -5.208 9.741 -1.294 1.00 95.12 200 THR A C 1
ATOM 1446 O O . THR A 1 200 ? -6.061 9.445 -2.130 1.00 95.12 200 THR A O 1
ATOM 1449 N N . LEU A 1 201 ? -4.508 10.883 -1.347 1.00 92.25 201 LEU A N 1
ATOM 1450 C CA . LEU A 1 201 ? -4.762 11.993 -2.276 1.00 92.25 201 LEU A CA 1
ATOM 1451 C C . LEU A 1 201 ? -6.168 12.597 -2.167 1.00 92.25 201 LEU A C 1
ATOM 1453 O O . LEU A 1 201 ? -6.574 13.405 -3.002 1.00 92.25 201 LEU A O 1
ATOM 1457 N N . ASN A 1 202 ? -6.906 12.241 -1.120 1.00 94.75 202 ASN A N 1
ATOM 1458 C CA . ASN A 1 202 ? -8.235 12.741 -0.834 1.00 94.75 202 ASN A CA 1
ATOM 1459 C C . ASN A 1 202 ? -8.236 13.425 0.535 1.00 94.75 202 ASN A C 1
ATOM 1461 O O . ASN A 1 202 ? -7.634 12.906 1.477 1.00 94.75 202 ASN A O 1
ATOM 1465 N N . PRO A 1 203 ? -8.942 14.556 0.681 1.00 95.25 203 PRO A N 1
ATOM 1466 C CA . PRO A 1 203 ? -9.058 15.204 1.976 1.00 95.25 203 PRO A CA 1
ATOM 1467 C C . PRO A 1 203 ? -9.830 14.303 2.939 1.00 95.25 203 PRO A C 1
ATOM 1469 O O . PRO A 1 203 ? -10.774 13.613 2.536 1.00 95.25 203 PRO A O 1
ATOM 1472 N N . SER A 1 204 ? -9.456 14.350 4.216 1.00 96.06 204 SER A N 1
ATOM 1473 C CA . SER A 1 204 ? -10.266 13.764 5.276 1.00 96.06 204 SER A CA 1
ATOM 1474 C C . SER A 1 204 ? -11.596 14.501 5.420 1.00 96.06 204 SER A C 1
ATOM 1476 O O . SER A 1 204 ? -11.753 15.665 5.038 1.00 96.06 204 SER A O 1
ATOM 1478 N N . ALA A 1 205 ? -12.579 13.801 5.971 1.00 97.31 205 ALA A N 1
ATOM 1479 C CA . ALA A 1 205 ? -13.857 14.374 6.358 1.00 97.31 205 ALA A CA 1
ATOM 1480 C C . ALA A 1 205 ? -14.195 13.995 7.801 1.00 97.31 205 ALA A C 1
ATOM 1482 O O . ALA A 1 205 ? -13.545 13.146 8.408 1.00 97.31 205 ALA A O 1
ATOM 1483 N N . CYS A 1 206 ? -15.235 14.625 8.343 1.00 97.44 206 CYS A N 1
ATOM 1484 C CA . CYS A 1 206 ? -15.687 14.389 9.705 1.00 97.44 206 CYS A CA 1
ATOM 1485 C C . CYS A 1 206 ? -17.135 13.952 9.736 1.00 97.44 206 CYS A C 1
ATOM 1487 O O . CYS A 1 206 ? -18.008 14.606 9.164 1.00 97.44 206 CYS A O 1
ATOM 1489 N N . SER A 1 207 ? -17.385 12.860 10.450 1.00 96.75 207 SER A N 1
ATOM 1490 C CA . SER A 1 207 ? -18.742 12.501 10.842 1.00 96.75 207 SER A CA 1
ATOM 1491 C C . SER A 1 207 ? -19.288 13.484 11.877 1.00 96.75 207 SER A C 1
ATOM 1493 O O . SER A 1 207 ? -18.542 14.201 12.549 1.00 96.75 207 SER A O 1
ATOM 1495 N N . ARG A 1 208 ? -20.610 13.462 12.073 1.00 94.94 208 ARG A N 1
ATOM 1496 C CA . ARG A 1 208 ? -21.280 14.254 13.120 1.00 94.94 208 ARG A CA 1
ATOM 1497 C C . ARG A 1 208 ? -20.791 13.921 14.530 1.00 94.94 208 ARG A C 1
ATOM 1499 O O . ARG A 1 208 ? -20.854 14.770 15.408 1.00 94.94 208 ARG A O 1
ATOM 1506 N N . SER A 1 209 ? -20.288 12.706 14.735 1.00 96.44 209 SER A N 1
ATOM 1507 C CA . SER A 1 209 ? -19.731 12.235 16.008 1.00 96.44 209 SER A CA 1
ATOM 1508 C C . SER A 1 209 ? -18.227 12.501 16.140 1.00 96.44 209 SER A C 1
ATOM 1510 O O . SER A 1 209 ? -17.573 11.872 16.965 1.00 96.44 209 SER A O 1
ATOM 1512 N N . ASN A 1 210 ? -17.666 13.411 15.332 1.00 97.62 210 ASN A N 1
ATOM 1513 C CA . ASN A 1 210 ? -16.251 13.795 15.356 1.00 97.62 210 ASN A CA 1
ATOM 1514 C C . ASN A 1 210 ? -15.269 12.642 15.056 1.00 97.62 210 ASN A C 1
ATOM 1516 O O . ASN A 1 210 ? -14.105 12.690 15.452 1.00 97.62 210 ASN A O 1
ATOM 1520 N N . VAL A 1 211 ? -15.723 11.606 14.345 1.00 98.25 211 VAL A N 1
ATOM 1521 C CA . VAL A 1 211 ? -14.873 10.505 13.859 1.00 98.25 211 VAL A CA 1
ATOM 1522 C C . VAL A 1 211 ? -14.370 10.827 12.457 1.00 98.25 211 VAL A C 1
ATOM 1524 O O . VAL A 1 211 ? -15.161 11.244 11.603 1.00 98.25 211 VAL A O 1
ATOM 1527 N N . CYS A 1 212 ? -13.074 10.614 12.246 1.00 98.75 212 CYS A N 1
ATOM 1528 C CA . CYS A 1 212 ? -12.371 10.843 10.996 1.00 98.75 212 CYS A CA 1
ATOM 1529 C C . CYS A 1 212 ? -12.829 9.873 9.902 1.00 98.75 212 CYS A C 1
ATOM 1531 O O . CYS A 1 212 ? -12.890 8.662 10.115 1.00 98.75 212 CYS A O 1
ATOM 1533 N N . ILE A 1 213 ? -13.133 10.408 8.723 1.00 98.69 213 ILE A N 1
ATOM 1534 C CA . ILE A 1 213 ? -13.555 9.664 7.536 1.00 98.69 213 ILE A CA 1
ATOM 1535 C C . ILE A 1 213 ? -12.444 9.748 6.496 1.00 98.69 213 ILE A C 1
ATOM 1537 O O . ILE A 1 213 ? -11.980 10.844 6.164 1.00 98.69 213 ILE A O 1
ATOM 1541 N N . TYR A 1 214 ? -12.062 8.596 5.950 1.00 98.56 214 TYR A N 1
ATOM 1542 C CA . TYR A 1 214 ? -11.146 8.509 4.821 1.00 98.56 214 TYR A CA 1
ATOM 1543 C C . TYR A 1 214 ? -11.893 8.214 3.523 1.00 98.56 214 TYR A C 1
ATOM 1545 O O . TYR A 1 214 ? -12.982 7.638 3.517 1.00 98.56 214 TYR A O 1
ATOM 1553 N N . GLN A 1 215 ? -11.254 8.571 2.414 1.00 98.00 215 GLN A N 1
ATOM 1554 C CA . GLN A 1 215 ? -11.611 8.093 1.090 1.00 98.00 215 GLN A CA 1
ATOM 1555 C C . GLN A 1 215 ? -10.329 7.698 0.366 1.00 98.00 215 GLN A C 1
ATOM 1557 O O . GLN A 1 215 ? -9.465 8.535 0.150 1.00 98.00 215 GLN A O 1
ATOM 1562 N N . ALA A 1 216 ? -10.212 6.441 -0.037 1.00 96.75 216 A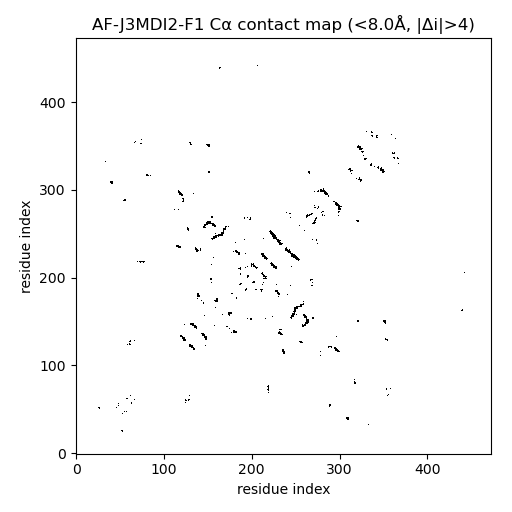LA A N 1
ATOM 1563 C CA . ALA A 1 216 ? -9.180 5.981 -0.952 1.00 96.75 216 ALA A CA 1
ATOM 1564 C C . ALA A 1 216 ? -9.790 5.789 -2.343 1.00 96.75 216 ALA A C 1
ATOM 1566 O O . ALA A 1 216 ? -10.919 5.318 -2.473 1.00 96.75 216 ALA A O 1
ATOM 1567 N N . SER A 1 217 ? -9.069 6.179 -3.391 1.00 93.88 217 SER A N 1
ATOM 1568 C CA . SER A 1 217 ? -9.517 6.030 -4.779 1.00 93.88 217 SER A CA 1
ATOM 1569 C C . SER A 1 217 ? -8.366 5.531 -5.638 1.00 93.88 217 SER A C 1
ATOM 1571 O O . SER A 1 217 ? -7.237 5.998 -5.494 1.00 93.88 217 SER A O 1
ATOM 1573 N N . TYR A 1 218 ? -8.669 4.586 -6.519 1.00 90.56 218 TYR A N 1
ATOM 1574 C CA . TYR A 1 218 ? -7.706 3.855 -7.330 1.00 90.56 218 TYR A CA 1
ATOM 1575 C C . TYR A 1 218 ? -7.900 4.162 -8.815 1.00 90.56 218 TYR A C 1
ATOM 1577 O O . TYR A 1 218 ? -8.918 4.716 -9.238 1.00 90.56 218 TYR A O 1
ATOM 1585 N N . GLY A 1 219 ? -6.879 3.855 -9.617 1.00 84.12 219 GLY A N 1
ATOM 1586 C CA . GLY A 1 219 ? -6.854 4.237 -11.029 1.00 84.12 219 GLY A CA 1
ATOM 1587 C C . GLY A 1 219 ? -7.905 3.552 -11.892 1.00 84.12 219 GLY A C 1
ATOM 1588 O O . GLY A 1 219 ? -8.388 4.137 -12.855 1.00 84.12 219 GLY A O 1
ATOM 1589 N N . ASP A 1 220 ? -8.317 2.358 -11.488 1.00 84.00 220 ASP A N 1
ATOM 1590 C CA . ASP A 1 220 ? -9.394 1.551 -12.060 1.00 84.00 220 ASP A CA 1
ATOM 1591 C C . ASP A 1 220 ? -10.801 2.005 -11.631 1.00 84.00 220 ASP A C 1
ATOM 1593 O O . ASP A 1 220 ? -11.784 1.327 -11.914 1.00 84.00 220 ASP A O 1
ATOM 1597 N N . SER A 1 221 ? -10.914 3.176 -10.992 1.00 88.75 221 SER A N 1
ATOM 1598 C CA . SER A 1 221 ? -12.141 3.708 -10.381 1.00 88.75 221 SER A CA 1
ATOM 1599 C C . SER A 1 221 ? -12.641 2.929 -9.163 1.00 88.75 221 SER A C 1
ATOM 1601 O O . SER A 1 221 ? -13.695 3.276 -8.629 1.00 88.75 221 SER A O 1
ATOM 1603 N N . SER A 1 222 ? -11.889 1.934 -8.686 1.00 92.56 222 SER A N 1
ATOM 1604 C CA . SER A 1 222 ? -12.168 1.301 -7.403 1.00 92.56 222 SER A CA 1
ATOM 1605 C C . SER A 1 222 ? -11.975 2.308 -6.273 1.00 92.56 222 SER A C 1
ATOM 1607 O O . SER A 1 222 ? -11.171 3.245 -6.370 1.00 92.56 222 SER A O 1
ATOM 1609 N N . TYR A 1 223 ? -12.690 2.125 -5.171 1.00 96.62 223 TYR A N 1
ATOM 1610 C CA . TYR A 1 223 ? -12.576 3.011 -4.023 1.00 96.62 223 TYR A CA 1
ATOM 1611 C C . TYR A 1 223 ? -12.931 2.306 -2.715 1.00 96.62 223 TYR A C 1
ATOM 1613 O O . TYR A 1 223 ? -13.582 1.264 -2.693 1.00 96.62 223 TYR A O 1
ATOM 1621 N N . SER A 1 224 ? -12.493 2.911 -1.615 1.00 98.31 224 SER A N 1
ATOM 1622 C CA . SER A 1 224 ? -12.890 2.528 -0.265 1.00 98.31 224 SER A CA 1
ATOM 1623 C C . SER A 1 224 ? -13.154 3.785 0.554 1.00 98.31 224 SER A C 1
ATOM 1625 O O . SER A 1 224 ? -12.327 4.700 0.580 1.00 98.31 224 SER A O 1
ATOM 1627 N N . VAL A 1 225 ? -14.311 3.848 1.204 1.00 98.56 225 VAL A N 1
ATOM 1628 C CA . VAL A 1 225 ? -14.708 4.937 2.099 1.00 98.56 225 VAL A CA 1
ATOM 1629 C C . VAL A 1 225 ? -15.141 4.348 3.432 1.00 98.56 225 VAL A C 1
ATOM 1631 O O . VAL A 1 225 ? -15.863 3.351 3.504 1.00 98.56 225 VAL A O 1
ATOM 1634 N N . GLY A 1 226 ? -14.708 4.979 4.515 1.00 98.50 226 GLY A N 1
ATOM 1635 C CA . GLY A 1 226 ? -15.025 4.519 5.856 1.00 98.50 226 GLY A CA 1
ATOM 1636 C C . GLY A 1 226 ? -14.383 5.383 6.923 1.00 98.50 226 GLY A C 1
ATOM 1637 O O . GLY A 1 226 ? -14.023 6.534 6.677 1.00 98.50 226 GLY A O 1
ATOM 1638 N N . TYR A 1 227 ? -14.232 4.822 8.115 1.00 98.62 227 TYR A N 1
ATOM 1639 C CA . TYR A 1 227 ? -13.640 5.532 9.243 1.00 98.62 227 TYR A CA 1
ATOM 1640 C C . TYR A 1 227 ? -12.153 5.231 9.350 1.00 98.62 227 TYR A C 1
ATOM 1642 O O . TYR A 1 227 ? -11.729 4.098 9.129 1.00 98.62 227 TYR A O 1
ATOM 1650 N N . LEU A 1 228 ? -11.357 6.241 9.694 1.00 98.81 228 LEU A N 1
ATOM 1651 C CA . LEU A 1 228 ? -10.010 5.984 10.179 1.00 98.81 228 LEU A CA 1
ATOM 1652 C C . LEU A 1 228 ? -10.136 5.404 11.593 1.00 98.81 228 LEU A C 1
ATOM 1654 O O . LEU A 1 228 ? -10.810 5.965 12.464 1.00 98.81 228 LEU A O 1
ATOM 1658 N N . SER A 1 229 ? -9.507 4.260 11.801 1.00 98.69 229 SER A N 1
ATOM 1659 C CA . SER A 1 229 ? -9.628 3.452 13.009 1.00 98.69 229 SER A CA 1
ATOM 1660 C C . SER A 1 229 ? -8.250 3.048 13.506 1.00 98.69 229 SER A C 1
ATOM 1662 O O . SER A 1 229 ? -7.270 3.103 12.764 1.00 98.69 229 SER A O 1
ATOM 1664 N N . LYS A 1 230 ? -8.183 2.658 14.777 1.00 98.50 230 LYS A N 1
ATOM 1665 C CA . LYS A 1 230 ? -6.978 2.171 15.435 1.00 98.50 230 LYS A CA 1
ATOM 1666 C C . LYS A 1 230 ? -7.277 0.859 16.156 1.00 98.50 230 LYS A C 1
ATOM 1668 O O . LYS A 1 230 ? -8.314 0.753 16.802 1.00 98.50 230 LYS A O 1
ATOM 1673 N N . ASP A 1 231 ? -6.413 -0.140 16.022 1.00 98.81 231 ASP A N 1
ATOM 1674 C CA . ASP A 1 231 ? -6.544 -1.434 16.710 1.00 98.81 231 ASP A CA 1
ATOM 1675 C C . ASP A 1 231 ? -5.175 -2.137 16.805 1.00 98.81 231 ASP A C 1
ATOM 1677 O O . ASP A 1 231 ? -4.155 -1.587 16.393 1.00 98.81 231 ASP A O 1
ATOM 1681 N N . THR A 1 232 ? -5.132 -3.351 17.346 1.00 98.75 232 THR A N 1
ATOM 1682 C CA . THR A 1 232 ? -3.947 -4.211 17.352 1.00 98.75 232 THR A CA 1
ATOM 1683 C C . THR A 1 232 ? -3.863 -4.986 16.044 1.00 98.75 232 THR A C 1
ATOM 1685 O O . THR A 1 232 ? -4.791 -5.714 15.686 1.00 98.75 232 THR A O 1
ATOM 1688 N N . VAL A 1 233 ? -2.735 -4.866 15.342 1.00 98.38 233 VAL A N 1
ATOM 1689 C CA . VAL A 1 233 ? -2.435 -5.649 14.138 1.00 98.38 233 VAL A CA 1
ATOM 1690 C C . VAL A 1 233 ? -1.476 -6.789 14.474 1.00 98.38 233 VAL A C 1
ATOM 1692 O O . VAL A 1 233 ? -0.534 -6.615 15.246 1.00 98.38 233 VAL A O 1
ATOM 1695 N N . SER A 1 234 ? -1.703 -7.966 13.897 1.00 96.81 234 SER A N 1
ATOM 1696 C CA . SER A 1 234 ? -0.776 -9.095 13.957 1.00 96.81 234 SER A CA 1
ATOM 1697 C C . SER A 1 234 ? -0.090 -9.269 12.603 1.00 96.81 234 SER A C 1
ATOM 1699 O O . SER A 1 234 ? -0.737 -9.321 11.552 1.00 96.81 234 SER A O 1
ATOM 1701 N N . PHE A 1 235 ? 1.236 -9.354 12.627 1.00 95.81 235 PHE A N 1
ATOM 1702 C CA . PHE A 1 235 ? 2.062 -9.507 11.435 1.00 95.81 235 PHE A CA 1
ATOM 1703 C C . PHE A 1 235 ? 3.251 -10.418 11.744 1.00 95.81 235 PHE A C 1
ATOM 1705 O O . PHE A 1 235 ? 4.021 -10.161 12.673 1.00 95.81 235 PHE A O 1
ATOM 1712 N N . GLY A 1 236 ? 3.377 -11.508 10.983 1.00 92.25 236 GLY A N 1
ATOM 1713 C CA . GLY A 1 236 ? 4.291 -12.600 11.314 1.00 92.25 236 GLY A CA 1
ATOM 1714 C C . GLY A 1 236 ? 3.965 -13.176 12.695 1.00 92.25 236 GLY A C 1
ATOM 1715 O O . GLY A 1 236 ? 2.812 -13.501 12.976 1.00 92.25 236 GLY A O 1
ATOM 1716 N N . SER A 1 237 ? 4.964 -13.262 13.572 1.00 90.19 237 SER A N 1
ATOM 1717 C CA . SER A 1 237 ? 4.785 -13.663 14.974 1.00 90.19 237 SER A CA 1
ATOM 1718 C C . SER A 1 237 ? 4.564 -12.485 15.936 1.00 90.19 237 SER A C 1
ATOM 1720 O O . SER A 1 237 ? 4.527 -12.695 17.147 1.00 90.19 237 SER A O 1
ATOM 1722 N N . GLY A 1 238 ? 4.492 -11.248 15.430 1.00 93.12 238 GLY A N 1
ATOM 1723 C CA . GLY A 1 238 ? 4.384 -10.030 16.234 1.00 93.12 238 GLY A CA 1
ATOM 1724 C C . GLY A 1 238 ? 2.959 -9.490 16.350 1.00 93.12 238 GLY A C 1
ATOM 1725 O O . GLY A 1 238 ? 2.139 -9.660 15.446 1.00 93.12 238 GLY A O 1
ATOM 1726 N N . TYR A 1 239 ? 2.705 -8.781 17.451 1.00 95.94 239 TYR A N 1
ATOM 1727 C CA . TYR A 1 239 ? 1.498 -7.990 17.691 1.00 95.94 239 TYR A CA 1
ATOM 1728 C C . TYR A 1 239 ? 1.898 -6.533 17.902 1.00 95.94 239 TYR A C 1
ATOM 1730 O O . TYR A 1 239 ? 2.782 -6.240 18.708 1.00 95.94 239 TYR A O 1
ATOM 1738 N N . PHE A 1 240 ? 1.242 -5.630 17.186 1.00 97.19 240 PHE A N 1
ATOM 1739 C CA . PHE A 1 240 ? 1.552 -4.208 17.180 1.00 97.19 240 PHE A CA 1
ATOM 1740 C C . PHE A 1 240 ? 0.274 -3.448 17.552 1.00 97.19 240 PHE A C 1
ATOM 1742 O O . PHE A 1 240 ? -0.646 -3.370 16.731 1.00 97.19 240 PHE A O 1
ATOM 1749 N N . PRO A 1 241 ? 0.159 -2.967 18.802 1.00 98.00 241 PRO A N 1
ATOM 1750 C CA . PRO A 1 241 ? -0.972 -2.149 19.215 1.00 98.00 241 PRO A CA 1
ATOM 1751 C C . PRO A 1 241 ? -0.923 -0.788 18.520 1.00 98.00 241 PRO A C 1
ATOM 1753 O O . PRO A 1 241 ? 0.094 -0.401 17.944 1.00 98.00 241 PRO A O 1
ATOM 1756 N N . ASP A 1 242 ? -2.022 -0.046 18.623 1.00 97.62 242 ASP A N 1
ATOM 1757 C CA . ASP A 1 242 ? -2.122 1.323 18.120 1.00 97.62 242 ASP A CA 1
ATOM 1758 C C . ASP A 1 242 ? -1.885 1.472 16.601 1.00 97.62 242 ASP A C 1
ATOM 1760 O O . ASP A 1 242 ? -1.459 2.526 16.131 1.00 97.62 242 ASP A O 1
ATOM 1764 N N . PHE A 1 243 ? -2.210 0.438 15.820 1.00 98.69 243 PHE A N 1
ATOM 1765 C CA . PHE A 1 243 ? -2.117 0.459 14.365 1.00 98.69 243 PHE A CA 1
ATOM 1766 C C . PHE A 1 243 ? -3.313 1.174 13.736 1.00 98.69 243 PHE A C 1
ATOM 1768 O O . PHE A 1 243 ? -4.461 0.765 13.921 1.00 98.69 243 PHE A O 1
ATOM 1775 N N . TYR A 1 244 ? -3.040 2.217 12.959 1.00 98.81 244 TYR A N 1
ATOM 1776 C CA . TYR A 1 244 ? -4.011 2.992 12.202 1.00 98.81 244 TYR A CA 1
ATOM 1777 C C . TYR A 1 244 ? -4.322 2.346 10.851 1.00 98.81 244 TYR A C 1
ATOM 1779 O O . TYR A 1 244 ? -3.423 2.046 10.062 1.00 98.81 244 TYR A O 1
ATOM 1787 N N . TYR A 1 245 ? -5.608 2.199 10.549 1.00 98.88 245 TYR A N 1
ATOM 1788 C CA . TYR A 1 245 ? -6.098 1.625 9.298 1.00 98.88 245 TYR A CA 1
ATOM 1789 C C . TYR A 1 245 ? -7.443 2.227 8.887 1.00 98.88 245 TYR A C 1
ATOM 1791 O O . TYR A 1 245 ? -8.181 2.788 9.700 1.00 98.88 245 TYR A O 1
ATOM 1799 N N . GLY A 1 246 ? -7.775 2.097 7.605 1.00 98.81 246 GLY A N 1
ATOM 1800 C CA . GLY A 1 246 ? -9.106 2.404 7.095 1.00 98.81 246 GLY A CA 1
ATOM 1801 C C . GLY A 1 246 ? -10.084 1.258 7.355 1.00 98.81 246 GLY A C 1
ATOM 1802 O O . GLY A 1 246 ? -9.868 0.136 6.901 1.00 98.81 246 GLY A O 1
ATOM 1803 N N . CYS A 1 247 ? -11.167 1.545 8.070 1.00 98.62 247 CYS A N 1
ATOM 1804 C CA . CYS A 1 247 ? -12.273 0.629 8.309 1.00 98.62 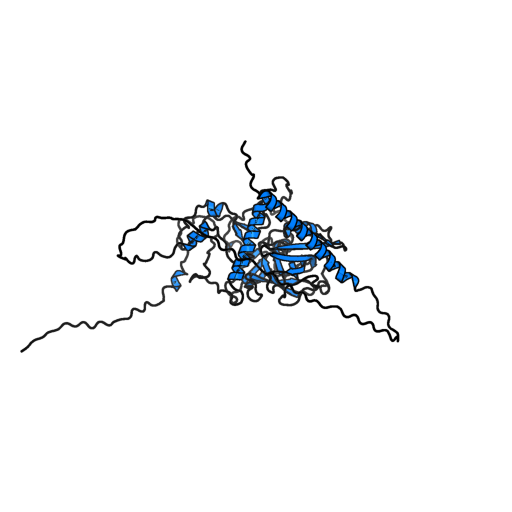247 CYS A CA 1
ATOM 1805 C C . CYS A 1 247 ? -13.412 0.927 7.320 1.00 98.62 247 CYS A C 1
ATOM 1807 O O . CYS A 1 247 ? -14.268 1.783 7.569 1.00 98.62 247 CYS A O 1
ATOM 1809 N N . GLY A 1 248 ? -13.367 0.272 6.159 1.00 98.44 248 GLY A N 1
ATOM 1810 C CA . GLY A 1 248 ? -14.174 0.583 4.978 1.00 98.44 248 GLY A CA 1
ATOM 1811 C C . GLY A 1 248 ? -15.600 0.053 5.056 1.00 98.44 248 GLY A C 1
ATOM 1812 O O . GLY A 1 248 ? -15.806 -1.143 5.247 1.00 98.44 248 GLY A O 1
ATOM 1813 N N . GLN A 1 249 ? -16.584 0.926 4.851 1.00 98.19 249 GLN A N 1
ATOM 1814 C CA . GLN A 1 249 ? -18.020 0.603 4.882 1.00 98.19 249 GLN A CA 1
ATOM 1815 C C . GLN A 1 249 ? -18.738 0.875 3.548 1.00 98.19 249 GLN A C 1
ATOM 1817 O O . GLN A 1 249 ? -19.954 0.688 3.449 1.00 98.19 249 GLN A O 1
ATOM 1822 N N . ASP A 1 250 ? -17.985 1.345 2.556 1.00 97.62 250 ASP A N 1
ATOM 1823 C CA . ASP A 1 250 ? -18.380 1.539 1.166 1.00 97.62 250 ASP A CA 1
ATOM 1824 C C . ASP A 1 250 ? -17.156 1.202 0.298 1.00 97.62 250 ASP A C 1
ATOM 1826 O O . ASP A 1 250 ? -16.219 1.999 0.201 1.00 97.62 250 ASP A O 1
ATOM 1830 N N . ASN A 1 251 ? -17.103 -0.032 -0.206 1.00 97.06 251 ASN A N 1
ATOM 1831 C CA . ASN A 1 251 ? -15.968 -0.591 -0.936 1.00 97.06 251 ASN A CA 1
ATOM 1832 C C . ASN A 1 251 ? -16.462 -1.201 -2.246 1.00 97.06 251 ASN A C 1
ATOM 1834 O O . ASN A 1 251 ? -17.142 -2.232 -2.254 1.00 97.06 251 ASN A O 1
ATOM 1838 N N . GLU A 1 252 ? -16.087 -0.581 -3.358 1.00 92.69 252 GLU A N 1
ATOM 1839 C CA . GLU A 1 252 ? -16.512 -1.001 -4.687 1.00 92.69 252 GLU A CA 1
ATOM 1840 C C . GLU A 1 252 ? -15.331 -1.018 -5.648 1.00 92.69 252 GLU A C 1
ATOM 1842 O O . GLU A 1 252 ? -14.427 -0.183 -5.573 1.00 92.69 252 GLU A O 1
ATOM 1847 N N . GLY A 1 253 ? -15.368 -1.970 -6.579 1.00 88.62 253 GLY A N 1
ATOM 1848 C CA . GLY A 1 253 ? -14.386 -2.091 -7.645 1.00 88.62 253 GLY A CA 1
ATOM 1849 C C . GLY A 1 253 ? -13.702 -3.454 -7.692 1.00 88.62 253 GLY A C 1
ATOM 1850 O O . GLY A 1 253 ? -14.267 -4.476 -7.298 1.00 88.62 253 GLY A O 1
ATOM 1851 N N . LEU A 1 254 ? -12.490 -3.481 -8.234 1.00 86.75 254 LEU A N 1
ATOM 1852 C CA . LEU A 1 254 ? -11.766 -4.685 -8.636 1.00 86.75 254 LEU A CA 1
ATOM 1853 C C . LEU A 1 254 ? -10.900 -5.265 -7.505 1.00 86.75 254 LEU A C 1
ATOM 1855 O O . LEU A 1 254 ? -9.733 -5.590 -7.704 1.00 86.75 254 LEU A O 1
ATOM 1859 N N . PHE A 1 255 ? -11.481 -5.446 -6.317 1.00 91.38 255 PHE A N 1
ATOM 1860 C CA . PHE A 1 255 ? -10.797 -6.064 -5.167 1.00 91.38 255 PHE A CA 1
ATOM 1861 C C . PHE A 1 255 ? -10.941 -7.594 -5.115 1.00 91.38 255 PHE A C 1
ATOM 1863 O O . PHE A 1 255 ? -10.427 -8.255 -4.209 1.00 91.38 255 PHE A O 1
ATOM 1870 N N . GLY A 1 256 ? -11.658 -8.180 -6.079 1.00 91.44 256 GLY A N 1
ATOM 1871 C CA . GLY A 1 256 ? -11.976 -9.603 -6.085 1.00 91.44 256 GLY A CA 1
ATOM 1872 C C . GLY A 1 256 ? -12.671 -10.004 -4.783 1.00 91.44 256 GLY A C 1
ATOM 1873 O O . GLY A 1 256 ? -13.744 -9.502 -4.463 1.00 91.44 256 GLY A O 1
ATOM 1874 N N . ARG A 1 257 ? -12.043 -10.914 -4.037 1.00 95.12 257 ARG A N 1
ATOM 1875 C CA . ARG A 1 257 ? -12.463 -11.378 -2.711 1.00 95.12 257 ARG A CA 1
ATOM 1876 C C . ARG A 1 257 ? -11.431 -11.084 -1.621 1.00 95.12 257 ARG A C 1
ATOM 1878 O O . ARG A 1 257 ? -11.464 -11.744 -0.583 1.00 95.12 257 ARG A O 1
ATOM 1885 N N . SER A 1 258 ? -10.493 -10.160 -1.829 1.00 97.00 258 SER A N 1
ATOM 1886 C CA . SER A 1 258 ? -9.644 -9.712 -0.721 1.00 97.00 258 SER A CA 1
ATOM 1887 C C . SER A 1 258 ? -10.489 -8.957 0.312 1.00 97.00 258 SER A C 1
ATOM 1889 O O . SER A 1 258 ? -11.539 -8.399 -0.007 1.00 97.00 258 SER A O 1
ATOM 1891 N N . ALA A 1 259 ? -10.051 -8.941 1.568 1.00 98.19 259 ALA A N 1
ATOM 1892 C CA . ALA A 1 259 ? -10.674 -8.110 2.596 1.00 98.19 259 ALA A CA 1
ATOM 1893 C C . ALA A 1 259 ? -10.323 -6.622 2.422 1.00 98.19 259 ALA A C 1
ATOM 1895 O O . ALA A 1 259 ? -11.025 -5.761 2.942 1.00 98.19 259 ALA A O 1
ATOM 1896 N N . GLY A 1 260 ? -9.246 -6.324 1.696 1.00 97.94 260 GLY A N 1
ATOM 1897 C CA . GLY A 1 260 ? -8.722 -4.985 1.463 1.00 97.94 260 GLY A CA 1
ATOM 1898 C C . GLY A 1 260 ? -7.288 -5.057 0.950 1.00 97.94 260 GLY A C 1
ATOM 1899 O O . GLY A 1 260 ? -6.904 -6.030 0.283 1.00 97.94 260 GLY A O 1
ATOM 1900 N N . LEU A 1 261 ? -6.484 -4.050 1.289 1.00 97.69 261 LEU A N 1
ATOM 1901 C CA . LEU A 1 261 ? -5.075 -3.991 0.908 1.00 97.69 261 LEU A CA 1
ATOM 1902 C C . LEU A 1 261 ? -4.167 -3.456 2.015 1.00 97.69 261 LEU A C 1
ATOM 1904 O O . LEU A 1 261 ? -4.567 -2.653 2.857 1.00 97.69 261 LEU A O 1
ATOM 1908 N N . ILE A 1 262 ? -2.925 -3.924 1.978 1.00 98.44 262 ILE A N 1
ATOM 1909 C CA . ILE A 1 262 ? -1.789 -3.451 2.757 1.00 98.44 262 ILE A CA 1
ATOM 1910 C C . ILE A 1 262 ? -1.064 -2.407 1.918 1.00 98.44 262 ILE A C 1
ATOM 1912 O O . ILE A 1 262 ? -0.505 -2.725 0.866 1.00 98.44 262 ILE A O 1
ATOM 1916 N N . GLY A 1 263 ? -1.050 -1.176 2.418 1.00 98.00 263 GLY A N 1
ATOM 1917 C CA . GLY A 1 263 ? -0.232 -0.117 1.855 1.00 98.00 263 GLY A CA 1
ATOM 1918 C C . GLY A 1 263 ? 1.203 -0.229 2.355 1.00 98.00 263 GLY A C 1
ATOM 1919 O O . GLY A 1 263 ? 1.441 -0.319 3.564 1.00 98.00 263 GLY A O 1
ATOM 1920 N N . LEU A 1 264 ? 2.156 -0.218 1.426 1.00 97.94 264 LEU A N 1
ATOM 1921 C CA . LEU A 1 264 ? 3.592 -0.245 1.705 1.00 97.94 264 LEU A CA 1
ATOM 1922 C C . LEU A 1 264 ? 4.314 1.025 1.245 1.00 97.94 264 LEU A C 1
ATOM 1924 O O . LEU A 1 264 ? 5.525 1.081 1.388 1.00 97.94 264 LEU A O 1
ATOM 1928 N N . ALA A 1 265 ? 3.624 2.045 0.724 1.00 96.25 265 ALA A N 1
ATOM 1929 C CA . ALA A 1 265 ? 4.266 3.297 0.312 1.00 96.25 265 ALA A CA 1
ATOM 1930 C C . ALA A 1 265 ? 4.954 4.040 1.482 1.00 96.25 265 ALA A C 1
ATOM 1932 O O . ALA A 1 265 ? 4.663 3.817 2.665 1.00 96.25 265 ALA A O 1
ATOM 1933 N N . LYS A 1 266 ? 5.847 4.984 1.153 1.00 94.75 266 LYS A N 1
ATOM 1934 C CA . LYS A 1 266 ? 6.592 5.824 2.111 1.00 94.75 266 LYS A CA 1
ATOM 1935 C C . LYS A 1 266 ? 5.704 6.918 2.720 1.00 94.75 266 LYS A C 1
ATOM 1937 O O . LYS A 1 266 ? 5.868 8.103 2.438 1.00 94.75 266 LYS A O 1
ATOM 1942 N N . ASN A 1 267 ? 4.740 6.526 3.546 1.00 95.31 267 ASN A N 1
ATOM 1943 C CA . ASN A 1 267 ? 3.790 7.431 4.189 1.00 95.31 267 ASN A CA 1
ATOM 1944 C C . ASN A 1 267 ? 3.379 6.915 5.575 1.00 95.31 267 ASN A C 1
ATOM 1946 O O . ASN A 1 267 ? 3.339 5.711 5.799 1.00 95.31 267 ASN A O 1
ATOM 1950 N N . LYS A 1 268 ? 3.029 7.827 6.490 1.00 96.56 268 LYS A N 1
ATOM 1951 C CA . LYS A 1 268 ? 2.761 7.522 7.902 1.00 96.56 268 LYS A CA 1
ATOM 1952 C C . LYS A 1 268 ? 1.606 6.552 8.159 1.00 96.56 268 LYS A C 1
ATOM 1954 O O . LYS A 1 268 ? 1.614 5.894 9.192 1.00 96.56 268 LYS A O 1
ATOM 1959 N N . LEU A 1 269 ? 0.639 6.453 7.245 1.00 97.81 269 LEU A N 1
ATOM 1960 C CA . LEU A 1 269 ? -0.509 5.546 7.371 1.00 97.81 269 LEU A CA 1
ATOM 1961 C C . LEU A 1 269 ? -0.298 4.185 6.680 1.00 97.81 269 LEU A C 1
ATOM 1963 O O . LEU A 1 269 ? -1.235 3.389 6.582 1.00 97.81 269 LEU A O 1
ATOM 1967 N N . SER A 1 270 ? 0.921 3.893 6.214 1.00 98.31 270 SER A N 1
ATOM 1968 C CA . SER A 1 270 ? 1.273 2.586 5.650 1.00 98.31 270 SER A CA 1
ATOM 1969 C C . SER A 1 270 ? 1.621 1.563 6.720 1.00 98.31 270 SER A C 1
ATOM 1971 O O . SER A 1 270 ? 2.055 1.917 7.818 1.00 98.31 270 SER A O 1
ATOM 1973 N N . LEU A 1 271 ? 1.427 0.275 6.410 1.00 98.31 271 LEU A N 1
ATOM 1974 C CA . LEU A 1 271 ? 1.822 -0.810 7.311 1.00 98.31 271 LEU A CA 1
ATOM 1975 C C . LEU A 1 271 ? 3.322 -0.729 7.589 1.00 98.31 271 LEU A C 1
ATOM 1977 O O . LEU A 1 271 ? 3.751 -0.795 8.738 1.00 98.31 271 LEU A O 1
ATOM 1981 N N . PHE A 1 272 ? 4.109 -0.528 6.531 1.00 96.31 272 PHE A N 1
ATOM 1982 C CA . PHE A 1 272 ? 5.556 -0.424 6.634 1.00 96.31 272 PHE A CA 1
ATOM 1983 C C . PHE A 1 272 ? 5.978 0.688 7.598 1.00 96.31 272 PHE A C 1
ATOM 1985 O O . PHE A 1 272 ? 6.742 0.426 8.524 1.00 96.31 272 PHE A O 1
ATOM 1992 N N . TYR A 1 273 ? 5.452 1.906 7.435 1.00 96.44 273 TYR A N 1
ATOM 1993 C CA . TYR A 1 273 ? 5.859 3.032 8.274 1.00 96.44 273 TYR A CA 1
ATOM 1994 C C . TYR A 1 273 ? 5.475 2.835 9.743 1.00 96.44 273 TYR A C 1
ATOM 1996 O O . TYR A 1 273 ? 6.253 3.179 10.628 1.00 96.44 273 TYR A O 1
ATOM 2004 N N . GLN A 1 274 ? 4.294 2.275 10.014 1.00 98.00 274 GLN A N 1
ATOM 2005 C CA . GLN A 1 274 ? 3.808 2.093 11.382 1.00 98.00 274 GLN A CA 1
ATOM 2006 C C . GLN A 1 274 ? 4.550 0.981 12.137 1.00 98.00 274 GLN A C 1
ATOM 2008 O O . GLN A 1 274 ? 4.749 1.095 13.343 1.00 98.00 274 GLN A O 1
ATOM 2013 N N . LEU A 1 275 ? 5.002 -0.069 11.442 1.00 96.88 275 LEU A N 1
ATOM 2014 C CA . LEU A 1 275 ? 5.727 -1.193 12.051 1.00 96.88 275 LEU A CA 1
ATOM 2015 C C . LEU A 1 275 ? 7.252 -0.979 12.090 1.00 96.88 275 LEU A C 1
ATOM 2017 O O . LEU A 1 275 ? 7.939 -1.555 12.939 1.00 96.88 275 LEU A O 1
ATOM 2021 N N . ALA A 1 276 ? 7.798 -0.143 11.202 1.00 94.56 276 ALA A N 1
ATOM 2022 C CA . ALA A 1 276 ? 9.235 0.107 11.093 1.00 94.56 276 ALA A CA 1
ATOM 2023 C C . ALA A 1 276 ? 9.927 0.570 12.395 1.00 94.56 276 ALA A C 1
ATOM 2025 O O . ALA A 1 276 ? 11.051 0.127 12.634 1.00 94.56 276 ALA A O 1
ATOM 2026 N N . PRO A 1 277 ? 9.316 1.380 13.286 1.00 93.94 277 PRO A N 1
ATOM 2027 C CA . PRO A 1 277 ? 9.933 1.740 14.565 1.00 93.94 277 PRO A CA 1
ATOM 2028 C C . PRO A 1 277 ? 10.238 0.543 15.475 1.00 93.94 277 PRO A C 1
ATOM 2030 O O . PRO A 1 277 ? 11.162 0.616 16.285 1.00 93.94 277 PRO A O 1
ATOM 2033 N N . SER A 1 278 ? 9.475 -0.546 15.345 1.00 92.56 278 SER A N 1
ATOM 2034 C CA . SER A 1 278 ? 9.639 -1.767 16.141 1.00 92.56 278 SER A CA 1
ATOM 2035 C C . SER A 1 278 ? 10.462 -2.836 15.428 1.00 92.56 278 SER A C 1
ATOM 2037 O O . SER A 1 278 ? 11.161 -3.599 16.090 1.00 92.56 278 SER A O 1
ATOM 2039 N N . LEU A 1 279 ? 10.372 -2.907 14.097 1.00 93.19 279 LEU A N 1
ATOM 2040 C CA . LEU A 1 279 ? 10.970 -3.986 13.304 1.00 93.19 279 LEU A CA 1
ATOM 2041 C C . LEU A 1 279 ? 12.228 -3.564 12.539 1.00 93.19 279 LEU A C 1
ATOM 2043 O O . LEU A 1 279 ? 13.116 -4.382 12.318 1.00 93.19 279 LEU A O 1
ATOM 2047 N N . GLY A 1 280 ? 12.326 -2.294 12.152 1.00 92.62 280 GLY A N 1
ATOM 2048 C CA . GLY A 1 280 ? 13.374 -1.740 11.299 1.00 92.62 280 GLY A CA 1
ATOM 2049 C C . GLY A 1 280 ? 12.816 -1.095 10.026 1.00 92.62 280 GLY A C 1
ATOM 2050 O O . GLY A 1 280 ? 11.733 -1.424 9.549 1.00 92.62 280 GLY A O 1
ATOM 2051 N N . TYR A 1 281 ? 13.584 -0.170 9.451 1.00 91.81 281 TYR A N 1
ATOM 2052 C CA . TYR A 1 281 ? 13.178 0.681 8.322 1.00 91.81 281 TYR A CA 1
ATOM 2053 C C . TYR A 1 281 ? 13.499 0.074 6.949 1.00 91.81 281 TYR A C 1
ATOM 2055 O O . TYR A 1 281 ? 13.877 0.782 6.017 1.00 91.81 281 TYR A O 1
ATOM 2063 N N . ALA A 1 282 ? 13.352 -1.240 6.817 1.00 92.94 282 ALA A N 1
ATOM 2064 C CA . ALA A 1 282 ? 13.479 -1.950 5.551 1.00 92.94 282 ALA A CA 1
ATOM 2065 C C . ALA A 1 282 ? 12.365 -2.989 5.439 1.00 92.94 282 ALA A C 1
ATOM 2067 O O . ALA A 1 282 ? 11.906 -3.518 6.447 1.00 92.94 282 ALA A O 1
ATOM 2068 N N . PHE A 1 283 ? 11.927 -3.288 4.224 1.00 94.81 283 PHE A N 1
ATOM 2069 C CA . PHE A 1 283 ? 11.092 -4.450 3.952 1.00 94.81 283 PHE A CA 1
ATOM 2070 C C . PHE A 1 283 ? 11.596 -5.125 2.680 1.00 94.81 283 PHE A C 1
ATOM 2072 O O . PHE A 1 283 ? 12.224 -4.488 1.834 1.00 94.81 283 PHE A O 1
ATOM 2079 N N . SER A 1 284 ? 11.343 -6.419 2.555 1.00 93.81 284 SER A N 1
ATOM 2080 C CA . SER A 1 284 ? 11.685 -7.202 1.373 1.00 93.81 284 SER A CA 1
ATOM 2081 C C . SER A 1 284 ? 10.548 -8.150 1.039 1.00 93.81 284 SER A C 1
ATOM 2083 O O . SER A 1 284 ? 9.795 -8.577 1.915 1.00 93.81 284 SER A O 1
ATOM 2085 N N . TYR A 1 285 ? 10.403 -8.480 -0.238 1.00 93.56 285 TYR A N 1
ATOM 2086 C CA . TYR A 1 285 ? 9.433 -9.469 -0.676 1.00 93.56 285 TYR A CA 1
ATOM 2087 C C . TYR A 1 285 ? 10.018 -10.361 -1.763 1.00 93.56 285 TYR A C 1
ATOM 2089 O O . TYR A 1 285 ? 10.815 -9.922 -2.590 1.00 93.56 285 TYR A O 1
ATOM 2097 N N . CYS A 1 286 ? 9.585 -11.616 -1.765 1.00 91.81 286 CYS A N 1
ATOM 2098 C CA . CYS A 1 286 ? 9.837 -12.576 -2.828 1.00 91.81 286 CYS A CA 1
ATOM 2099 C C . CYS A 1 286 ? 8.488 -12.993 -3.413 1.00 91.81 286 CYS A C 1
ATOM 2101 O O . CYS A 1 286 ? 7.644 -13.536 -2.694 1.00 91.81 286 CYS A O 1
ATOM 2103 N N . LEU A 1 287 ? 8.281 -12.691 -4.699 1.00 91.31 287 LEU A N 1
ATOM 2104 C CA . LEU A 1 287 ? 7.051 -12.975 -5.436 1.00 91.31 287 LEU A CA 1
ATOM 2105 C C . LEU A 1 287 ? 7.174 -14.352 -6.117 1.00 91.31 287 LEU A C 1
ATOM 2107 O O . LEU A 1 287 ? 7.944 -14.479 -7.071 1.00 91.31 287 LEU A O 1
ATOM 2111 N N . PRO A 1 288 ? 6.469 -15.394 -5.649 1.00 87.56 288 PRO A N 1
ATOM 2112 C CA . PRO A 1 288 ? 6.620 -16.738 -6.191 1.00 87.56 288 PRO A CA 1
ATOM 2113 C C . PRO A 1 288 ? 5.896 -16.872 -7.534 1.00 87.56 288 PRO A C 1
ATOM 2115 O O . PRO A 1 288 ? 4.738 -16.486 -7.674 1.00 87.56 288 PRO A O 1
ATOM 2118 N N . THR A 1 289 ? 6.552 -17.494 -8.512 1.00 76.88 289 THR A N 1
ATOM 2119 C CA . THR A 1 289 ? 6.005 -17.700 -9.866 1.00 76.88 289 THR A CA 1
ATOM 2120 C C . THR A 1 289 ? 4.909 -18.764 -9.934 1.00 76.88 289 THR A C 1
ATOM 2122 O O . THR A 1 289 ? 4.142 -18.798 -10.891 1.00 76.88 289 THR A O 1
ATOM 2125 N N . SER A 1 290 ? 4.804 -19.630 -8.923 1.00 70.25 290 SER A N 1
ATOM 2126 C CA . SER A 1 290 ? 3.750 -20.637 -8.809 1.00 70.25 290 SER A CA 1
ATOM 2127 C C . SER A 1 290 ? 3.228 -20.713 -7.379 1.00 70.25 290 SER A C 1
ATOM 2129 O O . SER A 1 290 ? 3.938 -20.391 -6.428 1.00 70.25 290 SER A O 1
ATOM 2131 N N . SER A 1 291 ? 2.001 -21.205 -7.208 1.00 67.38 291 SER A N 1
ATOM 2132 C CA . SER A 1 291 ? 1.418 -21.452 -5.883 1.00 67.38 291 SER A CA 1
ATOM 2133 C C . SER A 1 291 ? 2.136 -22.548 -5.085 1.00 67.38 291 SER A C 1
ATOM 2135 O O . SER A 1 291 ? 1.856 -22.703 -3.902 1.00 67.3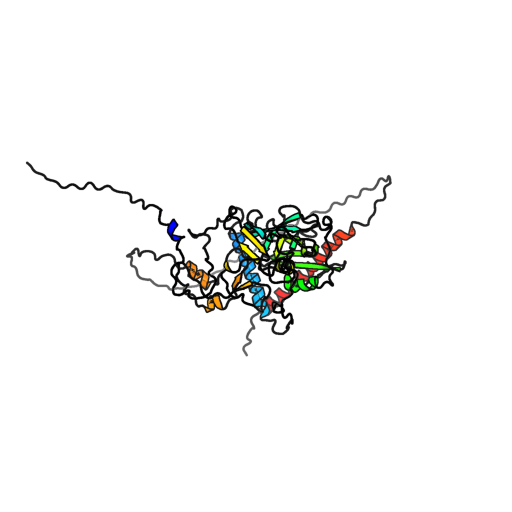8 291 SER A O 1
ATOM 2137 N N . ALA A 1 292 ? 3.021 -23.320 -5.724 1.00 69.00 292 ALA A N 1
ATOM 2138 C CA . ALA A 1 292 ? 3.828 -24.352 -5.078 1.00 69.00 292 ALA A CA 1
ATOM 2139 C C . ALA A 1 292 ? 5.140 -23.802 -4.485 1.00 69.00 292 ALA A C 1
ATOM 2141 O O . ALA A 1 292 ? 5.738 -24.452 -3.631 1.00 69.00 292 ALA A O 1
ATOM 2142 N N . ALA A 1 293 ? 5.592 -22.620 -4.921 1.00 74.69 293 ALA A N 1
ATOM 2143 C CA . ALA A 1 293 ? 6.797 -21.980 -4.404 1.00 74.69 293 ALA A CA 1
ATOM 2144 C C . ALA A 1 293 ? 6.475 -21.072 -3.206 1.00 74.69 293 ALA A C 1
ATOM 2146 O O . ALA A 1 293 ? 5.469 -20.360 -3.192 1.00 74.69 293 ALA A O 1
ATOM 2147 N N . ALA A 1 294 ? 7.355 -21.076 -2.203 1.00 79.69 294 ALA A N 1
ATOM 2148 C CA . ALA A 1 294 ? 7.205 -20.242 -1.017 1.00 79.69 294 ALA A CA 1
ATOM 2149 C C . ALA A 1 294 ? 7.649 -18.797 -1.305 1.00 79.69 294 ALA A C 1
ATOM 2151 O O . ALA A 1 294 ? 8.831 -18.526 -1.507 1.00 79.69 294 ALA A O 1
ATOM 2152 N N . GLY A 1 295 ? 6.688 -17.874 -1.312 1.00 92.38 295 GLY A N 1
ATOM 2153 C CA . GLY A 1 295 ? 6.926 -16.432 -1.295 1.00 92.38 295 GLY A CA 1
ATOM 2154 C C . GLY A 1 295 ? 6.921 -15.853 0.111 1.00 92.38 295 GLY A C 1
ATOM 2155 O O . GLY A 1 295 ? 6.410 -16.475 1.045 1.00 92.38 295 GLY A O 1
ATOM 2156 N N . TYR A 1 296 ? 7.408 -14.622 0.259 1.00 93.81 296 TYR A N 1
ATOM 2157 C CA . TYR A 1 296 ?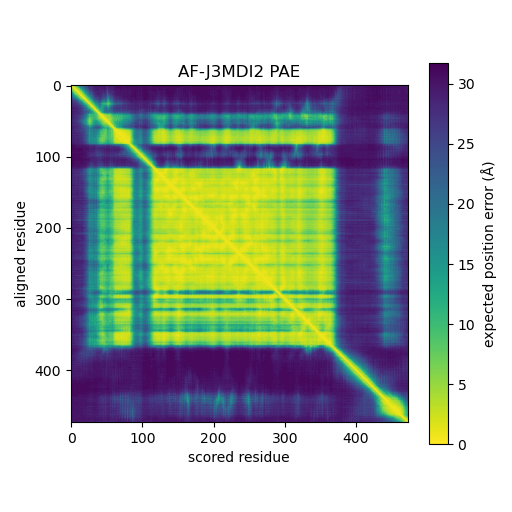 7.331 -13.909 1.534 1.00 93.81 296 TYR A CA 1
ATOM 2158 C C . TYR A 1 296 ? 7.224 -12.392 1.373 1.00 93.81 296 TYR A C 1
ATOM 2160 O O . TYR A 1 296 ? 7.623 -11.833 0.353 1.00 93.81 296 TYR A O 1
ATOM 2168 N N . LEU A 1 297 ? 6.725 -11.740 2.421 1.00 95.75 297 LEU A N 1
ATOM 2169 C CA . LEU A 1 297 ? 6.888 -10.318 2.712 1.00 95.75 297 LEU A CA 1
ATOM 2170 C C . LEU A 1 297 ? 7.471 -10.208 4.124 1.00 95.75 297 LEU A C 1
ATOM 2172 O O . LEU A 1 297 ? 6.891 -10.743 5.064 1.00 95.75 297 LEU A O 1
ATOM 2176 N N . SER A 1 298 ? 8.597 -9.517 4.271 1.00 94.62 298 SER A N 1
ATOM 2177 C CA . SER A 1 298 ? 9.304 -9.326 5.538 1.00 94.62 298 SER A CA 1
ATOM 2178 C C . SER A 1 298 ? 9.513 -7.845 5.827 1.00 94.62 298 SER A C 1
ATOM 2180 O O . SER A 1 298 ? 9.802 -7.088 4.904 1.00 94.62 298 SER A O 1
ATOM 2182 N N . ILE A 1 299 ? 9.400 -7.431 7.091 1.00 94.94 299 ILE A N 1
ATOM 2183 C CA . ILE A 1 299 ? 9.726 -6.074 7.559 1.00 94.94 299 ILE A CA 1
ATOM 2184 C C . ILE A 1 299 ? 10.827 -6.170 8.614 1.00 94.94 299 ILE A C 1
ATOM 2186 O O . ILE A 1 299 ? 10.718 -6.942 9.559 1.00 94.94 299 ILE A O 1
ATOM 2190 N N . GLY A 1 300 ? 11.865 -5.351 8.500 1.00 90.62 300 GLY A N 1
ATOM 2191 C CA . GLY A 1 300 ? 12.909 -5.214 9.503 1.00 90.62 300 GLY A CA 1
ATOM 2192 C C . GLY A 1 300 ? 14.259 -5.770 9.075 1.00 90.62 300 GLY A C 1
ATOM 2193 O O . GLY A 1 300 ? 14.780 -5.415 8.016 1.00 90.62 300 GLY A O 1
ATOM 2194 N N . SER A 1 301 ? 14.855 -6.590 9.944 1.00 81.19 301 SER A N 1
ATOM 2195 C CA . SER A 1 301 ? 16.200 -7.141 9.772 1.00 81.19 301 SER A CA 1
ATOM 2196 C C . SER A 1 301 ? 16.358 -7.893 8.451 1.00 81.19 301 SER A C 1
ATOM 2198 O O . SER A 1 301 ? 15.594 -8.801 8.127 1.00 81.19 301 SER A O 1
ATOM 2200 N N . TYR A 1 302 ? 17.406 -7.545 7.714 1.00 84.19 302 TYR A N 1
ATOM 2201 C CA . TYR A 1 302 ? 17.811 -8.208 6.482 1.00 84.19 302 TYR A CA 1
ATOM 2202 C C . TYR A 1 302 ? 19.340 -8.291 6.442 1.00 84.19 302 TYR A C 1
ATOM 2204 O O . TYR A 1 302 ? 20.016 -7.513 7.115 1.00 84.19 302 TYR A O 1
ATOM 2212 N N . ASN A 1 303 ? 19.892 -9.239 5.681 1.00 85.31 303 ASN A N 1
ATOM 2213 C CA . ASN A 1 303 ? 21.336 -9.360 5.491 1.00 85.31 303 ASN A CA 1
ATOM 2214 C C . ASN A 1 303 ? 21.770 -8.536 4.267 1.00 85.31 303 ASN A C 1
ATOM 2216 O O . ASN A 1 303 ? 21.466 -8.954 3.149 1.00 85.31 303 ASN A O 1
ATOM 2220 N N . PRO A 1 304 ? 22.499 -7.415 4.431 1.00 84.19 304 PRO A N 1
ATOM 2221 C CA . PRO A 1 304 ? 22.873 -6.573 3.300 1.00 84.19 304 PRO A CA 1
ATOM 2222 C C . PRO A 1 304 ? 23.751 -7.279 2.260 1.00 84.19 304 PRO A C 1
ATOM 2224 O O . PRO A 1 304 ? 23.671 -6.976 1.075 1.00 84.19 304 PRO A O 1
ATOM 2227 N N . GLY A 1 305 ? 24.547 -8.270 2.675 1.00 87.69 305 GLY A N 1
ATOM 2228 C CA . GLY A 1 305 ? 25.441 -9.010 1.779 1.00 87.69 305 GLY A CA 1
ATOM 2229 C C . GLY A 1 305 ? 24.731 -9.912 0.761 1.00 87.69 305 GLY A C 1
ATOM 2230 O O . GLY A 1 305 ? 25.392 -10.472 -0.104 1.00 87.69 305 GLY A O 1
ATOM 2231 N N . GLN A 1 306 ? 23.407 -10.073 0.858 1.00 86.25 306 GLN A N 1
ATOM 2232 C CA . GLN A 1 306 ? 22.608 -10.910 -0.046 1.00 86.25 306 GLN A CA 1
ATOM 2233 C C . GLN A 1 306 ? 21.942 -10.127 -1.186 1.00 86.25 306 GLN A C 1
ATOM 2235 O O . GLN A 1 306 ? 21.261 -10.732 -2.012 1.00 86.25 306 GLN A O 1
ATOM 2240 N N . TYR A 1 307 ? 22.107 -8.802 -1.236 1.00 86.81 307 TYR A N 1
ATOM 2241 C CA . TYR A 1 307 ? 21.389 -7.946 -2.177 1.00 86.81 307 TYR A CA 1
ATOM 2242 C C . TYR A 1 307 ? 22.344 -7.121 -3.040 1.00 86.81 307 TYR A C 1
ATOM 2244 O O . TYR A 1 307 ? 23.409 -6.689 -2.602 1.00 86.81 307 TYR A O 1
ATOM 2252 N N . SER A 1 308 ? 21.927 -6.866 -4.278 1.00 89.56 308 SER A N 1
ATOM 2253 C CA . SER A 1 308 ? 22.490 -5.806 -5.115 1.00 89.56 308 SER A CA 1
ATOM 2254 C C . SER A 1 308 ? 21.693 -4.521 -4.910 1.00 89.56 308 SER A C 1
ATOM 2256 O O . SER A 1 308 ? 20.484 -4.566 -4.677 1.00 89.56 308 SER A O 1
ATOM 2258 N N . TYR A 1 309 ? 22.357 -3.372 -5.028 1.00 89.12 309 TYR A N 1
ATOM 2259 C CA . TYR A 1 309 ? 21.769 -2.080 -4.684 1.00 89.12 309 TYR A CA 1
ATOM 2260 C C . TYR A 1 309 ? 21.797 -1.104 -5.846 1.00 89.12 309 TYR A C 1
ATOM 2262 O O . TYR A 1 309 ? 22.742 -1.052 -6.625 1.00 89.12 309 TYR A O 1
ATOM 2270 N N . THR A 1 310 ? 20.760 -0.281 -5.916 1.00 90.19 310 THR A N 1
ATOM 2271 C CA . THR A 1 310 ? 20.715 0.921 -6.742 1.00 90.19 310 THR A CA 1
ATOM 2272 C C . THR A 1 310 ? 20.176 2.062 -5.880 1.00 90.19 310 THR A C 1
ATOM 2274 O O . THR A 1 310 ? 19.352 1.801 -4.993 1.00 90.19 310 THR A O 1
ATOM 2277 N N . PRO A 1 311 ? 20.633 3.312 -6.066 1.00 90.94 311 PRO A N 1
ATOM 2278 C CA . PRO A 1 311 ? 20.068 4.441 -5.344 1.00 90.94 311 PRO A CA 1
ATOM 2279 C C . PRO A 1 311 ? 18.559 4.553 -5.582 1.00 90.94 311 PRO A C 1
ATOM 2281 O O . PRO A 1 311 ? 18.096 4.563 -6.723 1.00 90.94 311 PRO A O 1
ATOM 2284 N N . MET A 1 312 ? 17.790 4.673 -4.499 1.00 90.75 312 MET A N 1
ATOM 2285 C CA . MET A 1 312 ? 16.380 5.039 -4.599 1.00 90.75 312 MET A CA 1
ATOM 2286 C C . MET A 1 312 ? 16.300 6.505 -5.020 1.00 90.75 312 MET A C 1
ATOM 2288 O O . MET A 1 312 ? 16.782 7.385 -4.306 1.00 90.75 312 MET A O 1
ATOM 2292 N N . ALA A 1 313 ? 15.708 6.763 -6.180 1.00 88.94 313 ALA A N 1
ATOM 2293 C CA . ALA A 1 313 ? 15.499 8.117 -6.658 1.00 88.94 313 ALA A CA 1
ATOM 2294 C C . ALA A 1 313 ? 14.401 8.804 -5.830 1.00 88.94 313 ALA A C 1
ATOM 2296 O O . ALA A 1 313 ? 13.407 8.193 -5.423 1.00 88.94 313 ALA A O 1
ATOM 2297 N N . SER A 1 314 ? 14.584 10.097 -5.586 1.00 78.56 314 SER A N 1
ATOM 2298 C CA . SER A 1 314 ? 13.548 10.956 -5.017 1.00 78.56 314 SER A CA 1
ATOM 2299 C C . SER A 1 314 ? 12.783 11.632 -6.147 1.00 78.56 314 SER A C 1
ATOM 2301 O O . SER A 1 314 ? 13.360 11.975 -7.176 1.00 78.56 314 SER A O 1
ATOM 2303 N N . SER A 1 315 ? 11.487 11.844 -5.947 1.00 79.00 315 SER A N 1
ATOM 2304 C CA . SER A 1 315 ? 10.669 12.663 -6.832 1.00 79.00 315 SER A CA 1
ATOM 2305 C C . SER A 1 315 ? 9.871 13.638 -5.986 1.00 79.00 315 SER A C 1
ATOM 2307 O O . SER A 1 315 ? 9.108 13.216 -5.115 1.00 79.00 315 SER A O 1
ATOM 2309 N N . ASP A 1 316 ? 10.022 14.928 -6.272 1.00 78.44 316 ASP A N 1
ATOM 2310 C CA . ASP A 1 316 ? 9.209 15.975 -5.647 1.00 78.44 316 ASP A CA 1
ATOM 2311 C C . ASP A 1 316 ? 7.740 15.891 -6.091 1.00 78.44 316 ASP A C 1
ATOM 2313 O O . ASP A 1 316 ? 6.856 16.430 -5.427 1.00 78.44 316 ASP A O 1
ATOM 2317 N N . LEU A 1 317 ? 7.465 15.168 -7.185 1.00 77.38 317 LEU A N 1
ATOM 2318 C CA . LEU A 1 317 ? 6.114 14.935 -7.687 1.00 77.38 317 LEU A CA 1
ATOM 2319 C C . LEU A 1 317 ? 5.326 14.000 -6.768 1.00 77.38 317 LEU A C 1
ATOM 2321 O O . LEU A 1 317 ? 4.120 14.173 -6.627 1.00 77.38 317 LEU A O 1
ATOM 2325 N N . ASP A 1 318 ? 5.980 13.010 -6.154 1.00 86.94 318 ASP A N 1
ATOM 2326 C CA . ASP A 1 318 ? 5.322 12.093 -5.225 1.00 86.94 318 ASP A CA 1
ATOM 2327 C C . ASP A 1 318 ? 6.310 11.356 -4.314 1.00 86.94 318 ASP A C 1
ATOM 2329 O O . ASP A 1 318 ? 6.747 10.241 -4.596 1.00 86.94 318 ASP A O 1
ATOM 2333 N N . ALA A 1 319 ? 6.636 11.937 -3.161 1.00 88.88 319 ALA A N 1
ATOM 2334 C CA . ALA A 1 319 ? 7.612 11.343 -2.248 1.00 88.88 319 ALA A CA 1
ATOM 2335 C C . ALA A 1 319 ? 7.198 9.967 -1.674 1.00 88.88 319 ALA A C 1
ATOM 2337 O O . ALA A 1 319 ? 8.053 9.262 -1.126 1.00 88.88 319 ALA A O 1
ATOM 2338 N N . SER A 1 320 ? 5.923 9.565 -1.804 1.00 91.81 320 SER A N 1
ATOM 2339 C CA . SER A 1 320 ? 5.421 8.294 -1.267 1.00 91.81 320 SER A CA 1
ATOM 2340 C C . SER A 1 320 ? 5.862 7.074 -2.087 1.00 91.81 320 SER A C 1
ATOM 2342 O O . SER A 1 320 ? 5.996 5.985 -1.529 1.00 91.81 320 SER A O 1
ATOM 2344 N N . LEU A 1 321 ? 6.149 7.243 -3.382 1.00 93.88 321 LEU A N 1
ATOM 2345 C CA . LEU A 1 321 ? 6.447 6.143 -4.306 1.00 93.88 321 LEU A CA 1
ATOM 2346 C C . LEU A 1 321 ? 7.934 5.750 -4.324 1.00 93.88 321 LEU A C 1
ATOM 2348 O O . LEU A 1 321 ? 8.826 6.552 -4.030 1.00 93.88 321 LEU A O 1
ATOM 2352 N N . TYR A 1 322 ? 8.210 4.497 -4.691 1.00 94.75 322 TYR A N 1
ATOM 2353 C CA . TYR A 1 322 ? 9.560 3.942 -4.818 1.00 94.75 322 TYR A CA 1
ATOM 2354 C C . TYR A 1 322 ? 10.098 4.141 -6.234 1.00 94.75 322 TYR A C 1
ATOM 2356 O O . TYR A 1 322 ? 9.719 3.396 -7.137 1.00 94.75 322 TYR A O 1
ATOM 2364 N N . PHE A 1 323 ? 10.982 5.124 -6.426 1.00 93.50 323 PHE A N 1
ATOM 2365 C CA . PHE A 1 323 ? 11.593 5.381 -7.729 1.00 93.50 323 PHE A CA 1
ATOM 2366 C C . PHE A 1 323 ? 13.002 4.812 -7.836 1.00 93.50 323 PHE A C 1
ATOM 2368 O O . PHE A 1 323 ? 13.763 4.797 -6.867 1.00 93.50 323 PHE A O 1
ATOM 2375 N N . ILE A 1 324 ? 13.360 4.419 -9.053 1.00 91.81 324 ILE A N 1
ATOM 2376 C CA . ILE A 1 324 ? 14.725 4.091 -9.460 1.00 91.81 324 ILE A CA 1
ATOM 2377 C C . ILE A 1 324 ? 15.052 4.790 -10.782 1.00 91.81 324 ILE A C 1
ATOM 2379 O O . ILE A 1 324 ? 14.154 5.191 -11.525 1.00 91.81 324 ILE A O 1
ATOM 2383 N N . SER A 1 325 ? 16.340 4.912 -11.086 1.00 87.44 325 SER A N 1
ATOM 2384 C CA . SER A 1 325 ? 16.812 5.400 -12.384 1.00 87.44 325 SER A CA 1
ATOM 2385 C C . SER A 1 325 ? 17.174 4.221 -13.282 1.00 87.44 325 SER A C 1
ATOM 2387 O O . SER A 1 325 ? 17.974 3.369 -12.894 1.00 87.44 325 SER A O 1
ATOM 2389 N N . LEU A 1 326 ? 16.617 4.180 -14.493 1.00 86.50 326 LEU A N 1
ATOM 2390 C CA . LEU A 1 326 ? 16.940 3.149 -15.478 1.00 86.50 326 LEU A CA 1
ATOM 2391 C C . LEU A 1 326 ? 18.096 3.611 -16.377 1.00 86.50 326 LEU A C 1
ATOM 2393 O O . LEU A 1 326 ? 17.985 4.625 -17.061 1.00 86.50 326 LEU A O 1
ATOM 2397 N N . SER A 1 327 ? 19.200 2.860 -16.395 1.00 84.25 327 SER A N 1
ATOM 2398 C CA . SER A 1 327 ? 20.386 3.177 -17.210 1.00 84.25 327 SER A CA 1
ATOM 2399 C C . SER A 1 327 ? 20.328 2.585 -18.621 1.00 84.25 327 SER A C 1
ATOM 2401 O O . SER A 1 327 ? 20.843 3.176 -19.572 1.00 84.25 327 SER A O 1
ATOM 2403 N N . GLY A 1 328 ? 19.659 1.445 -18.790 1.00 84.62 328 GLY A N 1
ATOM 2404 C CA . GLY A 1 328 ? 19.539 0.770 -20.075 1.00 84.62 328 GLY A CA 1
ATOM 2405 C C . GLY A 1 328 ? 18.635 -0.451 -20.026 1.00 84.62 328 GLY A C 1
ATOM 2406 O O . GLY A 1 328 ? 18.249 -0.925 -18.961 1.00 84.62 328 GLY A O 1
ATOM 2407 N N . MET A 1 329 ? 18.303 -0.958 -21.211 1.00 84.00 329 MET A N 1
ATOM 2408 C CA . MET A 1 329 ? 17.528 -2.180 -21.403 1.00 84.00 329 MET A CA 1
ATOM 2409 C C . MET A 1 329 ? 18.177 -3.027 -22.493 1.00 84.00 329 MET A C 1
ATOM 2411 O O . MET A 1 329 ? 18.566 -2.509 -23.543 1.00 84.00 329 MET A O 1
ATOM 2415 N N . SER A 1 330 ? 18.251 -4.333 -22.267 1.00 82.94 330 SER A N 1
ATOM 2416 C CA . SER A 1 330 ? 18.724 -5.309 -23.244 1.00 82.94 330 SER A CA 1
ATOM 2417 C C . SER A 1 330 ? 17.756 -6.484 -23.338 1.00 82.94 330 SER A C 1
ATOM 2419 O O . SER A 1 330 ? 17.049 -6.812 -22.388 1.00 82.94 330 SER A O 1
ATOM 2421 N N . VAL A 1 331 ? 17.704 -7.110 -24.512 1.00 81.62 331 VAL A N 1
ATOM 2422 C CA . VAL A 1 331 ? 16.941 -8.337 -24.766 1.00 81.62 331 VAL A CA 1
ATOM 2423 C C . VAL A 1 331 ? 17.899 -9.343 -25.381 1.00 81.62 331 VAL A C 1
ATOM 2425 O O . VAL A 1 331 ? 18.558 -9.025 -26.372 1.00 81.62 331 VAL A O 1
ATOM 2428 N N . ALA A 1 332 ? 18.000 -10.530 -24.775 1.00 78.38 332 ALA A N 1
ATOM 2429 C CA . ALA A 1 332 ? 18.965 -11.563 -25.166 1.00 78.38 332 ALA A CA 1
ATOM 2430 C C . ALA A 1 332 ? 20.400 -11.002 -25.295 1.00 78.38 332 ALA A C 1
ATOM 2432 O O . ALA A 1 332 ? 21.072 -11.176 -26.309 1.00 78.38 332 ALA A O 1
ATOM 2433 N N . GLY A 1 333 ? 20.828 -10.213 -24.302 1.00 76.00 333 GLY A N 1
ATOM 2434 C CA . GLY A 1 333 ? 22.153 -9.579 -24.267 1.00 76.00 333 GLY A CA 1
ATOM 2435 C C . GLY A 1 333 ? 22.346 -8.395 -25.223 1.00 76.00 333 GLY A C 1
ATOM 2436 O O . GLY A 1 333 ? 23.312 -7.653 -25.082 1.00 76.00 333 GLY A O 1
ATOM 2437 N N . SER A 1 334 ? 21.423 -8.155 -26.156 1.00 80.44 334 SER A N 1
ATOM 2438 C CA . SER A 1 334 ? 21.524 -7.051 -27.110 1.00 80.44 334 SER A CA 1
ATOM 2439 C C . SER A 1 334 ? 20.821 -5.799 -26.580 1.00 80.44 334 SER A C 1
ATOM 2441 O O . SER A 1 334 ? 19.618 -5.871 -26.302 1.00 80.44 334 SER A O 1
ATOM 2443 N N . PRO A 1 335 ? 21.498 -4.637 -26.488 1.00 83.94 335 PRO A N 1
ATOM 2444 C CA . PRO A 1 335 ? 20.850 -3.382 -26.124 1.00 83.94 335 PRO A CA 1
ATOM 2445 C C . PRO A 1 335 ? 19.651 -3.077 -27.029 1.00 83.94 335 PRO A C 1
ATOM 2447 O O . PRO A 1 335 ? 19.672 -3.345 -28.241 1.00 83.94 335 PRO A O 1
ATOM 2450 N N . LEU A 1 336 ? 18.591 -2.519 -26.445 1.00 83.81 336 LEU A N 1
ATOM 2451 C CA . LEU A 1 336 ? 17.493 -1.957 -27.221 1.00 83.81 336 LEU A CA 1
ATOM 2452 C C . LEU A 1 336 ? 17.990 -0.698 -27.940 1.00 83.81 336 LEU A C 1
ATOM 2454 O O . LEU A 1 336 ? 18.590 0.176 -27.325 1.00 83.81 336 LEU A O 1
ATOM 2458 N N . ALA A 1 337 ? 17.714 -0.588 -29.242 1.00 83.50 337 ALA A N 1
ATOM 2459 C CA . ALA A 1 337 ? 18.069 0.578 -30.061 1.00 83.50 337 ALA A CA 1
ATOM 2460 C C . ALA A 1 337 ? 17.138 1.778 -29.783 1.00 83.50 337 ALA A C 1
ATOM 2462 O O . ALA A 1 337 ? 16.448 2.277 -30.671 1.00 83.50 337 ALA A O 1
ATOM 2463 N N . VAL A 1 338 ? 17.037 2.174 -28.521 1.00 82.94 338 VAL A N 1
ATOM 2464 C CA . VAL A 1 338 ? 16.131 3.198 -27.998 1.00 82.94 338 VAL A CA 1
ATOM 2465 C C . VAL A 1 338 ? 17.008 4.255 -27.339 1.00 82.94 338 VAL A C 1
ATOM 2467 O O . VAL A 1 338 ? 17.947 3.899 -26.627 1.00 82.94 338 VAL A O 1
ATOM 2470 N N . SER A 1 339 ? 16.750 5.538 -27.599 1.00 83.88 339 SER A N 1
ATOM 2471 C CA . SER A 1 339 ? 17.563 6.601 -27.004 1.00 83.88 339 SER A CA 1
ATOM 2472 C C . SER A 1 339 ? 17.443 6.557 -25.475 1.00 83.88 339 SER A C 1
ATOM 2474 O O . SER A 1 339 ? 16.324 6.404 -24.976 1.00 83.88 339 SER A O 1
ATOM 2476 N N . PRO A 1 340 ? 18.538 6.752 -24.710 1.00 80.38 340 PRO A N 1
ATOM 2477 C CA . PRO A 1 340 ? 18.479 6.838 -23.253 1.00 80.38 340 PRO A CA 1
ATOM 2478 C C . PRO A 1 340 ? 17.467 7.850 -22.727 1.00 80.38 340 PRO A C 1
ATOM 2480 O O . PRO A 1 340 ? 16.860 7.628 -21.684 1.00 80.38 340 PRO A O 1
ATOM 2483 N N . SER A 1 341 ? 17.212 8.928 -23.470 1.00 80.94 341 SER A N 1
ATOM 2484 C CA . SER A 1 341 ? 16.191 9.909 -23.103 1.00 80.94 341 SER A CA 1
ATOM 2485 C C . SER A 1 341 ? 14.772 9.335 -23.092 1.00 80.94 341 SER A C 1
ATOM 2487 O O . SER A 1 341 ? 13.939 9.829 -22.347 1.00 80.94 341 SER A O 1
ATOM 2489 N N . GLU A 1 342 ? 14.470 8.283 -23.851 1.00 79.75 342 GLU A N 1
ATOM 2490 C CA . GLU A 1 342 ? 13.114 7.724 -23.951 1.00 79.75 342 GLU A CA 1
ATOM 2491 C C . GLU A 1 342 ? 12.709 6.882 -22.733 1.00 79.75 342 GLU A C 1
ATOM 2493 O O . GLU A 1 342 ? 11.523 6.630 -22.534 1.00 79.75 342 GLU A O 1
ATOM 2498 N N . TYR A 1 343 ? 13.676 6.448 -21.921 1.00 78.06 343 TYR A N 1
ATOM 2499 C CA . TYR A 1 343 ? 13.424 5.715 -20.677 1.00 78.06 343 TYR A CA 1
ATOM 2500 C C . TYR A 1 343 ? 14.038 6.382 -19.440 1.00 78.06 343 TYR A C 1
ATOM 2502 O O . TYR A 1 343 ? 13.521 6.204 -18.345 1.00 78.06 343 TYR A O 1
ATOM 2510 N N . GLY A 1 344 ? 15.099 7.175 -19.599 1.00 76.31 344 GLY A N 1
ATOM 2511 C CA . GLY A 1 344 ? 15.766 7.894 -18.514 1.00 76.31 344 GLY A CA 1
ATOM 2512 C C . GLY A 1 344 ? 15.135 9.245 -18.167 1.00 76.31 344 GLY A C 1
ATOM 2513 O O . GLY A 1 344 ? 15.371 9.750 -17.076 1.00 76.31 344 GLY A O 1
ATOM 2514 N N . SER A 1 345 ? 14.323 9.831 -19.059 1.00 75.50 345 SER A N 1
ATOM 2515 C CA . SER A 1 345 ? 13.552 11.052 -18.747 1.00 75.50 345 SER A CA 1
ATOM 2516 C C . SER A 1 345 ? 12.239 10.768 -18.017 1.00 75.50 345 SER A C 1
ATOM 2518 O O . SER A 1 345 ? 11.610 11.689 -17.499 1.00 75.50 345 SER A O 1
ATOM 2520 N N . LEU A 1 346 ? 11.819 9.500 -17.976 1.00 75.50 346 LEU A N 1
ATOM 2521 C CA . LEU A 1 346 ? 10.593 9.076 -17.321 1.00 75.50 346 LEU A CA 1
ATOM 2522 C C . LEU A 1 346 ? 10.919 8.455 -15.958 1.00 75.50 346 LEU A C 1
ATOM 2524 O O . LEU A 1 346 ? 11.834 7.635 -15.855 1.00 75.50 346 LEU A O 1
ATOM 2528 N N . PRO A 1 347 ? 10.162 8.797 -14.906 1.00 83.81 347 PRO A N 1
ATOM 2529 C CA . PRO A 1 347 ? 10.334 8.161 -13.610 1.00 83.81 347 PRO A CA 1
ATOM 2530 C C . PRO A 1 347 ? 10.002 6.666 -13.705 1.00 83.81 347 PRO A C 1
ATOM 2532 O O . PRO A 1 347 ? 8.950 6.287 -14.220 1.00 83.81 347 PRO A O 1
ATOM 2535 N N . THR A 1 348 ? 10.881 5.809 -13.178 1.00 90.69 348 THR A N 1
ATOM 2536 C CA . THR A 1 348 ? 10.626 4.364 -13.066 1.00 90.69 348 THR A CA 1
ATOM 2537 C C . THR A 1 348 ? 10.159 4.046 -11.652 1.00 90.69 348 THR A C 1
ATOM 2539 O O . THR A 1 348 ? 10.882 4.322 -10.698 1.00 90.69 34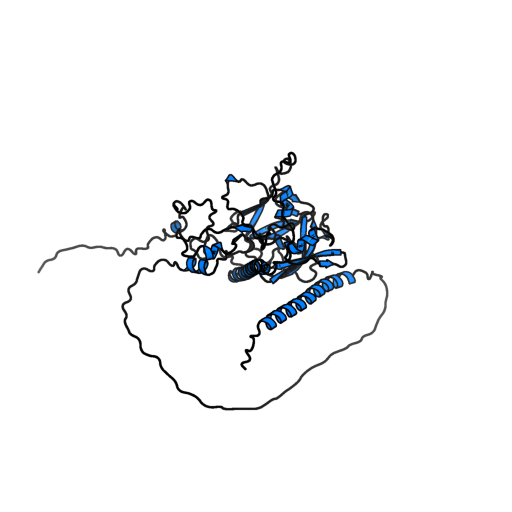8 THR A O 1
ATOM 2542 N N . ILE A 1 349 ? 8.961 3.471 -11.516 1.00 93.31 349 ILE A N 1
ATOM 2543 C CA . ILE A 1 349 ? 8.333 3.143 -10.227 1.00 93.31 349 ILE A CA 1
ATOM 2544 C C . ILE A 1 349 ? 8.387 1.630 -9.989 1.00 93.31 349 ILE A C 1
ATOM 2546 O O . ILE A 1 349 ? 8.061 0.851 -10.883 1.00 93.31 349 ILE A O 1
ATOM 2550 N N . ILE A 1 350 ? 8.734 1.220 -8.769 1.00 94.44 350 ILE A N 1
ATOM 2551 C CA . ILE A 1 350 ? 8.566 -0.156 -8.287 1.00 94.44 350 ILE A CA 1
ATOM 2552 C C . ILE A 1 350 ? 7.193 -0.285 -7.612 1.00 94.44 350 ILE A C 1
ATOM 2554 O O . ILE A 1 350 ? 6.987 0.204 -6.497 1.00 94.44 350 ILE A O 1
ATOM 2558 N N . ASP A 1 351 ? 6.247 -0.937 -8.293 1.00 95.06 351 ASP A N 1
ATOM 2559 C CA . ASP A 1 351 ? 4.851 -1.060 -7.851 1.00 95.06 351 ASP A CA 1
ATOM 2560 C C . ASP A 1 351 ? 4.362 -2.518 -7.859 1.00 95.06 351 ASP A C 1
ATOM 2562 O O . ASP A 1 351 ? 4.105 -3.074 -8.923 1.00 95.06 351 ASP A O 1
ATOM 2566 N N . SER A 1 352 ? 4.177 -3.134 -6.685 1.00 95.06 352 SER A N 1
ATOM 2567 C CA . SER A 1 352 ? 3.536 -4.458 -6.559 1.00 95.06 352 SER A CA 1
ATOM 2568 C C . SER A 1 352 ? 2.028 -4.424 -6.851 1.00 95.06 352 SER A C 1
ATOM 2570 O O . SER A 1 352 ? 1.408 -5.470 -7.064 1.00 95.06 352 SER A O 1
ATOM 2572 N N . GLY A 1 353 ? 1.433 -3.225 -6.859 1.00 92.88 353 GLY A N 1
ATOM 2573 C CA . GLY A 1 353 ? 0.059 -2.970 -7.274 1.00 92.88 353 GLY A CA 1
ATOM 2574 C C . GLY A 1 353 ? -0.150 -3.047 -8.790 1.00 92.88 353 GLY A C 1
ATOM 2575 O O . GLY A 1 353 ? -1.287 -3.207 -9.226 1.00 92.88 353 GLY A O 1
ATOM 2576 N N . THR A 1 354 ? 0.925 -2.987 -9.585 1.00 92.31 354 THR A N 1
ATOM 2577 C CA . THR A 1 354 ? 0.893 -3.127 -11.048 1.00 92.31 354 THR A CA 1
ATOM 2578 C C . THR A 1 354 ? 1.427 -4.508 -11.436 1.00 92.31 354 THR A C 1
ATOM 2580 O O . THR A 1 354 ? 2.607 -4.801 -11.260 1.00 92.31 354 THR A O 1
ATOM 2583 N N . VAL A 1 355 ? 0.563 -5.378 -11.962 1.00 89.12 355 VAL A N 1
ATOM 2584 C CA . VAL A 1 355 ? 0.871 -6.802 -12.186 1.00 89.12 355 VAL A CA 1
ATOM 2585 C C . VAL A 1 355 ? 1.856 -7.005 -13.343 1.00 89.12 355 VAL A C 1
ATOM 2587 O O . VAL A 1 355 ? 2.727 -7.872 -13.286 1.00 89.12 355 VAL A O 1
ATOM 2590 N N . ILE A 1 356 ? 1.727 -6.209 -14.403 1.00 88.31 356 ILE A N 1
ATOM 2591 C CA . ILE A 1 356 ? 2.486 -6.295 -15.648 1.00 88.31 356 ILE A CA 1
ATOM 2592 C C . ILE A 1 356 ? 3.351 -5.045 -15.790 1.00 88.31 356 ILE A C 1
ATOM 2594 O O . ILE A 1 356 ? 2.844 -3.922 -15.855 1.00 88.31 356 ILE A O 1
ATOM 2598 N N . THR A 1 357 ? 4.663 -5.238 -15.942 1.00 90.75 357 THR A N 1
ATOM 2599 C CA . THR A 1 357 ? 5.605 -4.151 -16.231 1.00 90.75 357 THR A CA 1
ATOM 2600 C C . THR A 1 357 ? 5.166 -3.343 -17.453 1.00 90.75 357 THR A C 1
ATOM 2602 O O . THR A 1 357 ? 4.956 -3.893 -18.537 1.00 90.75 357 THR A O 1
ATOM 2605 N N . ARG A 1 358 ? 5.069 -2.017 -17.299 1.00 89.00 358 ARG A N 1
ATOM 2606 C CA . ARG A 1 358 ? 4.735 -1.093 -18.388 1.00 89.00 358 ARG A CA 1
ATOM 2607 C C . ARG A 1 358 ? 5.968 -0.324 -18.837 1.00 89.00 358 ARG A C 1
ATOM 2609 O O . ARG A 1 358 ? 6.655 0.291 -18.031 1.00 89.00 358 ARG A O 1
ATOM 2616 N N . LEU A 1 359 ? 6.223 -0.367 -20.140 1.00 88.69 359 LEU A N 1
ATOM 2617 C CA . LEU A 1 359 ? 7.325 0.336 -20.787 1.00 88.69 359 LEU A CA 1
ATOM 2618 C C . LEU A 1 359 ? 6.781 1.444 -21.696 1.00 88.69 359 LEU A C 1
ATOM 2620 O O . LEU A 1 359 ? 5.686 1.291 -22.249 1.00 88.69 359 LEU A O 1
ATOM 2624 N N . PRO A 1 360 ? 7.552 2.522 -21.927 1.00 86.19 360 PRO A N 1
ATOM 2625 C CA . PRO A 1 360 ? 7.222 3.512 -22.945 1.00 86.19 360 PRO A CA 1
ATOM 2626 C C . PRO A 1 360 ? 6.985 2.845 -24.311 1.00 86.19 360 PRO A C 1
ATOM 2628 O O . PRO A 1 360 ? 7.695 1.890 -24.655 1.00 86.19 360 PRO A O 1
ATOM 2631 N N . PRO A 1 361 ? 6.038 3.332 -25.138 1.00 85.31 361 PRO A N 1
ATOM 2632 C CA . PRO A 1 361 ? 5.684 2.675 -26.397 1.00 85.31 361 PRO A CA 1
ATOM 2633 C C . PRO A 1 361 ? 6.855 2.453 -27.356 1.00 85.31 361 PRO A C 1
ATOM 2635 O O . PRO A 1 361 ? 6.821 1.528 -28.167 1.00 85.31 361 PRO A O 1
ATOM 2638 N N . SER A 1 362 ? 7.873 3.312 -27.330 1.00 83.44 362 SER A N 1
ATOM 2639 C CA . SER A 1 362 ? 9.073 3.151 -28.149 1.00 83.44 362 SER A CA 1
ATOM 2640 C C . SER A 1 362 ? 9.973 2.017 -27.655 1.00 83.44 362 SER A C 1
ATOM 2642 O O . SER A 1 362 ? 10.373 1.175 -28.461 1.00 83.44 362 SER A O 1
ATOM 2644 N N . ALA A 1 363 ? 10.202 1.925 -26.342 1.00 83.75 363 ALA A N 1
ATOM 2645 C CA . ALA A 1 363 ? 10.917 0.816 -25.718 1.00 83.75 363 ALA A CA 1
ATOM 2646 C C . ALA A 1 363 ? 10.203 -0.523 -25.951 1.00 83.75 363 ALA A C 1
ATOM 2648 O O . ALA A 1 363 ? 10.818 -1.482 -26.421 1.00 83.75 363 ALA A O 1
ATOM 2649 N N . TYR A 1 364 ? 8.885 -0.563 -25.728 1.00 84.25 364 TYR A N 1
ATOM 2650 C CA . TYR A 1 364 ? 8.071 -1.764 -25.917 1.00 84.25 364 TYR A CA 1
ATOM 2651 C C . TYR A 1 364 ? 8.111 -2.274 -27.368 1.00 84.25 364 TYR A C 1
ATOM 2653 O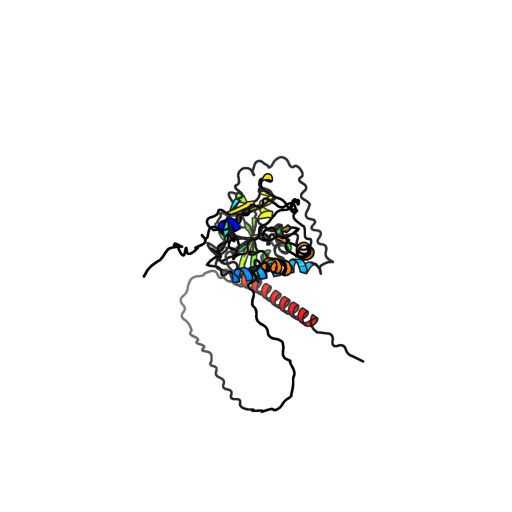 O . TYR A 1 364 ? 8.453 -3.430 -27.617 1.00 84.25 364 TYR A O 1
ATOM 2661 N N . ARG A 1 365 ? 7.844 -1.405 -28.358 1.00 81.94 365 ARG A N 1
ATOM 2662 C CA . ARG A 1 365 ? 7.843 -1.799 -29.781 1.00 81.94 365 ARG A CA 1
ATOM 2663 C C . ARG A 1 365 ? 9.190 -2.353 -30.243 1.00 81.94 365 ARG A C 1
ATOM 2665 O O . ARG A 1 365 ? 9.214 -3.296 -31.031 1.00 81.94 365 ARG A O 1
ATOM 2672 N N . ARG A 1 366 ? 10.309 -1.802 -29.759 1.00 74.12 366 ARG A N 1
ATOM 2673 C CA . ARG A 1 366 ? 11.645 -2.307 -30.115 1.00 74.12 366 ARG A CA 1
ATOM 2674 C C . ARG A 1 366 ? 11.977 -3.639 -29.449 1.00 74.12 366 ARG A C 1
ATOM 2676 O O . ARG A 1 366 ? 12.629 -4.458 -30.090 1.00 74.12 366 ARG A O 1
ATOM 2683 N N . GLY A 1 367 ? 11.486 -3.883 -28.233 1.00 60.91 367 GLY A N 1
ATOM 2684 C CA . GLY A 1 367 ? 11.585 -5.191 -27.578 1.00 60.91 367 GLY A CA 1
ATOM 2685 C C . GLY A 1 367 ? 10.845 -6.303 -28.332 1.00 60.91 367 GLY A C 1
ATOM 2686 O O . GLY A 1 367 ? 11.321 -7.431 -28.380 1.00 60.91 367 GLY A O 1
ATOM 2687 N N . HIS A 1 368 ? 9.732 -5.973 -28.996 1.00 57.75 368 HIS A N 1
ATOM 2688 C CA . HIS A 1 368 ? 8.932 -6.920 -29.786 1.00 57.75 368 HIS A CA 1
ATOM 2689 C C . HIS A 1 368 ? 9.367 -7.080 -31.251 1.00 57.75 368 HIS A C 1
ATOM 2691 O O . HIS A 1 368 ? 9.047 -8.085 -31.884 1.00 57.75 368 HIS A O 1
ATOM 2697 N N . GLY A 1 369 ? 10.079 -6.097 -31.810 1.00 50.19 369 GLY A N 1
ATOM 2698 C CA . GLY A 1 369 ? 10.427 -6.047 -33.234 1.00 50.19 369 GLY A CA 1
ATOM 2699 C C . GLY A 1 369 ? 11.510 -7.031 -33.686 1.00 50.19 369 GLY A C 1
ATOM 2700 O O . GLY A 1 369 ? 11.679 -7.226 -34.887 1.00 50.19 369 GLY A O 1
ATOM 2701 N N . ARG A 1 370 ? 12.233 -7.681 -32.766 1.00 52.00 370 ARG A N 1
ATOM 2702 C CA . ARG A 1 370 ? 13.220 -8.716 -33.102 1.00 52.00 370 ARG A CA 1
ATOM 2703 C C . ARG A 1 370 ? 12.567 -10.100 -33.115 1.00 52.00 370 ARG A C 1
ATOM 2705 O O . ARG A 1 370 ? 12.844 -10.938 -32.264 1.00 52.00 370 ARG A O 1
ATOM 2712 N N . ARG A 1 371 ? 11.720 -10.368 -34.115 1.00 44.72 371 ARG A N 1
ATOM 2713 C CA . ARG A 1 371 ? 11.629 -11.750 -34.615 1.00 44.72 371 ARG A CA 1
ATOM 2714 C C . ARG A 1 371 ? 13.008 -12.101 -35.174 1.00 44.72 371 ARG A C 1
ATOM 2716 O O . ARG A 1 371 ? 13.607 -11.265 -35.849 1.00 44.72 371 ARG A O 1
ATOM 2723 N N . ALA A 1 372 ? 13.502 -13.296 -34.853 1.00 38.78 372 ALA A N 1
ATOM 2724 C CA . ALA A 1 372 ? 14.704 -13.862 -35.460 1.00 38.78 372 ALA A CA 1
ATOM 2725 C C . ALA A 1 372 ? 14.692 -13.608 -36.980 1.00 38.78 372 ALA A C 1
ATOM 2727 O O . ALA A 1 372 ? 13.601 -13.648 -37.567 1.00 38.78 372 ALA A O 1
ATOM 2728 N N . PRO A 1 373 ? 15.843 -13.308 -37.614 1.00 33.56 373 PRO A N 1
ATOM 2729 C CA . PRO A 1 373 ? 15.882 -13.106 -39.053 1.00 33.56 373 PRO A CA 1
ATOM 2730 C C . PRO A 1 373 ? 15.242 -14.327 -39.713 1.00 33.56 373 PRO A C 1
ATOM 2732 O O . PRO A 1 373 ? 15.678 -15.460 -39.509 1.00 33.56 373 PRO A O 1
ATOM 2735 N N . ARG A 1 374 ? 14.139 -14.099 -40.436 1.00 32.50 374 ARG A N 1
ATOM 2736 C CA . ARG A 1 374 ? 13.615 -15.100 -41.359 1.00 32.50 374 ARG A CA 1
ATOM 2737 C C . ARG A 1 374 ? 14.764 -15.398 -42.313 1.00 32.50 374 ARG A C 1
ATOM 2739 O O . ARG A 1 374 ? 15.271 -14.469 -42.929 1.00 32.50 374 ARG A O 1
ATOM 2746 N N . ALA A 1 375 ? 15.179 -16.659 -42.383 1.00 31.86 375 ALA A N 1
ATOM 2747 C CA . ALA A 1 375 ? 15.992 -17.126 -43.490 1.00 31.86 375 ALA A CA 1
ATOM 2748 C C . ALA A 1 375 ? 15.279 -16.710 -44.783 1.00 31.86 375 ALA A C 1
ATOM 2750 O O . ALA A 1 375 ? 14.084 -16.981 -44.940 1.00 31.86 375 ALA A O 1
ATOM 2751 N N . ASP A 1 376 ? 15.990 -15.977 -45.634 1.00 30.89 376 ASP A N 1
ATOM 2752 C CA . ASP A 1 376 ? 15.501 -15.525 -46.925 1.00 30.89 376 ASP A CA 1
ATOM 2753 C C . ASP A 1 376 ? 15.047 -16.738 -47.741 1.00 30.89 376 ASP A C 1
ATOM 2755 O O . ASP A 1 376 ? 15.851 -17.546 -48.202 1.00 30.89 376 ASP A O 1
ATOM 2759 N N . VAL A 1 377 ? 13.734 -16.872 -47.911 1.00 30.27 377 VAL A N 1
ATOM 2760 C CA . VAL A 1 377 ? 13.172 -17.658 -49.004 1.00 30.27 377 VAL A CA 1
ATOM 2761 C C . VAL A 1 377 ? 13.012 -16.675 -50.153 1.00 30.27 377 VAL A C 1
ATOM 2763 O O . VAL A 1 377 ? 12.184 -15.767 -50.091 1.00 30.27 377 VAL A O 1
ATOM 2766 N N . LEU A 1 378 ? 13.869 -16.835 -51.160 1.00 30.98 378 LEU A N 1
ATOM 2767 C CA . LEU A 1 378 ? 13.732 -16.213 -52.471 1.00 30.98 378 LEU A CA 1
ATOM 2768 C C . LEU A 1 378 ? 12.312 -16.437 -53.005 1.00 30.98 378 LEU A C 1
ATOM 2770 O O . LEU A 1 378 ? 11.886 -17.582 -53.138 1.00 30.98 378 LEU A O 1
ATOM 2774 N N . ASP A 1 379 ? 11.626 -15.355 -53.368 1.00 26.48 379 ASP A N 1
ATOM 2775 C CA . ASP A 1 379 ? 10.451 -15.407 -54.237 1.00 26.48 379 ASP A CA 1
ATOM 2776 C C . ASP A 1 379 ? 10.761 -14.632 -55.533 1.00 26.48 379 ASP A C 1
ATOM 2778 O O . ASP A 1 379 ? 11.043 -13.429 -55.473 1.00 26.48 379 ASP A O 1
ATOM 2782 N N . PRO A 1 380 ? 10.790 -15.293 -56.705 1.00 32.59 380 PRO A N 1
ATOM 2783 C CA . PRO A 1 380 ? 10.898 -14.636 -57.995 1.00 32.59 380 PRO A CA 1
ATOM 2784 C C . PRO A 1 380 ? 9.492 -14.347 -58.541 1.00 32.59 380 PRO A C 1
ATOM 2786 O O . PRO A 1 380 ? 8.764 -15.258 -58.924 1.00 32.59 380 PRO A O 1
ATOM 2789 N N . GLY A 1 381 ? 9.112 -13.072 -58.650 1.00 28.53 381 GLY A N 1
ATOM 2790 C CA . GLY A 1 381 ? 7.800 -12.732 -59.206 1.00 28.53 381 GLY A CA 1
ATOM 2791 C C . GLY A 1 381 ? 7.591 -11.252 -59.492 1.00 28.53 381 GLY A C 1
ATOM 2792 O O . GLY A 1 381 ? 7.116 -10.501 -58.649 1.00 28.53 381 GLY A O 1
ATOM 2793 N N . HIS A 1 382 ? 7.931 -10.846 -60.714 1.00 28.73 382 HIS A N 1
ATOM 2794 C CA . HIS A 1 382 ? 7.575 -9.572 -61.341 1.00 28.73 382 HIS A CA 1
ATOM 2795 C C . HIS A 1 382 ? 6.062 -9.254 -61.298 1.00 28.73 382 HIS A C 1
ATOM 2797 O O . HIS A 1 382 ? 5.246 -10.154 -61.460 1.00 28.73 382 HIS A O 1
ATOM 2803 N N . VAL A 1 383 ? 5.693 -7.963 -61.219 1.00 28.75 383 VAL A N 1
ATOM 2804 C CA . VAL A 1 383 ? 5.089 -7.154 -62.315 1.00 28.75 383 VAL A CA 1
ATOM 2805 C C . VAL A 1 383 ? 4.811 -5.707 -61.836 1.00 28.75 383 VAL A C 1
ATOM 2807 O O . VAL A 1 383 ? 4.468 -5.449 -60.687 1.00 28.75 383 VAL A O 1
ATOM 2810 N N . LEU A 1 384 ? 5.039 -4.770 -62.761 1.00 29.64 384 LEU A N 1
ATOM 2811 C CA . LEU A 1 384 ? 5.054 -3.300 -62.688 1.00 29.64 384 LEU A CA 1
ATOM 2812 C C . LEU A 1 384 ? 3.670 -2.612 -62.504 1.00 29.64 384 LEU A C 1
ATOM 2814 O O . LEU A 1 384 ? 2.636 -3.264 -62.642 1.00 29.64 384 LEU A O 1
ATOM 2818 N N . PRO A 1 385 ? 3.631 -1.286 -62.214 1.00 32.12 385 PRO A N 1
ATOM 2819 C CA . PRO A 1 385 ? 2.451 -0.575 -61.712 1.00 32.12 385 PRO A CA 1
ATOM 2820 C C . PRO A 1 385 ? 1.603 0.097 -62.810 1.00 32.12 385 PRO A C 1
ATOM 2822 O O . PRO A 1 385 ? 2.126 0.591 -63.806 1.00 32.12 385 PRO A O 1
ATOM 2825 N N . GLY A 1 386 ? 0.289 0.210 -62.572 1.00 27.62 386 GLY A N 1
ATOM 2826 C CA . GLY A 1 386 ? -0.668 0.870 -63.469 1.00 27.62 386 GLY A CA 1
ATOM 2827 C C . GLY A 1 386 ? -1.675 1.770 -62.743 1.00 27.62 386 GLY A C 1
ATOM 2828 O O . GLY A 1 386 ? -2.598 1.298 -62.096 1.00 27.62 386 GLY A O 1
ATOM 2829 N N . HIS A 1 387 ? -1.434 3.076 -62.862 1.00 28.38 387 HIS A N 1
ATOM 2830 C CA . HIS A 1 387 ? -2.311 4.255 -62.798 1.00 28.38 387 HIS A CA 1
ATOM 2831 C C . HIS A 1 387 ? -3.657 4.306 -62.035 1.00 28.38 387 HIS A C 1
ATOM 2833 O O . HIS A 1 387 ? -4.635 3.622 -62.316 1.00 28.38 387 HIS A O 1
ATOM 2839 N N . ARG A 1 388 ? -3.738 5.356 -61.198 1.00 30.25 388 ARG A N 1
ATOM 2840 C CA . ARG A 1 388 ? -4.952 6.090 -60.794 1.00 30.25 388 ARG A CA 1
ATOM 2841 C C . ARG A 1 388 ? -5.360 7.148 -61.834 1.00 30.25 388 ARG A C 1
ATOM 2843 O O . ARG A 1 388 ? -4.475 7.780 -62.408 1.00 30.25 388 ARG A O 1
ATOM 2850 N N . ARG A 1 389 ? -6.671 7.458 -61.840 1.00 32.03 389 ARG A N 1
ATOM 2851 C CA . ARG A 1 389 ? -7.415 8.734 -62.098 1.00 32.03 389 ARG A CA 1
ATOM 2852 C C . ARG A 1 389 ? -8.593 8.446 -63.050 1.00 32.03 389 ARG A C 1
ATOM 2854 O O . ARG A 1 389 ? -8.400 7.735 -64.017 1.00 32.03 389 ARG A O 1
ATOM 2861 N N . GLY A 1 390 ? -9.819 8.946 -62.889 1.00 27.66 390 GLY A N 1
ATOM 2862 C CA . GLY A 1 390 ? -10.436 9.852 -61.922 1.00 27.66 390 GLY A CA 1
ATOM 2863 C C . GLY A 1 390 ? -11.821 10.310 -62.437 1.00 27.66 390 GLY A C 1
ATOM 2864 O O . GLY A 1 390 ? -12.016 10.390 -63.639 1.00 27.66 390 GLY A O 1
ATOM 2865 N N . ALA A 1 391 ? -12.721 10.628 -61.494 1.00 29.39 391 ALA A N 1
ATOM 2866 C CA . ALA A 1 391 ? -13.835 11.597 -61.532 1.00 29.39 391 ALA A CA 1
ATOM 2867 C C . ALA A 1 391 ? -14.960 11.533 -62.599 1.00 29.39 391 ALA A C 1
ATOM 2869 O O . ALA A 1 391 ? -14.708 11.751 -63.774 1.00 29.39 391 ALA A O 1
ATOM 2870 N N . ALA A 1 392 ? -16.227 11.490 -62.131 1.00 27.73 392 ALA A N 1
ATOM 2871 C CA . ALA A 1 392 ? -17.247 12.540 -62.373 1.00 27.73 392 ALA A CA 1
ATOM 2872 C C . ALA A 1 392 ? -18.625 12.255 -61.696 1.00 27.73 392 ALA A C 1
ATOM 2874 O O . ALA A 1 392 ? -19.357 11.385 -62.138 1.00 27.73 392 ALA A O 1
ATOM 2875 N N . ARG A 1 393 ? -18.951 13.036 -60.642 1.00 30.72 393 ARG A N 1
ATOM 2876 C CA . ARG A 1 393 ? -20.136 13.928 -60.426 1.00 30.72 393 ARG A CA 1
ATOM 2877 C C . ARG A 1 393 ? -21.626 13.451 -60.599 1.00 30.72 393 ARG A C 1
ATOM 2879 O O . ARG A 1 393 ? -21.866 12.353 -61.066 1.00 30.72 393 ARG A O 1
ATOM 2886 N N . PRO A 1 394 ? -22.644 14.223 -60.109 1.00 45.38 394 PRO A N 1
ATOM 2887 C CA . PRO A 1 394 ? -23.699 13.719 -59.206 1.00 45.38 394 PRO A CA 1
ATOM 2888 C C . PRO A 1 394 ? -25.167 13.911 -59.679 1.00 45.38 394 PRO A C 1
ATOM 2890 O O . PRO A 1 394 ? -25.449 14.620 -60.639 1.00 45.38 394 PRO A O 1
ATOM 2893 N N . GLY A 1 395 ? -26.120 13.377 -58.902 1.00 27.11 395 GLY A N 1
ATOM 2894 C CA . GLY A 1 395 ? -27.578 13.608 -58.987 1.00 27.11 395 GLY A CA 1
ATOM 2895 C C . GLY A 1 395 ? -28.329 12.331 -58.575 1.00 27.11 395 GLY A C 1
ATOM 2896 O O . GLY A 1 395 ? -27.809 11.252 -58.792 1.00 27.11 395 GLY A O 1
ATOM 2897 N N . ARG A 1 396 ? -29.509 12.298 -57.954 1.00 29.84 396 ARG A N 1
ATOM 2898 C CA . ARG A 1 396 ? -30.541 13.275 -57.598 1.00 29.84 396 ARG A CA 1
ATOM 2899 C C . ARG A 1 396 ? -31.345 12.706 -56.413 1.00 29.84 396 ARG A C 1
ATOM 2901 O O . ARG A 1 396 ? -31.322 11.514 -56.135 1.00 29.84 396 ARG A O 1
ATOM 2908 N N . ARG A 1 397 ? -32.066 13.616 -55.758 1.00 30.92 397 ARG A N 1
ATOM 2909 C CA . ARG A 1 397 ? -33.080 13.428 -54.711 1.00 30.92 397 ARG A CA 1
ATOM 2910 C C . ARG A 1 397 ? -34.139 12.377 -55.070 1.00 30.92 397 ARG A C 1
ATOM 2912 O O . ARG A 1 397 ? -34.630 12.403 -56.191 1.00 30.92 397 ARG A O 1
ATOM 2919 N N . HIS A 1 398 ? -34.621 11.644 -54.066 1.00 30.95 398 HIS A N 1
ATOM 2920 C CA . HIS A 1 398 ? -36.057 11.427 -53.902 1.00 30.95 398 HIS A CA 1
ATOM 2921 C C . HIS A 1 398 ? -36.458 11.509 -52.426 1.00 30.95 398 HIS A C 1
ATOM 2923 O O . HIS A 1 398 ? -35.859 10.904 -51.544 1.00 30.95 398 HIS A O 1
ATOM 2929 N N . ASP A 1 399 ? -37.455 12.358 -52.225 1.00 30.30 399 ASP A N 1
ATOM 2930 C CA . ASP A 1 399 ? -38.187 12.694 -51.017 1.00 30.30 399 ASP A CA 1
ATOM 2931 C C . ASP A 1 399 ? -39.380 11.730 -50.927 1.00 30.30 399 ASP A C 1
ATOM 2933 O O . ASP A 1 399 ? -40.128 11.615 -51.900 1.00 30.30 399 ASP A O 1
ATOM 2937 N N . VAL A 1 400 ? -39.570 11.041 -49.798 1.00 33.12 400 VAL A N 1
ATOM 2938 C CA . VAL A 1 400 ? -40.873 10.468 -49.429 1.00 33.12 400 VAL A CA 1
ATOM 2939 C C . VAL A 1 400 ? -41.134 10.760 -47.956 1.00 33.12 400 VAL A C 1
ATOM 2941 O O . VAL A 1 400 ? -40.452 10.299 -47.043 1.00 33.12 400 VAL A O 1
ATOM 2944 N N . ARG A 1 401 ? -42.162 11.580 -47.774 1.00 31.34 401 ARG A N 1
ATOM 2945 C CA . ARG A 1 401 ? -42.784 12.038 -46.536 1.00 31.34 401 ARG A CA 1
ATOM 2946 C C . ARG A 1 401 ? -43.904 11.073 -46.112 1.00 31.34 401 ARG A C 1
ATOM 2948 O O . ARG A 1 401 ? -44.542 10.487 -46.980 1.00 31.34 401 ARG A O 1
ATOM 2955 N N . ARG A 1 402 ? -44.266 11.166 -44.815 1.00 31.38 402 ARG A N 1
ATOM 2956 C CA . ARG A 1 402 ? -45.540 10.775 -44.135 1.00 31.38 402 ARG A CA 1
ATOM 2957 C C . ARG A 1 402 ? -45.650 9.291 -43.736 1.00 31.38 402 ARG A C 1
ATOM 2959 O O . ARG A 1 402 ? -45.256 8.441 -44.508 1.00 31.38 402 ARG A O 1
ATOM 2966 N N . ARG A 1 403 ? -46.168 8.890 -42.563 1.00 29.09 403 ARG A N 1
ATOM 2967 C CA . ARG A 1 403 ? -47.097 9.449 -41.539 1.00 29.09 403 ARG A CA 1
ATOM 2968 C C . ARG A 1 403 ? -46.755 8.780 -40.179 1.00 29.09 403 ARG A C 1
ATOM 2970 O O . ARG A 1 403 ? -46.386 7.616 -40.175 1.00 29.09 403 ARG A O 1
ATOM 2977 N N . ARG A 1 404 ? -46.600 9.526 -39.073 1.00 33.25 404 ARG A N 1
ATOM 2978 C CA . ARG A 1 404 ? -47.508 9.567 -37.892 1.00 33.25 404 ARG A CA 1
ATOM 2979 C C . ARG A 1 404 ? -48.511 8.411 -37.787 1.00 33.25 404 ARG A C 1
ATOM 2981 O O . ARG A 1 404 ? -49.354 8.327 -38.661 1.00 33.25 404 ARG A O 1
ATOM 2988 N N . ASP A 1 405 ? -48.461 7.679 -36.673 1.00 29.50 405 ASP A N 1
ATOM 2989 C CA . ASP A 1 405 ? -49.589 7.542 -35.743 1.00 29.50 405 ASP A CA 1
ATOM 2990 C C . ASP A 1 405 ? -49.072 7.277 -34.321 1.00 29.50 405 ASP A C 1
ATOM 2992 O O . ASP A 1 405 ? -47.984 6.739 -34.113 1.00 29.50 405 ASP A O 1
ATOM 2996 N N . ALA A 1 406 ? -49.824 7.802 -33.360 1.00 31.20 406 ALA A N 1
ATOM 2997 C CA . ALA A 1 406 ? -49.588 7.779 -31.929 1.00 31.20 406 ALA A CA 1
ATOM 2998 C C . ALA A 1 406 ? -50.584 6.813 -31.289 1.00 31.20 406 ALA A C 1
ATOM 3000 O O . ALA A 1 406 ? -51.733 6.800 -31.711 1.00 31.20 406 ALA A O 1
ATOM 3001 N N . GLU A 1 407 ? -50.199 6.118 -30.218 1.00 30.89 407 GLU A N 1
ATOM 3002 C CA . GLU A 1 407 ? -51.178 5.656 -29.235 1.00 30.89 407 GLU A CA 1
ATOM 3003 C C . GLU A 1 407 ? -50.553 5.481 -27.849 1.00 30.89 407 GLU A C 1
ATOM 3005 O O . GLU A 1 407 ? -49.413 5.043 -27.690 1.00 30.89 407 GLU A O 1
ATOM 3010 N N . ALA A 1 408 ? -51.313 5.934 -26.857 1.00 31.83 408 ALA A N 1
ATOM 3011 C CA . ALA A 1 408 ? -50.990 5.997 -25.444 1.00 31.83 408 ALA A CA 1
ATOM 3012 C C . ALA A 1 408 ? -51.633 4.817 -24.699 1.00 31.83 408 ALA A C 1
ATOM 3014 O O . ALA A 1 408 ? -52.677 4.321 -25.110 1.00 31.83 408 ALA A O 1
ATOM 3015 N N . GLY A 1 409 ? -51.071 4.435 -23.551 1.00 27.38 409 GLY A N 1
ATOM 3016 C CA . GLY A 1 409 ? -51.717 3.498 -22.632 1.00 27.38 409 GLY A CA 1
ATOM 3017 C C . GLY A 1 409 ? -51.048 3.471 -21.259 1.00 27.38 409 GLY A C 1
ATOM 3018 O O . GLY A 1 409 ? -49.985 2.881 -21.095 1.00 27.38 409 GLY A O 1
ATOM 3019 N N . ALA A 1 410 ? -51.675 4.127 -20.279 1.00 32.56 410 ALA A N 1
ATOM 3020 C CA . ALA A 1 410 ? -51.504 3.865 -18.843 1.00 32.56 410 ALA A CA 1
ATOM 3021 C C . ALA A 1 410 ? -52.421 2.695 -18.414 1.00 32.56 410 ALA A C 1
ATOM 3023 O O . ALA A 1 410 ? -53.327 2.344 -19.172 1.00 32.56 410 ALA A O 1
ATOM 3024 N N . PRO A 1 411 ? -52.208 2.072 -17.235 1.00 46.09 411 PRO A N 1
ATOM 3025 C CA . PRO A 1 411 ? -53.043 2.387 -16.050 1.00 46.09 411 PRO A CA 1
ATOM 3026 C C . PRO A 1 411 ? -52.239 2.328 -14.722 1.00 46.09 411 PRO A C 1
ATOM 3028 O O . PRO A 1 411 ? -51.222 1.653 -14.625 1.00 46.09 411 PRO A O 1
ATOM 3031 N N . GLU A 1 412 ? -52.445 3.188 -13.721 1.00 30.00 412 GLU A N 1
ATOM 3032 C CA . GLU A 1 412 ? -53.535 3.359 -12.733 1.00 30.00 412 GLU A CA 1
ATOM 3033 C C . GLU A 1 412 ? -53.345 2.585 -11.404 1.00 30.00 412 GLU A C 1
ATOM 3035 O O . GLU A 1 412 ? -52.938 1.429 -11.347 1.00 30.00 412 GLU A O 1
ATOM 3040 N N . ARG A 1 413 ? -53.580 3.320 -10.306 1.00 33.94 413 ARG A N 1
ATOM 3041 C CA . ARG A 1 413 ? -53.345 2.994 -8.892 1.00 33.94 413 ARG A CA 1
ATOM 3042 C C . ARG A 1 413 ? -54.522 2.227 -8.285 1.00 33.94 413 ARG A C 1
ATOM 3044 O O . ARG A 1 413 ? -55.666 2.581 -8.534 1.00 33.94 413 ARG A O 1
ATOM 3051 N N . ALA A 1 414 ? -54.249 1.356 -7.312 1.00 31.06 414 ALA A N 1
ATOM 3052 C CA . ALA A 1 414 ? -55.259 0.870 -6.370 1.00 31.06 414 ALA A CA 1
ATOM 3053 C C . ALA A 1 414 ? -54.905 1.243 -4.918 1.00 31.06 414 ALA A C 1
ATOM 3055 O O . ALA A 1 414 ? -53.870 0.855 -4.379 1.00 31.06 414 ALA A O 1
ATOM 3056 N N . ARG A 1 415 ? -55.801 2.009 -4.284 1.00 32.28 415 ARG A N 1
ATOM 3057 C CA . ARG A 1 415 ? -55.907 2.209 -2.830 1.00 32.28 415 ARG A CA 1
ATOM 3058 C C . ARG A 1 415 ? -56.792 1.101 -2.253 1.00 32.28 415 ARG A C 1
ATOM 3060 O O . ARG A 1 415 ? -57.877 0.875 -2.779 1.00 32.28 415 ARG A O 1
ATOM 3067 N N . ARG A 1 416 ? -56.435 0.532 -1.099 1.00 29.98 416 ARG A N 1
ATOM 3068 C CA . ARG A 1 416 ? -57.412 -0.063 -0.169 1.00 29.98 416 ARG A CA 1
ATOM 3069 C C . ARG A 1 416 ? -57.114 0.370 1.266 1.00 29.98 416 ARG A C 1
ATOM 3071 O O . ARG A 1 416 ? -55.991 0.251 1.741 1.00 29.98 416 ARG A O 1
ATOM 3078 N N . ARG A 1 417 ? -58.146 0.914 1.918 1.00 32.53 417 ARG A N 1
ATOM 3079 C CA . ARG A 1 417 ? -58.259 1.142 3.366 1.00 32.53 417 ARG A CA 1
ATOM 3080 C C . ARG A 1 417 ? -58.952 -0.075 3.987 1.00 32.53 417 ARG A C 1
ATOM 3082 O O . ARG A 1 417 ? -59.922 -0.558 3.415 1.00 32.53 417 ARG A O 1
ATOM 3089 N N . GLY A 1 418 ? -58.520 -0.473 5.179 1.00 28.28 418 GLY A N 1
ATOM 3090 C CA . GLY A 1 418 ? -59.256 -1.339 6.102 1.00 28.28 418 GLY A CA 1
ATOM 3091 C C . GLY A 1 418 ? -58.891 -0.966 7.543 1.00 28.28 418 GLY A C 1
ATOM 3092 O O . GLY A 1 418 ? -57.711 -0.895 7.869 1.00 28.28 418 GLY A O 1
ATOM 3093 N N . ARG A 1 419 ? -59.904 -0.643 8.356 1.00 30.22 419 ARG A N 1
ATOM 3094 C CA . ARG A 1 419 ? -59.885 -0.365 9.812 1.00 30.22 419 ARG A CA 1
ATOM 3095 C C . ARG A 1 419 ? -60.167 -1.703 10.533 1.00 30.22 419 ARG A C 1
ATOM 3097 O O . ARG A 1 419 ? -61.007 -2.436 10.035 1.00 30.22 419 ARG A O 1
ATOM 3104 N N . LEU A 1 420 ? -59.374 -2.148 11.514 1.00 30.39 420 LEU A N 1
ATOM 3105 C CA . LEU A 1 420 ? -59.353 -1.863 12.971 1.00 30.39 420 LEU A CA 1
ATOM 3106 C C . LEU A 1 420 ? -59.867 -3.081 13.770 1.00 30.39 420 LEU A C 1
ATOM 3108 O O . LEU A 1 420 ? -61.015 -3.464 13.595 1.00 30.39 420 LEU A O 1
ATOM 3112 N N . HIS A 1 421 ? -59.033 -3.631 14.657 1.00 30.20 421 HIS A N 1
ATOM 3113 C CA . HIS A 1 421 ? -59.429 -4.278 15.915 1.00 30.20 421 HIS A CA 1
ATOM 3114 C C . HIS A 1 421 ? -58.257 -4.171 16.911 1.00 30.20 421 HIS A C 1
ATOM 3116 O O . HIS A 1 421 ? -57.135 -4.563 16.595 1.00 30.20 421 HIS A O 1
ATOM 3122 N N . ASP A 1 422 ? -58.541 -3.578 18.072 1.00 30.19 422 ASP A N 1
ATOM 3123 C CA . ASP A 1 422 ? -57.690 -3.436 19.264 1.00 30.19 422 ASP A CA 1
ATOM 3124 C C . ASP A 1 422 ? -57.712 -4.707 20.123 1.00 30.19 422 ASP A C 1
ATOM 3126 O O . ASP A 1 422 ? -58.805 -5.225 20.330 1.00 30.19 422 ASP A O 1
ATOM 3130 N N . VAL A 1 423 ? -56.561 -5.106 20.698 1.00 28.31 423 VAL A N 1
ATOM 3131 C CA . VAL A 1 423 ? -56.360 -5.633 22.081 1.00 28.31 423 VAL A CA 1
ATOM 3132 C C . VAL A 1 423 ? -54.867 -5.407 22.472 1.00 28.31 423 VAL A C 1
ATOM 3134 O O . VAL A 1 423 ? -54.010 -5.498 21.590 1.00 28.31 423 VAL A O 1
ATOM 3137 N N . PRO A 1 424 ? -54.509 -5.064 23.736 1.00 34.16 424 PRO A N 1
ATOM 3138 C CA . PRO A 1 424 ? -53.306 -4.286 24.060 1.00 34.16 424 PRO A CA 1
ATOM 3139 C C . PRO A 1 424 ? -52.140 -5.070 24.697 1.00 34.16 424 PRO A C 1
ATOM 3141 O O . PRO A 1 424 ? -52.335 -6.094 25.344 1.00 34.16 424 PRO A O 1
ATOM 3144 N N . GLY A 1 425 ? -50.942 -4.466 24.644 1.00 27.28 425 GLY A N 1
ATOM 3145 C CA . GLY A 1 425 ? -49.901 -4.622 25.671 1.00 27.28 425 GLY A CA 1
ATOM 3146 C C . GLY A 1 425 ? -48.550 -5.163 25.196 1.00 27.28 425 GLY A C 1
ATOM 3147 O O . GLY A 1 425 ? -48.387 -6.366 25.070 1.00 27.28 425 GLY A O 1
ATOM 3148 N N . LEU A 1 426 ? -47.568 -4.268 25.007 1.00 28.28 426 LEU A N 1
ATOM 3149 C CA . LEU A 1 426 ? -46.163 -4.396 25.450 1.00 28.28 426 LEU A CA 1
ATOM 3150 C C . LEU A 1 426 ? -45.362 -3.191 24.925 1.00 28.28 426 LEU A C 1
ATOM 3152 O O . LEU A 1 426 ? -45.231 -2.967 23.723 1.00 28.28 426 LEU A O 1
ATOM 3156 N N . ARG A 1 427 ? -44.859 -2.372 25.855 1.00 36.88 427 ARG A N 1
ATOM 3157 C CA . ARG A 1 427 ? -43.950 -1.253 25.577 1.00 36.88 427 ARG A CA 1
ATOM 3158 C C . ARG A 1 427 ? -42.606 -1.811 25.100 1.00 36.88 427 ARG A C 1
ATOM 3160 O O . ARG A 1 427 ? -41.984 -2.570 25.832 1.00 36.88 427 ARG A O 1
ATOM 3167 N N . ALA A 1 428 ? -42.137 -1.372 23.934 1.00 29.66 428 ALA A N 1
ATOM 3168 C CA . ALA A 1 428 ? -40.744 -1.514 23.521 1.00 29.66 428 ALA A CA 1
ATOM 3169 C C . ALA A 1 428 ? -40.247 -0.206 22.886 1.00 29.66 428 ALA A C 1
ATOM 3171 O O . ALA A 1 428 ? -40.954 0.470 22.138 1.00 29.66 428 ALA A O 1
ATOM 3172 N N . ASP A 1 429 ? -39.037 0.153 23.286 1.00 32.78 429 ASP A N 1
ATOM 3173 C CA . ASP A 1 429 ? -38.380 1.450 23.193 1.00 32.78 429 ASP A CA 1
ATOM 3174 C C . ASP A 1 429 ? -38.068 1.886 21.742 1.00 32.78 429 ASP A C 1
ATOM 3176 O O . ASP A 1 429 ? -37.427 1.170 20.972 1.00 32.78 429 ASP A O 1
ATOM 3180 N N . ARG A 1 430 ? -38.515 3.089 21.351 1.00 29.64 430 ARG A N 1
ATOM 3181 C CA . ARG A 1 430 ? -38.340 3.694 20.011 1.00 29.64 430 ARG A CA 1
ATOM 3182 C C . ARG A 1 430 ? -37.086 4.582 19.934 1.00 29.64 430 ARG A C 1
ATOM 3184 O O . ARG A 1 430 ? -37.160 5.722 19.483 1.00 29.64 430 ARG A O 1
ATOM 3191 N N . ARG A 1 431 ? -35.916 4.084 20.348 1.00 31.03 431 ARG A N 1
ATOM 3192 C CA . ARG A 1 431 ? -34.639 4.836 20.252 1.00 31.03 431 ARG A CA 1
ATOM 3193 C C . ARG A 1 431 ? -33.491 4.085 19.567 1.00 31.03 431 ARG A C 1
ATOM 3195 O O . ARG A 1 431 ? -32.333 4.273 19.926 1.00 31.03 431 ARG A O 1
ATOM 3202 N N . HIS A 1 432 ? -33.775 3.242 18.570 1.00 35.34 432 HIS A N 1
ATOM 3203 C CA . HIS A 1 432 ? -32.713 2.526 17.833 1.00 35.34 432 HIS A CA 1
ATOM 3204 C C . HIS A 1 432 ? -32.849 2.483 16.299 1.00 35.34 432 HIS A C 1
ATOM 3206 O O . HIS A 1 432 ? -31.998 1.902 15.631 1.00 35.34 432 HIS A O 1
ATOM 3212 N N . GLY A 1 433 ? -33.863 3.138 15.717 1.00 27.48 433 GLY A N 1
ATOM 3213 C CA . GLY A 1 433 ? -34.049 3.206 14.256 1.00 27.48 433 GLY A CA 1
ATOM 3214 C C . GLY A 1 433 ? -33.319 4.363 13.559 1.00 27.48 433 GLY A C 1
ATOM 3215 O O . GLY A 1 433 ? -32.946 4.236 12.398 1.00 27.48 433 GLY A O 1
ATOM 3216 N N . ASP A 1 434 ? -33.055 5.462 14.269 1.00 33.00 434 ASP A N 1
ATOM 3217 C CA . ASP A 1 434 ? -32.678 6.748 13.650 1.00 33.00 434 ASP A CA 1
ATOM 3218 C C . ASP A 1 434 ? -31.178 6.858 13.288 1.00 33.00 434 ASP A C 1
ATOM 3220 O O . ASP A 1 434 ? -30.771 7.609 12.403 1.00 33.00 434 ASP A O 1
ATOM 3224 N N . HIS A 1 435 ? -30.315 6.059 13.927 1.00 37.47 435 HIS A N 1
ATOM 3225 C CA . HIS A 1 435 ? -28.862 6.146 13.723 1.00 37.47 435 HIS A CA 1
ATOM 3226 C C . HIS A 1 435 ? -28.358 5.476 12.433 1.00 37.47 435 HIS A C 1
ATOM 3228 O O . HIS A 1 435 ? -27.303 5.861 11.928 1.00 37.47 435 HIS A O 1
ATOM 3234 N N . ARG A 1 436 ? -29.089 4.499 11.873 1.00 35.91 436 ARG A N 1
ATOM 3235 C CA . ARG A 1 436 ? -28.680 3.790 10.642 1.00 35.91 436 ARG A CA 1
ATOM 3236 C C . ARG A 1 436 ? -29.003 4.573 9.368 1.00 35.91 436 ARG A C 1
ATOM 3238 O O . ARG A 1 436 ? -28.173 4.611 8.466 1.00 35.91 436 ARG A O 1
ATOM 3245 N N . GLU A 1 437 ? -30.151 5.248 9.306 1.00 34.44 437 GLU A N 1
ATOM 3246 C CA . GLU A 1 437 ? -30.523 6.058 8.133 1.00 34.44 437 GLU A CA 1
ATOM 3247 C C . GLU A 1 437 ? -29.675 7.330 8.002 1.00 34.44 437 GLU A C 1
ATOM 3249 O O . GLU A 1 437 ? -29.412 7.803 6.896 1.00 34.44 437 GLU A O 1
ATOM 3254 N N . HIS A 1 438 ? -29.196 7.878 9.119 1.00 39.22 438 HIS A N 1
ATOM 3255 C CA . HIS A 1 438 ? -28.455 9.138 9.111 1.00 39.22 438 HIS A CA 1
ATOM 3256 C C . HIS A 1 438 ? -26.997 8.997 8.642 1.00 39.22 438 HIS A C 1
ATOM 3258 O O . HIS A 1 438 ? -26.493 9.903 7.977 1.00 39.22 438 HIS A O 1
ATOM 3264 N N . ALA A 1 439 ? -26.336 7.864 8.910 1.00 38.25 439 ALA A N 1
ATOM 3265 C CA . ALA A 1 439 ? -24.967 7.611 8.449 1.00 38.25 439 ALA A CA 1
ATOM 3266 C C . ALA A 1 439 ? -24.893 7.418 6.921 1.00 38.25 439 ALA A C 1
ATOM 3268 O O . ALA A 1 439 ? -24.054 8.030 6.257 1.00 38.25 439 ALA A O 1
ATOM 3269 N N . ALA A 1 440 ? -25.824 6.650 6.344 1.00 38.06 440 ALA A N 1
ATOM 3270 C CA . ALA A 1 440 ? -25.936 6.474 4.894 1.00 38.06 440 ALA A CA 1
ATOM 3271 C C . ALA A 1 440 ? -26.251 7.802 4.174 1.00 38.06 440 ALA A C 1
ATOM 3273 O O . ALA A 1 440 ? -25.685 8.106 3.120 1.00 38.06 440 ALA A O 1
ATOM 3274 N N . ALA A 1 441 ? -27.096 8.645 4.782 1.00 40.34 441 ALA A N 1
ATOM 3275 C CA . ALA A 1 441 ? -27.452 9.951 4.235 1.00 40.34 441 ALA A CA 1
ATOM 3276 C C . ALA A 1 441 ? -26.272 10.941 4.188 1.00 40.34 441 ALA A C 1
ATOM 3278 O O . ALA A 1 441 ? -26.207 11.766 3.272 1.00 40.34 441 ALA A O 1
ATOM 3279 N N . ASP A 1 442 ? -25.337 10.875 5.139 1.00 51.25 442 ASP A N 1
ATOM 3280 C CA . ASP A 1 442 ? -24.167 11.761 5.175 1.00 51.25 442 ASP A CA 1
ATOM 3281 C C . ASP A 1 442 ? -23.119 11.370 4.117 1.00 51.25 442 ASP A C 1
ATOM 3283 O O . ASP A 1 442 ? -22.604 12.248 3.415 1.00 51.25 442 ASP A O 1
ATOM 3287 N N . VAL A 1 443 ? -22.901 10.067 3.896 1.00 47.84 443 VAL A N 1
ATOM 3288 C CA . VAL A 1 443 ? -22.042 9.556 2.810 1.00 47.84 443 VAL A CA 1
ATOM 3289 C C . VAL A 1 443 ? -22.618 9.933 1.438 1.00 47.84 443 VAL A C 1
ATOM 3291 O O . VAL A 1 443 ? -21.923 10.511 0.597 1.00 47.84 443 VAL A O 1
ATOM 3294 N N . GLN A 1 444 ? -23.927 9.750 1.227 1.00 45.50 444 GLN A N 1
ATOM 3295 C CA . GLN A 1 444 ? -24.588 10.149 -0.023 1.00 45.50 444 GLN A CA 1
ATOM 3296 C C . GLN A 1 444 ? -24.583 11.663 -0.270 1.00 45.50 444 GLN A C 1
ATOM 3298 O O . GLN A 1 444 ? -24.507 12.096 -1.424 1.00 45.50 444 GLN A O 1
ATOM 3303 N N . ARG A 1 445 ? -24.637 12.502 0.774 1.00 49.09 445 ARG A N 1
ATOM 3304 C CA . ARG A 1 445 ? -24.492 13.963 0.619 1.00 49.09 445 ARG A CA 1
ATOM 3305 C C . ARG A 1 445 ? -23.072 14.350 0.200 1.00 49.09 445 ARG A C 1
ATOM 3307 O O . ARG A 1 445 ? -22.932 15.253 -0.628 1.00 49.09 445 ARG A O 1
ATOM 3314 N N . GLY A 1 446 ? -22.048 13.654 0.698 1.00 43.06 446 GLY A N 1
ATOM 3315 C CA . GLY A 1 446 ? -20.659 13.801 0.246 1.00 43.06 446 GLY A CA 1
ATOM 3316 C C . GLY A 1 446 ? -20.482 13.441 -1.234 1.00 43.06 446 GLY A C 1
ATOM 3317 O O . GLY A 1 446 ? -19.963 14.245 -2.012 1.00 43.06 446 GLY A O 1
ATOM 3318 N N . LEU A 1 447 ? -21.020 12.290 -1.652 1.00 49.81 447 LEU A N 1
ATOM 3319 C CA . LEU A 1 447 ? -20.974 11.816 -3.042 1.00 49.81 447 LEU A CA 1
ATOM 3320 C C . LEU A 1 447 ? -21.725 12.746 -4.010 1.00 49.81 447 LEU A C 1
ATOM 3322 O O . LEU A 1 447 ? -21.217 13.076 -5.084 1.00 49.81 447 LEU A O 1
ATOM 3326 N N . ARG A 1 448 ? -22.901 13.261 -3.620 1.00 45.94 448 ARG A N 1
ATOM 3327 C CA . ARG A 1 448 ? -23.663 14.229 -4.435 1.00 45.94 448 ARG A CA 1
ATOM 3328 C C . ARG A 1 448 ? -22.915 15.547 -4.635 1.00 45.94 448 ARG A C 1
ATOM 3330 O O . ARG A 1 448 ? -22.969 16.108 -5.728 1.00 45.94 448 ARG A O 1
ATOM 3337 N N . ARG A 1 449 ? -22.189 16.035 -3.623 1.00 49.62 449 ARG A N 1
ATOM 3338 C CA . ARG A 1 449 ? -21.355 17.244 -3.752 1.00 49.62 449 ARG A CA 1
ATOM 3339 C C . ARG A 1 449 ? -20.189 17.029 -4.725 1.00 49.62 449 ARG A C 1
ATOM 3341 O O . ARG A 1 449 ? -19.920 17.920 -5.531 1.00 49.62 449 ARG A O 1
ATOM 3348 N N . ARG A 1 450 ? -19.576 15.840 -4.734 1.00 52.66 450 ARG A N 1
ATOM 3349 C CA . ARG A 1 450 ? -18.512 15.475 -5.691 1.00 52.66 450 ARG A CA 1
ATOM 3350 C C . ARG A 1 450 ? -19.030 15.303 -7.125 1.00 52.66 450 ARG A C 1
ATOM 3352 O O . ARG A 1 450 ? -18.441 15.865 -8.042 1.00 52.66 450 ARG A O 1
ATOM 3359 N N . ALA A 1 451 ? -20.186 14.666 -7.330 1.00 50.97 451 ALA A N 1
ATOM 3360 C CA . ALA A 1 451 ? -20.803 14.543 -8.659 1.00 50.97 451 ALA A CA 1
ATOM 3361 C C . ALA A 1 451 ? -21.126 15.910 -9.303 1.00 50.97 451 ALA A C 1
ATOM 3363 O O . ALA A 1 451 ? -21.035 16.080 -10.522 1.00 50.97 451 ALA A O 1
ATOM 3364 N N . VAL A 1 452 ? -21.476 16.910 -8.486 1.00 55.41 452 VAL A N 1
ATOM 3365 C CA . VAL A 1 452 ? -21.669 18.295 -8.940 1.00 55.41 452 VAL A CA 1
ATOM 3366 C C . VAL A 1 452 ? -20.332 18.954 -9.298 1.00 55.41 452 VAL A C 1
ATOM 3368 O O . VAL A 1 452 ? -20.241 19.606 -10.339 1.00 55.41 452 VAL A O 1
ATOM 3371 N N . GLN A 1 453 ? -19.281 18.753 -8.499 1.00 54.97 453 GLN A N 1
ATOM 3372 C CA . GLN A 1 453 ? -17.944 19.288 -8.784 1.00 54.97 453 GLN A CA 1
ATOM 3373 C C . GLN A 1 453 ? -17.322 18.685 -10.054 1.00 54.97 453 GLN A C 1
ATOM 3375 O O . GLN A 1 453 ? -16.774 19.431 -10.867 1.00 54.97 453 GLN A O 1
ATOM 3380 N N . ASP A 1 454 ? -1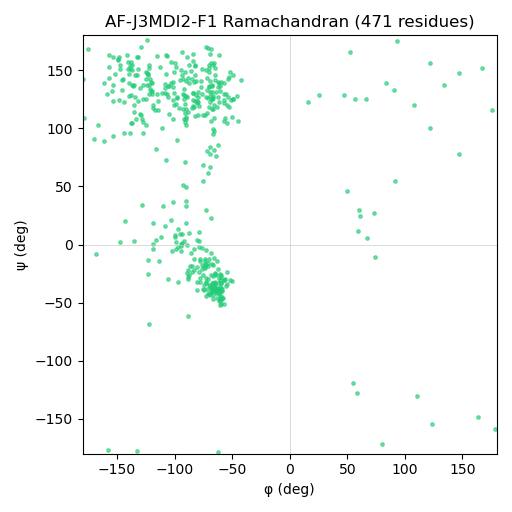7.495 17.386 -10.304 1.00 55.22 454 ASP A N 1
ATOM 3381 C CA . ASP A 1 454 ? -17.017 16.736 -11.531 1.00 55.22 454 ASP A CA 1
ATOM 3382 C C . ASP A 1 454 ? -17.772 17.200 -12.779 1.00 55.22 454 ASP A C 1
ATOM 3384 O O . ASP A 1 454 ? -17.162 17.437 -13.827 1.00 55.22 454 ASP A O 1
ATOM 3388 N N . ARG A 1 455 ? -19.092 17.425 -12.678 1.00 61.66 455 ARG A N 1
ATOM 3389 C CA . ARG A 1 455 ? -19.862 18.055 -13.765 1.00 61.66 455 ARG A CA 1
ATOM 3390 C C . ARG A 1 455 ? -19.354 19.464 -14.065 1.00 61.66 455 ARG A C 1
ATOM 3392 O O . ARG A 1 455 ? -19.221 19.819 -15.235 1.00 61.66 455 ARG A O 1
ATO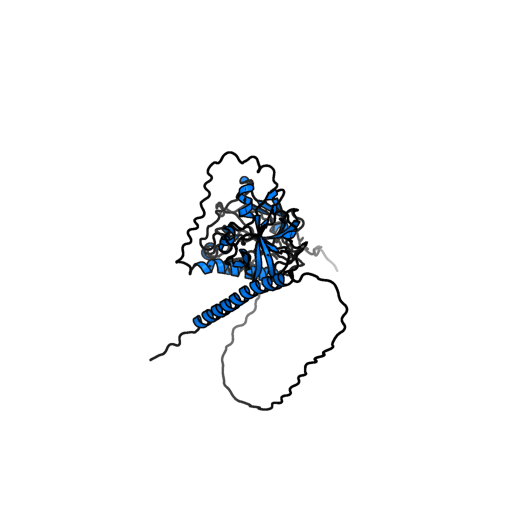M 3399 N N . LEU A 1 456 ? -19.029 20.254 -13.041 1.00 54.66 456 LEU A N 1
ATOM 3400 C CA . LEU A 1 456 ? -18.474 21.601 -13.213 1.00 54.66 456 LEU A CA 1
ATOM 3401 C C . LEU A 1 456 ? -17.062 21.572 -13.820 1.00 54.66 456 LEU A C 1
ATOM 3403 O O . LEU A 1 456 ? -16.762 22.384 -14.699 1.00 54.66 456 LEU A O 1
ATOM 3407 N N . ARG A 1 457 ? -16.217 20.612 -13.425 1.00 63.72 457 ARG A N 1
ATOM 3408 C CA . ARG A 1 457 ? -14.863 20.430 -13.970 1.00 63.72 457 ARG A CA 1
ATOM 3409 C C . ARG A 1 457 ? -14.894 20.012 -15.444 1.00 63.72 457 ARG A C 1
ATOM 3411 O O . ARG A 1 457 ? -14.194 20.615 -16.256 1.00 63.72 457 ARG A O 1
ATOM 3418 N N . ARG A 1 458 ? -15.776 19.077 -15.824 1.00 65.06 458 ARG A N 1
ATOM 3419 C CA . ARG A 1 458 ? -16.001 18.691 -17.233 1.00 65.06 458 ARG A CA 1
ATOM 3420 C C . ARG A 1 458 ? -16.519 19.856 -18.079 1.00 65.06 458 ARG A C 1
ATOM 3422 O O . ARG A 1 458 ? -16.058 20.047 -19.201 1.00 65.06 458 ARG A O 1
ATOM 3429 N N . ARG A 1 459 ? -17.414 20.686 -17.530 1.00 59.72 459 ARG A N 1
ATOM 3430 C CA . ARG A 1 459 ? -17.939 21.876 -18.223 1.00 59.72 459 ARG A CA 1
ATOM 3431 C C . ARG A 1 459 ? -16.859 22.943 -18.444 1.00 59.72 459 ARG A C 1
ATOM 3433 O O . ARG A 1 459 ? -16.823 23.554 -19.506 1.00 59.72 459 ARG A O 1
ATOM 3440 N N . ARG A 1 460 ? -15.938 23.127 -17.488 1.00 61.22 460 ARG A N 1
ATOM 3441 C CA . ARG A 1 460 ? -14.765 24.011 -17.645 1.00 61.22 460 ARG A CA 1
ATOM 3442 C C . ARG A 1 460 ? -13.787 23.513 -18.713 1.00 61.22 460 ARG A C 1
ATOM 3444 O O . ARG A 1 460 ? -13.287 24.325 -19.484 1.00 61.22 460 ARG A O 1
ATOM 3451 N N . LEU A 1 461 ? -13.554 22.203 -18.795 1.00 57.88 461 LEU A N 1
ATOM 3452 C CA . LEU A 1 461 ? -12.707 21.604 -19.835 1.00 57.88 461 LEU A CA 1
ATOM 3453 C C . LEU A 1 461 ? -13.325 21.743 -21.237 1.00 57.88 461 LEU A C 1
ATOM 3455 O O . LEU A 1 461 ? -12.618 22.074 -22.181 1.00 57.88 461 LEU A O 1
ATOM 3459 N N . GLN A 1 462 ? -14.648 21.600 -21.367 1.00 61.09 462 GLN A N 1
ATOM 3460 C CA . GLN A 1 462 ? -15.350 21.827 -22.639 1.00 61.09 462 GLN A CA 1
ATOM 3461 C C . GLN A 1 462 ? -15.344 23.298 -23.086 1.00 61.09 462 GLN A C 1
ATOM 3463 O O . GLN A 1 462 ? -15.282 23.571 -24.281 1.00 61.09 462 GLN A O 1
ATOM 3468 N N . LEU A 1 463 ? -15.374 24.251 -22.149 1.00 55.38 463 LEU A N 1
ATOM 3469 C CA . LEU A 1 463 ? -15.287 25.683 -22.463 1.00 55.38 463 LEU A CA 1
ATOM 3470 C C . LEU A 1 463 ? -13.878 26.113 -22.901 1.00 55.38 463 LEU A C 1
ATOM 3472 O O . LEU A 1 463 ? -13.758 27.031 -23.704 1.00 55.38 463 LEU A O 1
ATOM 3476 N N . ARG A 1 464 ? -12.824 25.430 -22.428 1.00 57.16 464 ARG A N 1
ATOM 3477 C CA . ARG A 1 464 ? -11.432 25.651 -22.868 1.00 57.16 464 ARG A CA 1
ATOM 3478 C C . ARG A 1 464 ? -11.098 25.016 -24.225 1.00 57.16 464 ARG A C 1
ATOM 3480 O O . ARG A 1 464 ? -10.085 25.371 -24.809 1.00 57.16 464 ARG A O 1
ATOM 3487 N N . ALA A 1 465 ? -11.938 24.112 -24.732 1.00 47.84 465 ALA A N 1
ATOM 3488 C CA . ALA A 1 465 ? -11.734 23.416 -26.006 1.00 47.84 465 ALA A CA 1
ATOM 3489 C C . ALA A 1 465 ? -12.447 24.075 -27.207 1.00 47.84 465 ALA A C 1
ATOM 3491 O O . ALA A 1 465 ? -12.501 23.484 -28.285 1.00 47.84 465 ALA A O 1
ATOM 3492 N N . ARG A 1 466 ? -13.023 25.278 -27.051 1.00 45.94 466 ARG A N 1
ATOM 3493 C CA . ARG A 1 466 ? -13.591 26.023 -28.185 1.00 45.94 466 ARG A CA 1
ATOM 3494 C C . ARG A 1 466 ? -12.469 26.736 -28.957 1.00 45.94 466 ARG A C 1
ATOM 3496 O O . ARG A 1 466 ? -11.762 27.530 -28.341 1.00 45.94 466 ARG A O 1
ATOM 3503 N N . PRO A 1 467 ? -12.306 26.502 -30.272 1.00 44.69 467 PRO A N 1
ATOM 3504 C CA . PRO A 1 467 ? -11.346 27.253 -31.071 1.00 44.69 467 PRO A CA 1
ATOM 3505 C C . PRO A 1 467 ? -11.801 28.713 -31.191 1.00 44.69 467 PRO A C 1
ATOM 3507 O O . PRO A 1 467 ? -12.988 28.984 -31.389 1.00 44.69 467 PRO A O 1
ATOM 3510 N N . ALA A 1 468 ? -10.857 29.644 -31.048 1.00 46.06 468 ALA A N 1
ATOM 3511 C CA . ALA A 1 468 ? -11.079 31.055 -31.329 1.00 46.06 468 ALA A CA 1
ATOM 3512 C C . ALA A 1 468 ? -11.412 31.214 -32.820 1.00 46.06 468 ALA A C 1
ATOM 3514 O O . ALA A 1 468 ? -10.611 30.855 -33.683 1.00 46.06 468 ALA A O 1
ATOM 3515 N N . LEU A 1 469 ? -12.613 31.712 -33.113 1.00 41.88 469 LEU A N 1
ATOM 3516 C CA . LEU A 1 469 ? -12.948 32.230 -34.433 1.00 41.88 469 LEU A CA 1
ATOM 3517 C C . LEU A 1 469 ? -12.114 33.495 -34.644 1.00 41.88 469 LEU A C 1
ATOM 3519 O O . LEU A 1 469 ? -12.231 34.454 -33.885 1.00 41.88 469 LEU A O 1
ATOM 3523 N N . VAL A 1 470 ? -11.232 33.436 -35.636 1.00 42.94 470 VAL A N 1
ATOM 3524 C CA . VAL A 1 470 ? -10.501 34.580 -36.175 1.00 42.94 470 VAL A CA 1
ATOM 3525 C C . VAL A 1 470 ? -11.512 35.419 -36.950 1.00 42.94 470 VAL A C 1
ATOM 3527 O O . VAL A 1 470 ? -12.045 34.942 -37.951 1.00 42.94 470 VAL A O 1
ATOM 3530 N N . ASP A 1 471 ? -11.795 36.627 -36.466 1.00 40.66 471 ASP A N 1
ATOM 3531 C CA . ASP A 1 471 ? -12.497 37.644 -37.246 1.00 40.66 471 ASP A CA 1
ATOM 3532 C C . ASP A 1 471 ? -11.462 38.387 -38.092 1.00 40.66 471 ASP A C 1
ATOM 3534 O O . ASP A 1 471 ? -10.522 38.991 -37.572 1.00 40.66 471 ASP A O 1
ATOM 3538 N N . SER A 1 472 ? -11.619 38.281 -39.408 1.00 43.78 472 SER A N 1
ATOM 3539 C CA . SER A 1 472 ? -10.884 39.054 -40.401 1.00 43.78 472 SER A CA 1
ATOM 3540 C C . SER A 1 472 ? -11.652 40.348 -40.659 1.00 43.78 472 SER A C 1
ATOM 3542 O O . SER A 1 472 ? -12.747 40.305 -41.223 1.00 43.78 472 SER A O 1
ATOM 3544 N N . SER A 1 473 ? -11.080 41.491 -40.291 1.00 43.41 473 SER A N 1
ATOM 3545 C CA . SER A 1 473 ? -11.339 42.807 -40.895 1.00 43.41 473 SER A CA 1
ATOM 3546 C C . SER A 1 473 ? -10.139 43.706 -40.659 1.00 43.41 473 SER A C 1
ATOM 3548 O O . SER A 1 473 ? -9.702 43.782 -39.489 1.00 43.41 473 SER A O 1
#

Solvent-accessible surface area (backbone atoms only — not comparable to full-atom values): 29414 Å² total; per-residue (Å²): 133,88,81,89,85,90,82,90,81,92,75,81,87,71,78,80,73,72,73,94,64,70,71,69,58,71,66,59,69,71,93,78,84,62,91,87,60,87,57,83,64,62,85,79,89,85,67,54,78,86,39,95,68,32,79,51,73,80,57,93,79,47,61,67,65,58,49,51,52,44,35,52,25,39,50,53,38,54,51,48,52,51,58,65,48,77,83,51,87,81,70,85,77,89,72,77,74,76,79,83,71,89,71,91,72,88,89,73,78,85,73,62,82,77,55,51,42,47,35,61,28,40,66,18,52,90,37,53,30,78,35,42,26,32,67,41,28,40,34,41,75,66,44,79,34,42,23,36,46,22,30,71,36,14,55,18,32,33,45,25,54,70,65,64,76,43,66,65,66,48,55,73,84,70,48,46,62,88,70,21,82,52,52,42,81,34,41,46,88,38,71,71,38,64,44,32,33,79,32,37,76,27,69,51,46,66,47,99,84,45,36,14,29,46,42,40,69,46,46,66,72,20,36,36,30,30,35,35,28,30,22,27,34,33,46,51,73,37,77,41,69,80,39,61,34,36,41,18,22,31,30,51,66,86,55,42,22,36,36,37,36,41,7,47,9,64,31,80,46,4,52,49,51,64,45,18,87,72,45,34,92,43,72,53,72,45,85,40,64,46,91,88,46,90,16,32,39,34,49,17,87,74,68,72,91,80,59,80,59,65,74,71,43,84,43,94,57,49,68,39,49,47,30,41,79,59,86,80,58,62,58,95,88,40,68,55,100,56,63,62,66,72,53,52,73,48,90,39,71,58,40,51,65,44,71,67,92,84,65,52,70,70,56,45,52,57,71,65,66,70,64,75,82,72,78,86,75,87,79,91,78,90,85,84,90,82,86,91,87,80,89,82,91,90,87,80,90,86,87,85,82,89,79,92,86,85,88,86,83,86,84,88,87,85,88,85,88,83,86,88,85,92,86,88,89,82,95,76,83,92,83,75,73,70,69,64,60,53,55,44,50,53,54,51,52,54,50,52,55,48,57,51,50,51,54,52,50,53,52,53,54,58,65,70,66,60,80,82,81,82,83,88,129

pLDDT: mean 70.65, std 26.24, range [26.48, 98.88]